Protein AF-A0AB34JLI1-F1 (afdb_monomer)

Nearest PDB structures (foldseek):
  3hzj-assembly1_A  TM=7.401E-01  e=2.810E-04  Homo sapiens
  4aly-assembly1_A  TM=1.718E-01  e=4.096E+00  Borreliella burgdorferi B31

InterPro domains:
  IPR000195 Rab-GAP-TBC domain [PF00566] (27-187)
  IPR035969 Rab-GAP-TBC domain superfamily [SSF47923] (30-112)

Solvent-accessible surface area (backbone atoms only — not comparable to full-atom values): 25436 Å² total; per-residue (Å²): 134,79,78,82,80,81,78,72,73,72,69,80,52,77,79,57,57,70,67,41,49,72,73,53,81,43,94,52,47,69,62,49,62,70,42,62,80,71,50,64,48,65,85,62,70,51,50,81,92,47,45,66,64,50,51,54,39,38,49,50,37,55,43,27,44,32,71,77,52,99,54,80,56,86,41,52,54,41,41,43,43,56,35,45,69,67,36,98,43,57,62,53,17,33,42,36,43,53,51,52,61,63,53,43,60,95,46,31,89,79,55,43,41,57,25,52,32,41,16,40,49,47,54,45,29,75,74,37,51,92,63,49,41,80,82,43,48,64,41,47,44,59,56,41,40,57,39,58,58,18,63,30,40,92,55,40,60,66,62,36,36,45,43,52,51,36,47,43,65,68,47,90,49,85,70,46,60,52,67,50,33,42,53,51,50,31,44,65,76,22,48,68,54,30,38,54,22,48,53,49,53,51,53,51,54,69,72,48,86,61,91,70,69,97,84,65,88,74,70,49,66,49,34,42,52,28,54,58,52,25,47,62,71,84,70,59,40,64,58,52,51,49,50,28,66,70,53,84,71,58,69,66,59,54,50,51,28,36,53,53,24,45,54,52,52,54,51,50,50,56,49,51,52,52,52,51,52,50,50,52,54,50,51,52,52,51,53,53,49,50,54,51,49,55,60,72,68,47,79,77,58,78,70,58,76,69,55,78,82,65,78,81,78,92,70,76,90,72,100,78,80,88,82,82,84,86,88,80,89,85,89,67,82,82,78,72,79,76,78,89,70,90,69,85,81,78,78,80,86,79,90,75,94,76,87,88,84,82,92,79,88,87,85,78,84,86,71,98,63,84,78,74,78,63,59,67,38,52,47,51,35,37,47,60,40,51,70,44,58,52,74,88,73,81,74,85,85,78,83,81,83,80,78,91,82,86,81,86,83,81,89,84,136

Sequence (413 aa):
MLPHDSDWPLPASVPSLAHLLARGAPRDAEDIEKDLHRVGRKQLGVEDADAEAYQDSLRQVLHAWCWCSRGYAQSMSHVAASLVAAAPNVDGAFCSFAWLMLSLPSNFFDDGHRVEVRALRILAAQRWPDVMEPAVYETFELVTTQWLLSLWAGILPQPCCLAIWALMTTDEHFPSDISLRVGLVLLANALMDIHDAVLSDTLEQEGACIAYSEDEPSVCCAAYSALQQAAQWHGDSDSLVAASRALHLPSHSVHEARTTASIQLDAETGARERATAEARARAKRHEEQQKAQARAFGPLPAWAEGAALTTWPSTTADPVLEGRLQLEEFDRPPQQAIPFGARPYQRSGHSNEIAPHSSSPKLFHETDVPPEPNTLALQRLGAVGTALSNPALDLQYAPSSCSHAAGACDVEL

Secondary structure (DSSP, 8-state):
----TT-----SSPPPHHHHHTT---TTHHHHHHHHTTS-TTTTT--GGGHHHHHHHHHHHHHHHHHHSS---TTHHHHHHHHHHHSSSHHHHHHHHHHHHHTS-TTIIIIIHHHHHHHHHHHHHHH-TTTS-HHHHHHHHHHHHHHHHTTTBTTB-HHHHHHHHHHHHH-SSSS--HHHHHHHHHHHHHHHHHHHHHHHHHHHHHH--S---TTS----HHHHHHHHHHT---S-HHHHHHHHHHS---HHHHHHHHHHHHHHHHHHHHHHHHHHHHHHHHHHHHHHHHHHHHHHT-SPPTTSTTTTTS--------TT--SS-------S-------------------------------------PPPP-HHHHHHHHHHHHHHS-GGG--------------------

pLDDT: mean 74.71, std 25.15, range [27.73, 98.12]

Mean predicted aligned error: 14.1 Å

Radius of gyration: 29.3 Å; Cα contacts (8 Å, |Δi|>4): 305; chains: 1; bounding box: 57×102×88 Å

Foldseek 3Di:
DDPPPVPPDPPLADDFLVVLCVVPAAPCLVVQVVQLVVADCVLLVNDPVCSVVLSVLLSSLQRSVCSVAVHDDNLLSLQLSLLSSQDPDSRLSNLLSSLLVSLAPNCCRVCLVLLLQQLLLVVLCVVCVLLSDPLCSVLSSVLVSSCSNNCNRVLARSQLSLLLSLCCSPDPDRNDCLSSLLLVLLCVVLSVQSNVLVVVLVVVVVVCPDDDDPPDSDNSPSNNVSSSVSSYDPDGNVVSVVSSVVDDDDPVSSVVSSVVSVVVVVVVVVVVVVVVVVVVVVVVVVVVVVVVVVVVVPDDPPVVVVPVPPDPPPDDDDPDPPPPPDPDDDPDDPPPPPRPDDDPDPDDDDDDDDDDDDDDDDDDDDDPDDDDRPVVSSCSSSVVNVVSNPCVPVDDDDDDDDDDDDDDDDDDD

Organism: Prymnesium parvum (NCBI:txid97485)

Structure (mmCIF, N/CA/C/O backbone):
data_AF-A0AB34JLI1-F1
#
_entry.id   AF-A0AB34JLI1-F1
#
loop_
_atom_site.group_PDB
_atom_site.id
_atom_site.type_symbol
_atom_site.label_atom_id
_atom_site.label_alt_id
_atom_site.label_comp_id
_atom_site.label_asym_id
_atom_site.label_entity_id
_atom_site.label_seq_id
_atom_site.pdbx_PDB_ins_code
_atom_site.Cartn_x
_atom_site.Cartn_y
_atom_site.Cartn_z
_atom_site.occupancy
_atom_site.B_iso_or_equiv
_atom_site.auth_seq_id
_atom_site.auth_comp_id
_atom_site.auth_asym_id
_atom_site.auth_atom_id
_atom_site.pdbx_PDB_model_num
ATOM 1 N N . MET A 1 1 ? -7.455 21.937 11.359 1.00 28.97 1 MET A N 1
ATOM 2 C CA . MET A 1 1 ? -7.545 22.600 10.041 1.00 28.97 1 MET A CA 1
ATOM 3 C C . MET A 1 1 ? -6.459 21.984 9.190 1.00 28.97 1 MET A C 1
ATOM 5 O O . MET A 1 1 ? -5.310 22.381 9.324 1.00 28.97 1 MET A O 1
ATOM 9 N N . LEU A 1 2 ? -6.794 20.943 8.432 1.00 27.73 2 LEU A N 1
ATOM 10 C CA . LEU A 1 2 ? -5.880 20.424 7.421 1.00 27.73 2 LEU A CA 1
ATOM 11 C C . LEU A 1 2 ? -5.831 21.463 6.292 1.00 27.73 2 LEU A C 1
ATOM 13 O O . LEU A 1 2 ? -6.890 22.010 5.958 1.00 27.73 2 LEU A O 1
ATOM 17 N N . PRO A 1 3 ? -4.652 21.808 5.753 1.00 34.78 3 PRO A N 1
ATOM 18 C CA . PRO A 1 3 ? -4.609 22.545 4.501 1.00 34.78 3 PRO A CA 1
ATOM 19 C C . PRO A 1 3 ? -5.424 21.750 3.476 1.00 34.78 3 PRO A C 1
ATOM 21 O O . PRO A 1 3 ? -5.364 20.522 3.441 1.00 34.78 3 PRO A O 1
ATOM 24 N N . HIS A 1 4 ? -6.250 22.441 2.696 1.00 36.41 4 HIS A N 1
ATOM 25 C CA . HIS A 1 4 ? -6.858 21.846 1.516 1.00 36.41 4 HIS A CA 1
ATOM 26 C C . HIS A 1 4 ? -5.709 21.402 0.594 1.00 36.41 4 HIS A C 1
ATOM 28 O O . HIS A 1 4 ? -5.164 22.215 -0.144 1.00 36.41 4 HIS A O 1
ATOM 34 N N . ASP A 1 5 ? -5.331 20.123 0.651 1.00 43.84 5 ASP A N 1
ATOM 35 C CA . ASP A 1 5 ? -4.385 19.446 -0.254 1.00 43.84 5 ASP A CA 1
ATOM 36 C C . ASP A 1 5 ? -4.983 19.275 -1.673 1.00 43.84 5 ASP A C 1
ATOM 38 O O . ASP A 1 5 ? -4.721 18.301 -2.373 1.00 43.84 5 ASP A O 1
ATOM 42 N N . SER A 1 6 ? -5.843 20.203 -2.109 1.00 40.28 6 SER A N 1
ATOM 43 C CA . SER A 1 6 ? -6.544 20.135 -3.397 1.00 40.28 6 SER A CA 1
ATOM 44 C C . SER A 1 6 ? -5.717 20.645 -4.577 1.00 40.28 6 SER A C 1
ATOM 46 O O . SER A 1 6 ? -6.123 20.438 -5.715 1.00 40.28 6 SER A O 1
ATOM 48 N N . ASP A 1 7 ? -4.556 21.253 -4.325 1.00 41.19 7 ASP A N 1
ATOM 49 C CA . ASP A 1 7 ? -3.689 21.827 -5.359 1.00 41.19 7 ASP A CA 1
ATOM 50 C C . ASP A 1 7 ? -2.335 21.106 -5.409 1.00 41.19 7 ASP A C 1
ATOM 52 O O . ASP A 1 7 ? -1.280 21.740 -5.397 1.00 41.19 7 ASP A O 1
ATOM 56 N N . TRP A 1 8 ? -2.336 19.770 -5.451 1.00 43.50 8 TRP A N 1
ATOM 57 C CA . TRP A 1 8 ? -1.147 19.033 -5.882 1.00 43.50 8 TRP A CA 1
ATOM 58 C C . TRP A 1 8 ? -1.270 18.713 -7.375 1.00 43.50 8 TRP A C 1
ATOM 60 O O . TRP A 1 8 ? -1.778 17.646 -7.729 1.00 43.50 8 TRP A O 1
ATOM 70 N N . PRO A 1 9 ? -0.861 19.619 -8.288 1.00 50.19 9 PRO A N 1
ATOM 71 C CA . PRO A 1 9 ? -0.751 19.240 -9.682 1.00 50.19 9 PRO A CA 1
ATOM 72 C C . PRO A 1 9 ? 0.277 18.113 -9.757 1.00 50.19 9 PRO A C 1
ATOM 74 O O . PRO A 1 9 ? 1.410 18.266 -9.290 1.00 50.19 9 PRO A O 1
ATOM 77 N N . LEU A 1 10 ? -0.115 16.978 -10.344 1.00 52.72 10 LEU A N 1
ATOM 78 C CA . LEU A 1 10 ? 0.856 15.994 -10.813 1.00 52.72 10 LEU A CA 1
ATOM 79 C C . LEU A 1 10 ? 1.947 16.769 -11.572 1.00 52.72 10 LEU A C 1
ATOM 81 O O . LEU A 1 10 ? 1.605 17.625 -12.399 1.00 52.72 10 LEU A O 1
ATOM 85 N N . PRO A 1 11 ? 3.238 16.565 -11.260 1.00 54.81 11 PRO A N 1
ATOM 86 C CA . PRO A 1 11 ? 4.292 17.332 -11.898 1.00 54.81 11 PRO A CA 1
ATOM 87 C C . PRO A 1 11 ? 4.174 17.176 -13.414 1.00 54.81 11 PRO A C 1
ATOM 89 O O . PRO A 1 11 ? 3.992 16.069 -13.919 1.00 54.81 11 PRO A O 1
ATOM 92 N N . ALA A 1 12 ? 4.276 18.298 -14.133 1.00 62.12 12 ALA A N 1
ATOM 93 C CA . ALA A 1 12 ? 4.145 18.333 -15.590 1.00 62.12 12 ALA A CA 1
ATOM 94 C C . ALA A 1 12 ? 5.130 17.378 -16.292 1.00 62.12 12 ALA A C 1
ATOM 96 O O . ALA A 1 12 ? 4.868 16.933 -17.406 1.00 62.12 12 ALA A O 1
ATOM 97 N N . SER A 1 13 ? 6.240 17.044 -15.626 1.00 75.12 13 SER A N 1
ATOM 98 C CA . SER A 1 13 ? 7.174 16.004 -16.036 1.00 75.12 13 SER A CA 1
ATOM 99 C C . SER A 1 13 ? 7.917 15.406 -14.835 1.00 75.12 13 SER A C 1
ATOM 101 O O . SER A 1 13 ? 8.194 16.079 -13.839 1.00 75.12 13 SER A O 1
ATOM 103 N N . VAL A 1 14 ? 8.261 14.121 -14.936 1.00 80.75 14 VAL A N 1
ATOM 104 C CA . VAL A 1 14 ? 9.200 13.457 -14.022 1.00 80.75 14 VAL A CA 1
ATOM 105 C C . VAL A 1 14 ? 10.627 13.749 -14.523 1.00 80.75 14 VAL A C 1
ATOM 107 O O . VAL A 1 14 ? 10.885 13.532 -15.712 1.00 80.75 14 VAL A O 1
ATOM 110 N N . PRO A 1 15 ? 11.560 14.248 -13.681 1.00 85.94 15 PRO A N 1
ATOM 111 C CA . PRO A 1 15 ? 12.949 14.471 -14.089 1.00 85.94 15 PRO A CA 1
ATOM 112 C C . PRO A 1 15 ? 13.601 13.189 -14.614 1.00 85.94 15 PRO A C 1
ATOM 114 O O . PRO A 1 15 ? 13.246 12.094 -14.189 1.00 85.94 15 PRO A O 1
ATOM 117 N N . SER A 1 16 ? 14.589 13.303 -15.505 1.00 89.69 16 SER A N 1
ATOM 118 C CA . SER A 1 16 ? 15.250 12.107 -16.038 1.00 89.69 16 SER A CA 1
ATOM 119 C C . SER A 1 16 ? 16.024 11.349 -14.954 1.00 89.69 16 SER A C 1
ATOM 121 O O . SER A 1 16 ? 16.674 11.948 -14.090 1.00 89.69 16 SER A O 1
ATOM 123 N N . LEU A 1 17 ? 16.006 10.016 -15.040 1.00 90.94 17 LEU A N 1
ATOM 124 C CA . LEU A 1 17 ? 16.704 9.133 -14.107 1.00 90.94 17 LEU A CA 1
ATOM 125 C C . LEU A 1 17 ? 18.198 9.479 -14.018 1.00 90.94 17 LEU A C 1
ATOM 127 O O . LEU A 1 17 ? 18.737 9.668 -12.929 1.00 90.94 17 LEU A O 1
ATOM 131 N N . ALA A 1 18 ? 18.855 9.649 -15.169 1.00 92.44 18 ALA A N 1
ATOM 132 C CA . ALA A 1 18 ? 20.272 9.997 -15.242 1.00 92.44 18 ALA A CA 1
ATOM 133 C C . ALA A 1 18 ? 20.606 11.315 -14.517 1.00 92.44 18 ALA A C 1
ATOM 135 O O . ALA A 1 18 ? 21.630 11.406 -13.840 1.00 92.44 18 ALA A O 1
ATOM 136 N N . HIS A 1 19 ? 19.737 12.328 -14.622 1.00 92.56 19 HIS A N 1
ATOM 137 C CA . HIS A 1 19 ? 19.930 13.600 -13.927 1.00 92.56 19 HIS A CA 1
ATOM 138 C C . HIS A 1 19 ? 19.858 13.431 -12.405 1.00 92.56 19 HIS A C 1
ATOM 140 O O . HIS A 1 19 ? 20.667 14.006 -11.678 1.00 92.56 19 HIS A O 1
ATOM 146 N N . LEU A 1 20 ? 18.917 12.620 -11.920 1.00 92.94 20 LEU A N 1
ATOM 147 C CA . LEU A 1 20 ? 18.740 12.367 -10.491 1.00 92.94 20 LEU A CA 1
ATOM 148 C C . LEU A 1 20 ? 19.903 11.560 -9.915 1.00 92.94 20 LEU A C 1
ATOM 150 O O . LEU A 1 20 ? 20.430 11.914 -8.865 1.00 92.94 20 LEU A O 1
ATOM 154 N N . LEU A 1 21 ? 20.357 10.527 -10.627 1.00 93.06 21 LEU A N 1
ATOM 155 C CA . LEU A 1 21 ? 21.485 9.697 -10.199 1.00 93.06 21 LEU A CA 1
ATOM 156 C C . LEU A 1 21 ? 22.814 10.465 -10.174 1.00 93.06 21 LEU A C 1
ATOM 158 O O . LEU A 1 21 ? 23.661 10.192 -9.324 1.00 93.06 21 LEU A O 1
ATOM 162 N N . ALA A 1 22 ? 22.986 11.476 -11.033 1.00 94.50 22 ALA A N 1
ATOM 163 C CA . ALA A 1 22 ? 24.168 12.343 -11.020 1.00 94.50 22 ALA A CA 1
ATOM 164 C C . ALA A 1 22 ? 24.336 13.137 -9.707 1.00 94.50 22 ALA A C 1
ATOM 166 O O . ALA A 1 22 ? 25.416 13.663 -9.440 1.00 94.50 22 ALA A O 1
ATOM 167 N N . ARG A 1 23 ? 23.294 13.207 -8.867 1.00 92.50 23 ARG A N 1
ATOM 168 C CA . ARG A 1 23 ? 23.333 13.841 -7.538 1.00 92.50 23 ARG A CA 1
ATOM 169 C C . ARG A 1 23 ? 23.988 12.958 -6.468 1.00 92.50 23 ARG A C 1
ATOM 171 O O . ARG A 1 23 ? 24.226 13.435 -5.362 1.00 92.50 23 ARG A O 1
ATOM 178 N N . GLY A 1 24 ? 24.312 11.705 -6.795 1.00 91.31 24 GLY A N 1
ATOM 179 C CA . GLY A 1 24 ? 24.921 10.741 -5.882 1.00 91.31 24 GLY A CA 1
ATOM 180 C C . GLY A 1 24 ? 23.896 9.955 -5.061 1.00 91.31 24 GLY A C 1
ATOM 181 O O . GLY A 1 24 ? 22.706 9.924 -5.377 1.00 91.31 24 GLY A O 1
ATOM 182 N N . ALA A 1 25 ? 24.368 9.280 -4.012 1.00 91.00 25 ALA A N 1
ATOM 183 C CA . ALA A 1 25 ? 23.510 8.490 -3.132 1.00 91.00 25 ALA A CA 1
ATOM 184 C C . ALA A 1 25 ? 22.624 9.401 -2.256 1.00 91.00 25 ALA A C 1
ATOM 186 O O . ALA A 1 25 ? 23.132 10.386 -1.708 1.00 91.00 25 ALA A O 1
ATOM 187 N N . PRO A 1 26 ? 21.319 9.102 -2.108 1.00 93.50 26 PRO A N 1
ATOM 188 C CA . PRO A 1 26 ? 20.450 9.843 -1.203 1.00 93.50 26 PRO A CA 1
ATOM 189 C C . PRO A 1 26 ? 20.763 9.510 0.262 1.00 93.50 26 PRO A C 1
ATOM 191 O O . PRO A 1 26 ? 21.460 8.542 0.567 1.00 93.50 26 PRO A O 1
ATOM 194 N N . ARG A 1 27 ? 20.185 10.287 1.184 1.00 93.44 27 ARG A N 1
ATOM 195 C CA . ARG A 1 27 ? 20.291 10.045 2.634 1.00 93.44 27 ARG A CA 1
ATOM 196 C C . ARG A 1 27 ? 19.820 8.642 3.035 1.00 93.44 27 ARG A C 1
ATOM 198 O O . ARG A 1 27 ? 20.390 8.060 3.949 1.00 93.44 27 ARG A O 1
ATOM 205 N N . ASP A 1 28 ? 18.822 8.115 2.333 1.00 95.06 28 ASP A N 1
ATOM 206 C CA . ASP A 1 28 ? 18.165 6.848 2.664 1.00 95.06 28 ASP A CA 1
ATOM 207 C C . ASP A 1 28 ? 18.843 5.619 2.028 1.00 95.06 28 ASP A C 1
ATOM 209 O O . ASP A 1 28 ? 18.311 4.513 2.089 1.00 95.06 28 ASP A O 1
ATOM 213 N N . ALA A 1 29 ? 20.021 5.785 1.410 1.00 94.50 29 ALA A N 1
ATOM 214 C CA . ALA A 1 29 ? 20.710 4.710 0.692 1.00 94.50 29 ALA A CA 1
ATOM 215 C C . ALA A 1 29 ? 20.960 3.465 1.564 1.00 94.50 29 ALA A C 1
ATOM 217 O O . ALA A 1 29 ? 20.792 2.344 1.096 1.00 94.50 29 ALA A O 1
ATOM 218 N N . GLU A 1 30 ? 21.309 3.640 2.842 1.00 94.94 30 GLU A N 1
ATOM 219 C CA . GLU A 1 30 ? 21.531 2.508 3.751 1.00 94.94 30 GLU A CA 1
ATOM 220 C C . GLU A 1 30 ? 20.262 1.688 4.005 1.00 94.94 30 GLU A C 1
ATOM 222 O O . GLU A 1 30 ? 20.331 0.463 4.106 1.00 94.94 30 GLU A O 1
ATOM 227 N N . ASP A 1 31 ? 19.108 2.344 4.121 1.00 95.38 31 ASP A N 1
ATOM 228 C CA . ASP A 1 31 ? 17.837 1.657 4.345 1.00 95.38 31 ASP A CA 1
ATOM 229 C C . ASP A 1 31 ? 17.353 0.973 3.065 1.00 95.38 31 ASP A C 1
ATOM 231 O O . ASP A 1 31 ? 16.857 -0.152 3.122 1.00 95.38 31 ASP A O 1
ATOM 235 N N . ILE A 1 32 ? 17.621 1.577 1.904 1.00 96.50 32 ILE A N 1
ATOM 236 C CA . ILE A 1 32 ? 17.393 0.948 0.601 1.00 96.50 32 ILE A CA 1
ATOM 237 C C . ILE A 1 32 ? 18.199 -0.353 0.486 1.00 96.50 32 ILE A C 1
ATOM 239 O O . ILE A 1 32 ? 17.610 -1.399 0.216 1.00 96.50 32 ILE A O 1
ATOM 243 N N . GLU A 1 33 ? 19.511 -0.350 0.759 1.00 95.50 33 GLU A N 1
ATOM 244 C CA . GLU A 1 33 ? 20.339 -1.571 0.678 1.00 95.50 33 GLU A CA 1
ATOM 245 C C . GLU A 1 33 ? 19.849 -2.691 1.616 1.00 95.50 33 GLU A C 1
ATOM 247 O O . GLU A 1 33 ? 19.893 -3.880 1.269 1.00 95.50 33 GLU A O 1
ATOM 252 N N . LYS A 1 34 ? 19.339 -2.331 2.803 1.00 94.06 34 LYS A N 1
ATOM 253 C CA . LYS A 1 34 ? 18.747 -3.296 3.745 1.00 94.06 34 LYS A CA 1
ATOM 254 C C . LYS A 1 34 ? 17.473 -3.943 3.213 1.00 94.06 34 LYS A C 1
ATOM 256 O O . LYS A 1 34 ? 17.123 -5.020 3.684 1.00 94.06 34 LYS A O 1
ATOM 261 N N . ASP A 1 35 ? 16.784 -3.337 2.259 1.00 94.56 35 ASP A N 1
ATOM 262 C CA . ASP A 1 35 ? 15.555 -3.900 1.713 1.00 94.56 35 ASP A CA 1
ATOM 263 C C . ASP A 1 35 ? 15.746 -4.545 0.340 1.00 94.56 35 ASP A C 1
ATOM 265 O O . ASP A 1 35 ? 15.023 -5.490 0.029 1.00 94.56 35 ASP A O 1
ATOM 269 N N . LEU A 1 36 ? 16.760 -4.152 -0.446 1.00 92.25 36 LEU A N 1
ATOM 270 C CA . LEU A 1 36 ? 17.033 -4.746 -1.768 1.00 92.25 36 LEU A CA 1
ATOM 271 C C . LEU A 1 36 ? 17.107 -6.281 -1.734 1.00 92.25 36 LEU A C 1
ATOM 273 O O . LEU A 1 36 ? 16.619 -6.952 -2.642 1.00 92.25 36 LEU A O 1
ATOM 277 N N . HIS A 1 37 ? 17.690 -6.852 -0.676 1.00 85.56 37 HIS A N 1
ATOM 278 C CA . HIS A 1 37 ? 17.828 -8.303 -0.527 1.00 85.56 37 HIS A CA 1
ATOM 279 C C . HIS A 1 37 ? 16.554 -9.007 -0.035 1.00 85.56 37 HIS A C 1
ATOM 281 O O . HIS A 1 37 ? 16.461 -10.232 -0.121 1.00 85.56 37 HIS A O 1
ATOM 287 N N . ARG A 1 38 ? 15.583 -8.258 0.498 1.00 86.50 38 ARG A N 1
ATOM 288 C CA . ARG A 1 38 ? 14.316 -8.788 1.023 1.00 86.50 38 ARG A CA 1
ATOM 289 C C . ARG A 1 38 ? 13.259 -8.926 -0.060 1.00 86.50 38 ARG A C 1
ATOM 291 O O . ARG A 1 38 ? 12.302 -9.679 0.117 1.00 86.50 38 ARG A O 1
ATOM 298 N N . VAL A 1 39 ? 13.427 -8.232 -1.185 1.00 85.56 39 VAL A N 1
ATOM 299 C CA . VAL A 1 39 ? 12.457 -8.306 -2.270 1.00 85.56 39 VAL A CA 1
ATOM 300 C C . VAL A 1 39 ? 12.673 -9.571 -3.098 1.00 85.56 39 VAL A C 1
ATOM 302 O O . VAL A 1 39 ? 13.728 -9.797 -3.693 1.00 85.56 39 VAL A O 1
ATOM 305 N N . GLY A 1 40 ? 11.653 -10.427 -3.116 1.00 80.50 40 GLY A N 1
ATOM 306 C CA . GLY A 1 40 ? 11.702 -11.754 -3.721 1.00 80.50 40 GLY A CA 1
ATOM 307 C C . GLY A 1 40 ? 11.802 -11.738 -5.248 1.00 80.50 40 GLY A C 1
ATOM 308 O O . GLY A 1 40 ? 10.792 -11.832 -5.938 1.00 80.50 40 GLY A O 1
ATOM 309 N N . ARG A 1 41 ? 13.024 -11.681 -5.792 1.00 89.00 41 ARG A N 1
ATOM 310 C CA . ARG A 1 41 ? 13.262 -11.690 -7.250 1.00 89.00 41 ARG A CA 1
ATOM 311 C C . ARG A 1 41 ? 12.723 -12.946 -7.952 1.00 89.00 41 ARG A C 1
ATOM 313 O O . ARG A 1 41 ? 12.234 -12.866 -9.072 1.00 89.00 41 ARG A O 1
ATOM 320 N N . LYS A 1 42 ? 12.768 -14.107 -7.283 1.00 88.00 42 LYS A N 1
ATOM 321 C CA . LYS A 1 42 ? 12.324 -15.390 -7.861 1.00 88.00 42 LYS A CA 1
ATOM 322 C C . LYS A 1 42 ? 10.811 -15.429 -8.051 1.00 88.00 42 LYS A C 1
ATOM 324 O O . LYS A 1 42 ? 10.331 -15.945 -9.050 1.00 88.00 42 LYS A O 1
ATOM 329 N N . GLN A 1 43 ? 10.068 -14.840 -7.118 1.00 88.88 43 GLN A N 1
ATOM 330 C CA . GLN A 1 43 ? 8.615 -14.697 -7.193 1.00 88.88 43 GLN A CA 1
ATOM 331 C C . GLN A 1 43 ? 8.188 -13.768 -8.339 1.00 88.88 43 GLN A C 1
ATOM 333 O O . GLN A 1 43 ? 7.067 -13.873 -8.821 1.00 88.88 43 GLN A O 1
ATOM 338 N N . LEU A 1 44 ? 9.090 -12.888 -8.783 1.00 91.25 44 LEU A N 1
ATOM 339 C CA . LEU A 1 44 ? 8.904 -11.995 -9.926 1.00 91.25 44 LEU A CA 1
ATOM 340 C C . LEU A 1 44 ? 9.430 -12.588 -11.246 1.00 91.25 44 LEU A C 1
ATOM 342 O O . LEU A 1 44 ? 9.484 -11.879 -12.244 1.00 91.25 44 LEU A O 1
ATOM 346 N N . GLY A 1 45 ? 9.849 -13.860 -11.261 1.00 91.81 45 GLY A N 1
ATOM 347 C CA . GLY A 1 45 ? 10.366 -14.518 -12.465 1.00 91.81 45 GLY A CA 1
ATOM 348 C C . GLY A 1 45 ? 11.749 -14.034 -12.914 1.00 91.81 45 GLY A C 1
ATOM 349 O O . GLY A 1 45 ? 12.117 -14.243 -14.063 1.00 91.81 45 GLY A O 1
ATOM 350 N N . VAL A 1 46 ? 12.518 -13.380 -12.035 1.00 92.12 46 VAL A N 1
ATOM 351 C CA . VAL A 1 46 ? 13.875 -12.914 -12.357 1.00 92.12 46 VAL A CA 1
ATOM 352 C C . VAL A 1 46 ? 14.873 -14.059 -12.200 1.00 92.12 46 VAL A C 1
ATOM 354 O O . VAL A 1 46 ? 15.135 -14.535 -11.084 1.00 92.12 46 VAL A O 1
ATOM 357 N N . GLU A 1 47 ? 15.461 -14.454 -13.325 1.00 92.56 47 GLU A N 1
ATOM 358 C CA . GLU A 1 47 ? 16.460 -15.514 -13.420 1.00 92.56 47 GLU A CA 1
ATOM 359 C C . GLU A 1 47 ? 17.749 -15.183 -12.653 1.00 92.56 47 GLU A C 1
ATOM 361 O O . GLU A 1 47 ? 18.105 -14.025 -12.426 1.00 92.56 47 GLU A O 1
ATOM 366 N N . ASP A 1 48 ? 18.483 -16.220 -12.238 1.00 92.25 48 ASP A N 1
ATOM 367 C CA . ASP A 1 48 ? 19.731 -16.054 -11.478 1.00 92.25 48 ASP A CA 1
ATOM 368 C C . ASP A 1 48 ? 20.804 -15.284 -12.273 1.00 92.25 48 ASP A C 1
ATOM 370 O O . ASP A 1 48 ? 21.589 -14.550 -11.675 1.00 92.25 48 ASP A O 1
ATOM 374 N N . ALA A 1 49 ? 20.809 -15.412 -13.604 1.00 93.62 49 ALA A N 1
ATOM 375 C CA . ALA A 1 49 ? 21.741 -14.714 -14.490 1.00 93.62 49 ALA A CA 1
ATOM 376 C C . ALA A 1 49 ? 21.519 -13.190 -14.528 1.00 93.62 49 ALA A C 1
ATOM 378 O O . ALA A 1 49 ? 22.473 -12.445 -14.733 1.00 93.62 49 ALA A O 1
ATOM 379 N N . ASP A 1 50 ? 20.288 -12.737 -14.278 1.00 93.38 50 ASP A N 1
ATOM 380 C CA . ASP A 1 50 ? 19.896 -11.324 -14.350 1.00 93.38 50 ASP A CA 1
ATOM 381 C C . ASP A 1 50 ? 19.819 -10.662 -12.964 1.00 93.38 50 ASP A C 1
ATOM 383 O O . ASP A 1 50 ? 19.495 -9.480 -12.842 1.00 93.38 50 ASP A O 1
ATOM 387 N N . ALA A 1 51 ? 20.120 -11.409 -11.897 1.00 93.00 51 ALA A N 1
ATOM 388 C CA . ALA A 1 51 ? 19.912 -10.970 -10.520 1.00 93.00 51 ALA A CA 1
ATOM 389 C C . ALA A 1 51 ? 20.688 -9.690 -10.156 1.00 93.00 51 ALA A C 1
ATOM 391 O O . ALA A 1 51 ? 20.138 -8.826 -9.472 1.00 93.00 51 ALA A O 1
ATOM 392 N N . GLU A 1 52 ? 21.938 -9.558 -10.610 1.00 94.50 52 GLU A N 1
ATOM 393 C CA . GLU A 1 52 ? 22.778 -8.377 -10.352 1.00 94.50 52 GLU A CA 1
ATOM 394 C C . GLU A 1 52 ? 22.232 -7.143 -11.084 1.00 94.50 52 GLU A C 1
ATOM 396 O O . GLU A 1 52 ? 21.958 -6.121 -10.457 1.00 94.50 52 GLU A O 1
ATOM 401 N N . ALA A 1 53 ? 21.944 -7.272 -12.384 1.00 95.31 53 ALA A N 1
ATOM 402 C CA . ALA A 1 53 ? 21.368 -6.196 -13.190 1.00 95.31 53 ALA A CA 1
ATOM 403 C C . ALA A 1 53 ? 19.996 -5.736 -12.661 1.00 95.31 53 ALA A C 1
ATOM 405 O O . ALA A 1 53 ? 19.686 -4.540 -12.653 1.00 95.31 53 ALA A O 1
ATOM 406 N N . TYR A 1 54 ? 19.181 -6.677 -12.180 1.00 96.06 54 TYR A N 1
ATOM 407 C CA . TYR A 1 54 ? 17.908 -6.395 -11.528 1.00 96.06 54 TYR A CA 1
ATOM 408 C C . TYR A 1 54 ? 18.090 -5.602 -10.224 1.00 96.06 54 TYR A C 1
ATOM 410 O O . TYR A 1 54 ? 17.425 -4.582 -10.034 1.00 96.06 54 TYR A O 1
ATOM 418 N N . GLN A 1 55 ? 18.998 -6.029 -9.338 1.00 95.62 55 GLN A N 1
ATOM 419 C CA . GLN A 1 55 ? 19.267 -5.311 -8.086 1.00 95.62 55 GLN A CA 1
ATOM 420 C C . GLN A 1 55 ? 19.816 -3.906 -8.343 1.00 95.62 55 GLN A C 1
ATOM 422 O O . GLN A 1 55 ? 19.386 -2.954 -7.690 1.00 95.62 55 GLN A O 1
ATOM 427 N N . ASP A 1 56 ? 20.699 -3.756 -9.328 1.00 96.75 56 ASP A N 1
ATOM 428 C CA . ASP A 1 56 ? 21.230 -2.458 -9.736 1.00 96.75 56 ASP A CA 1
ATOM 429 C C . ASP A 1 56 ? 20.143 -1.538 -10.292 1.00 96.75 56 ASP A C 1
ATOM 431 O O . ASP A 1 56 ? 20.130 -0.342 -9.993 1.00 96.75 56 ASP A O 1
ATOM 435 N N . SER A 1 57 ? 19.205 -2.080 -11.067 1.00 97.50 57 SER A N 1
ATOM 436 C CA . SER A 1 57 ? 18.062 -1.324 -11.588 1.00 97.50 57 SER A CA 1
ATOM 437 C C . SER A 1 57 ? 17.116 -0.893 -10.463 1.00 97.50 57 SER A C 1
ATOM 439 O O . SER A 1 57 ? 16.697 0.264 -10.416 1.00 97.50 57 SER A O 1
ATOM 441 N N . LEU A 1 58 ? 16.832 -1.785 -9.510 1.00 97.62 58 LEU A N 1
ATOM 442 C CA . LEU A 1 58 ? 16.011 -1.479 -8.337 1.00 97.62 58 LEU A CA 1
ATOM 443 C C . LEU A 1 58 ? 16.640 -0.385 -7.467 1.00 97.62 58 LEU A C 1
ATOM 445 O O . LEU A 1 58 ? 15.957 0.570 -7.089 1.00 97.62 58 LEU A O 1
ATOM 449 N N . ARG A 1 59 ? 17.950 -0.476 -7.215 1.00 97.75 59 ARG A N 1
ATOM 450 C CA . ARG A 1 59 ? 18.712 0.557 -6.505 1.00 97.75 59 ARG A CA 1
ATOM 451 C C . ARG A 1 59 ? 18.604 1.906 -7.204 1.00 97.75 59 ARG A C 1
ATOM 453 O O . ARG A 1 59 ? 18.316 2.905 -6.553 1.00 97.75 59 ARG A O 1
ATOM 460 N N . GLN A 1 60 ? 18.801 1.939 -8.523 1.00 97.62 60 GLN A N 1
ATOM 461 C CA . GLN A 1 60 ? 18.715 3.169 -9.313 1.00 97.62 60 GLN A CA 1
ATOM 462 C C . GLN A 1 60 ? 17.334 3.826 -9.213 1.00 97.62 60 GLN A C 1
ATOM 464 O O . GLN A 1 60 ? 17.255 5.025 -8.945 1.00 97.62 60 GLN A O 1
ATOM 469 N N . VAL A 1 61 ? 16.255 3.051 -9.362 1.00 97.62 61 VAL A N 1
ATOM 470 C CA . VAL A 1 61 ? 14.874 3.552 -9.250 1.00 97.62 61 VAL A CA 1
ATOM 471 C C . VAL A 1 61 ? 14.615 4.162 -7.870 1.00 97.62 61 VAL A C 1
ATOM 473 O O . VAL A 1 61 ? 14.140 5.295 -7.778 1.00 97.62 61 VAL A O 1
ATOM 476 N N . LEU A 1 62 ? 14.959 3.445 -6.796 1.00 97.56 62 LEU A N 1
ATOM 477 C CA . LEU A 1 62 ? 14.720 3.906 -5.425 1.00 97.56 62 LEU A CA 1
ATOM 478 C C . LEU A 1 62 ? 15.595 5.113 -5.062 1.00 97.56 62 LEU A C 1
ATOM 480 O O . LEU A 1 62 ? 15.107 6.068 -4.456 1.00 97.56 62 LEU A O 1
ATOM 484 N N . HIS A 1 63 ? 16.864 5.125 -5.485 1.00 96.94 63 HIS A N 1
ATOM 485 C CA . HIS A 1 63 ? 17.756 6.266 -5.275 1.00 96.94 63 HIS A CA 1
ATOM 486 C C . HIS A 1 63 ? 17.230 7.527 -5.958 1.00 96.94 63 HIS A C 1
ATOM 488 O O . HIS A 1 63 ? 17.184 8.598 -5.351 1.00 96.94 63 HIS A O 1
ATOM 494 N N . ALA A 1 64 ? 16.818 7.403 -7.218 1.00 96.00 64 ALA A N 1
ATOM 495 C CA . ALA A 1 64 ? 16.280 8.517 -7.979 1.00 96.00 64 ALA A CA 1
ATOM 496 C C . ALA A 1 64 ? 14.974 9.047 -7.378 1.00 96.00 64 ALA A C 1
ATOM 498 O O . ALA A 1 64 ? 14.796 10.261 -7.275 1.00 96.00 64 ALA A O 1
ATOM 499 N N . TRP A 1 65 ? 14.098 8.161 -6.897 1.00 95.56 65 TRP A N 1
ATOM 500 C CA . TRP A 1 65 ? 12.873 8.561 -6.207 1.00 95.56 65 TRP A CA 1
ATOM 501 C C . TRP A 1 65 ? 13.137 9.409 -4.961 1.00 95.56 65 TRP A C 1
ATOM 503 O O . TRP A 1 65 ? 12.468 10.424 -4.757 1.00 95.56 65 TRP A O 1
ATOM 513 N N . CYS A 1 66 ? 14.134 9.046 -4.153 1.00 95.06 66 CYS A N 1
ATOM 514 C CA . CYS A 1 66 ? 14.487 9.810 -2.955 1.00 95.06 66 CYS A CA 1
ATOM 515 C C . CYS A 1 66 ? 14.968 11.230 -3.285 1.00 95.06 66 CYS A C 1
ATOM 517 O O . CYS A 1 66 ? 14.817 12.138 -2.475 1.00 95.06 66 CYS A O 1
ATOM 519 N N . TRP A 1 67 ? 15.513 11.451 -4.485 1.00 92.25 67 TRP A N 1
ATOM 520 C CA . TRP A 1 67 ? 15.867 12.790 -4.961 1.00 92.25 67 TRP A CA 1
ATOM 521 C C . TRP A 1 67 ? 14.682 13.597 -5.497 1.00 92.25 67 TRP A C 1
ATOM 523 O O . TRP A 1 67 ? 14.757 14.830 -5.518 1.00 92.25 67 TRP A O 1
ATOM 533 N N . CYS A 1 68 ? 13.625 12.920 -5.947 1.00 85.56 68 CYS A N 1
ATOM 534 C CA . CYS A 1 68 ? 12.387 13.526 -6.440 1.00 85.56 68 CYS A CA 1
ATOM 535 C C . CYS A 1 68 ? 11.362 13.822 -5.343 1.00 85.56 68 CYS A C 1
ATOM 537 O O . CYS A 1 68 ? 10.466 14.633 -5.563 1.00 85.56 68 CYS A O 1
ATOM 539 N N . SER A 1 69 ? 11.453 13.150 -4.200 1.00 85.06 69 SER A N 1
ATOM 540 C CA . SER A 1 69 ? 10.396 13.122 -3.190 1.00 85.06 69 SER A CA 1
ATOM 541 C C . SER A 1 69 ? 10.935 13.377 -1.777 1.00 85.06 69 SER A C 1
ATOM 543 O O . SER A 1 69 ? 12.042 13.882 -1.597 1.00 85.06 69 SER A O 1
ATOM 545 N N . ARG A 1 70 ? 10.117 13.074 -0.761 1.00 75.75 70 ARG A N 1
ATOM 546 C CA . ARG A 1 70 ? 10.441 13.279 0.658 1.00 75.75 70 ARG A CA 1
ATOM 547 C C . ARG A 1 70 ? 11.247 12.140 1.292 1.00 75.75 70 ARG A C 1
ATOM 549 O O . ARG A 1 70 ? 11.612 12.277 2.455 1.00 75.75 70 ARG A O 1
ATOM 556 N N . GLY A 1 71 ? 11.545 11.071 0.551 1.00 88.81 71 GLY A N 1
ATOM 557 C CA . GLY A 1 71 ? 12.426 9.996 1.007 1.00 88.81 71 GLY A CA 1
ATOM 558 C C . GLY A 1 71 ? 11.915 8.598 0.679 1.00 88.81 71 GLY A C 1
ATOM 559 O O . GLY A 1 71 ? 11.035 8.406 -0.166 1.00 88.81 71 GLY A O 1
ATOM 560 N N . TYR A 1 72 ? 12.506 7.624 1.359 1.00 95.12 72 TYR A N 1
ATOM 561 C CA . TYR A 1 72 ? 12.221 6.201 1.217 1.00 95.12 72 TYR A CA 1
ATOM 562 C C . TYR A 1 72 ? 11.328 5.672 2.348 1.00 95.12 72 TYR A C 1
ATOM 564 O O . TYR A 1 72 ? 11.505 6.026 3.511 1.00 95.12 72 TYR A O 1
ATOM 572 N N . ALA A 1 73 ? 10.415 4.757 2.014 1.00 94.25 73 ALA A N 1
ATOM 573 C CA . ALA A 1 73 ? 9.676 3.949 2.981 1.00 94.25 73 ALA A CA 1
ATOM 574 C C . ALA A 1 73 ? 9.821 2.460 2.637 1.00 94.25 73 ALA A C 1
ATOM 576 O O . ALA A 1 73 ? 9.770 2.091 1.466 1.00 94.25 73 ALA A O 1
ATOM 577 N N . GLN A 1 74 ? 9.938 1.598 3.654 1.00 88.75 74 GLN A N 1
ATOM 578 C CA . GLN A 1 74 ? 10.295 0.175 3.518 1.00 88.75 74 GLN A CA 1
ATOM 579 C C . GLN A 1 74 ? 9.482 -0.581 2.443 1.00 88.75 74 GLN A C 1
ATOM 581 O O . GLN A 1 74 ? 10.024 -1.371 1.670 1.00 88.75 74 GLN A O 1
ATOM 586 N N . SER A 1 75 ? 8.177 -0.307 2.339 1.00 92.81 75 SER A N 1
ATOM 587 C CA . SER A 1 75 ? 7.285 -0.998 1.392 1.00 92.81 75 SER A CA 1
ATOM 588 C C . SER A 1 75 ? 7.413 -0.526 -0.062 1.00 92.81 75 SER A C 1
ATOM 590 O O . SER A 1 75 ? 6.988 -1.236 -0.974 1.00 92.81 75 SER A O 1
ATOM 592 N N . MET A 1 76 ? 8.041 0.629 -0.310 1.00 96.19 76 MET A N 1
ATOM 593 C CA . MET A 1 76 ? 8.285 1.132 -1.666 1.00 96.19 76 MET A CA 1
ATOM 594 C C . MET A 1 76 ? 9.169 0.183 -2.479 1.00 96.19 76 MET A C 1
ATOM 596 O O . MET A 1 76 ? 8.990 0.073 -3.692 1.00 96.19 76 MET A O 1
ATOM 600 N N . SER A 1 77 ? 10.089 -0.532 -1.823 1.00 96.31 77 SER A N 1
ATOM 601 C CA . SER A 1 77 ? 10.970 -1.501 -2.482 1.00 96.31 77 SER A CA 1
ATOM 602 C C . SER A 1 77 ? 10.201 -2.618 -3.186 1.00 96.31 77 SER A C 1
ATOM 604 O O . SER A 1 77 ? 10.565 -2.984 -4.300 1.00 96.31 77 SER A O 1
ATOM 606 N N . HIS A 1 78 ? 9.101 -3.109 -2.605 1.00 95.81 78 HIS A N 1
ATOM 607 C CA . HIS A 1 78 ? 8.259 -4.147 -3.211 1.00 95.81 78 HIS A CA 1
ATOM 608 C C . HIS A 1 78 ? 7.543 -3.656 -4.477 1.00 95.81 78 HIS A C 1
ATOM 610 O O . HIS A 1 78 ? 7.451 -4.384 -5.473 1.00 95.81 78 HIS A O 1
ATOM 616 N N . VAL A 1 79 ? 7.073 -2.407 -4.463 1.00 97.00 79 VAL A N 1
ATOM 617 C CA . VAL A 1 79 ? 6.424 -1.774 -5.617 1.00 97.00 79 VAL A CA 1
ATOM 618 C C . VAL A 1 79 ? 7.444 -1.527 -6.730 1.00 97.00 79 VAL A C 1
ATOM 620 O O . VAL A 1 79 ? 7.236 -1.954 -7.866 1.00 97.00 79 VAL A O 1
ATOM 623 N N . ALA A 1 80 ? 8.581 -0.906 -6.401 1.00 97.50 80 ALA A N 1
ATOM 624 C CA . ALA A 1 80 ? 9.650 -0.624 -7.356 1.00 97.50 80 ALA A CA 1
ATOM 625 C C . ALA A 1 80 ? 10.204 -1.909 -7.986 1.00 97.50 80 ALA A C 1
ATOM 627 O O . ALA A 1 80 ? 10.364 -1.978 -9.200 1.00 97.50 80 ALA A O 1
ATOM 628 N N . ALA A 1 81 ? 10.418 -2.954 -7.190 1.00 97.31 81 ALA A N 1
ATOM 629 C CA . ALA A 1 81 ? 10.842 -4.272 -7.652 1.00 97.31 81 ALA A CA 1
ATOM 630 C C . ALA A 1 81 ? 9.899 -4.872 -8.693 1.00 97.31 81 ALA A C 1
ATOM 632 O O . ALA A 1 81 ? 10.332 -5.321 -9.754 1.00 97.31 81 ALA A O 1
ATOM 633 N N . SER A 1 82 ? 8.598 -4.833 -8.403 1.00 96.62 82 SER A N 1
ATOM 634 C CA . SER A 1 82 ? 7.571 -5.334 -9.312 1.00 96.62 82 SER A CA 1
ATOM 635 C C . SER A 1 82 ? 7.566 -4.557 -10.631 1.00 96.62 82 SER A C 1
ATOM 637 O O . SER A 1 82 ? 7.359 -5.153 -11.682 1.00 96.62 82 SER A O 1
ATOM 639 N N . LEU A 1 83 ? 7.817 -3.247 -10.604 1.00 97.38 83 LEU A N 1
ATOM 640 C CA . LEU A 1 83 ? 7.905 -2.432 -11.818 1.00 97.38 83 LEU A CA 1
ATOM 641 C C . LEU A 1 83 ? 9.210 -2.662 -12.584 1.00 97.38 83 LEU A C 1
ATOM 643 O O . LEU A 1 83 ? 9.173 -2.744 -13.805 1.00 97.38 83 LEU A O 1
ATOM 647 N N . VAL A 1 84 ? 10.343 -2.820 -11.897 1.00 97.25 84 VAL A N 1
ATOM 648 C CA . VAL A 1 84 ? 11.644 -3.119 -12.521 1.00 97.25 84 VAL A CA 1
ATOM 649 C C . VAL A 1 84 ? 11.625 -4.469 -13.225 1.00 97.25 84 VAL A C 1
ATOM 651 O O . VAL A 1 84 ? 12.090 -4.561 -14.354 1.00 97.25 84 VAL A O 1
ATOM 654 N N . ALA A 1 85 ? 11.053 -5.499 -12.599 1.00 95.88 85 ALA A N 1
ATOM 655 C CA . ALA A 1 85 ? 10.936 -6.822 -13.212 1.00 95.88 85 ALA A CA 1
ATOM 656 C C . ALA A 1 85 ? 10.008 -6.834 -14.440 1.00 95.88 85 ALA A C 1
ATOM 658 O O . ALA A 1 85 ? 10.122 -7.706 -15.293 1.00 95.88 85 ALA A O 1
ATOM 659 N N . ALA A 1 86 ? 9.076 -5.885 -14.522 1.00 94.69 86 ALA A N 1
ATOM 660 C CA . ALA A 1 86 ? 8.075 -5.835 -15.576 1.00 94.69 86 ALA A CA 1
ATOM 661 C C . ALA A 1 86 ? 8.465 -4.886 -16.727 1.00 94.69 86 ALA A C 1
ATOM 663 O O . ALA A 1 86 ? 8.134 -5.134 -17.884 1.00 94.69 86 ALA A O 1
ATOM 664 N N . ALA A 1 87 ? 9.149 -3.781 -16.430 1.00 93.00 87 ALA A N 1
ATOM 665 C CA . ALA A 1 87 ? 9.466 -2.748 -17.404 1.00 93.00 87 ALA A CA 1
ATOM 666 C C . ALA A 1 87 ? 10.548 -3.191 -18.409 1.00 93.00 87 ALA A C 1
ATOM 668 O O . ALA A 1 87 ? 11.481 -3.905 -18.052 1.00 93.00 87 ALA A O 1
ATOM 669 N N . PRO A 1 88 ? 10.501 -2.693 -19.660 1.00 89.75 88 PRO A N 1
ATOM 670 C CA . PRO A 1 88 ? 11.508 -3.020 -20.672 1.00 89.75 88 PRO A CA 1
ATOM 671 C C . PRO A 1 88 ? 12.884 -2.392 -20.394 1.00 89.75 88 PRO A C 1
ATOM 673 O O . PRO A 1 88 ? 13.873 -2.784 -21.008 1.00 89.75 88 PRO A O 1
ATOM 676 N N . ASN A 1 89 ? 12.948 -1.367 -19.540 1.00 93.62 89 ASN A N 1
ATOM 677 C CA . ASN A 1 89 ? 14.175 -0.694 -19.123 1.00 93.62 89 ASN A CA 1
ATOM 678 C C . ASN A 1 89 ? 13.963 0.065 -17.801 1.00 93.62 89 ASN A C 1
ATOM 680 O O . ASN A 1 89 ? 12.830 0.310 -17.376 1.00 93.62 89 ASN A O 1
ATOM 684 N N . VAL A 1 90 ? 15.074 0.452 -17.171 1.00 95.94 90 VAL A N 1
ATOM 685 C CA . VAL A 1 90 ? 15.094 1.113 -15.857 1.00 95.94 90 VAL A CA 1
ATOM 686 C C . VAL A 1 90 ? 14.443 2.503 -15.866 1.00 95.94 90 VAL A C 1
ATOM 688 O O . VAL A 1 90 ? 13.762 2.850 -14.904 1.00 95.94 90 VAL A O 1
ATOM 691 N N . ASP A 1 91 ? 14.561 3.273 -16.953 1.00 93.69 91 ASP A N 1
ATOM 692 C CA . ASP A 1 91 ? 13.893 4.576 -17.086 1.00 93.69 91 ASP A CA 1
ATOM 693 C C . ASP A 1 91 ? 12.366 4.427 -17.079 1.00 93.69 91 ASP A C 1
ATOM 695 O O . ASP A 1 91 ? 11.665 5.138 -16.362 1.00 93.69 91 ASP A O 1
ATOM 699 N N . GLY A 1 92 ? 11.837 3.454 -17.826 1.00 91.69 92 GLY A N 1
ATOM 700 C CA . GLY A 1 92 ? 10.412 3.135 -17.848 1.00 91.69 92 GLY A CA 1
ATOM 701 C C . GLY A 1 92 ? 9.900 2.649 -16.491 1.00 91.69 92 GLY A C 1
ATOM 702 O O . GLY A 1 92 ? 8.804 3.040 -16.075 1.00 91.69 92 GLY A O 1
ATOM 703 N N . ALA A 1 93 ? 10.703 1.853 -15.775 1.00 96.12 93 ALA A N 1
ATOM 704 C CA . ALA A 1 93 ? 10.401 1.443 -14.404 1.00 96.12 93 ALA A CA 1
ATOM 705 C C . ALA A 1 93 ? 10.328 2.655 -13.468 1.00 96.12 93 ALA A C 1
ATOM 707 O O . ALA A 1 93 ? 9.356 2.799 -12.728 1.00 96.12 93 ALA A O 1
ATOM 708 N N . PHE A 1 94 ? 11.319 3.551 -13.540 1.00 96.00 94 PHE A N 1
ATOM 709 C CA . PHE A 1 94 ? 11.368 4.762 -12.729 1.00 96.00 94 PHE A CA 1
ATOM 710 C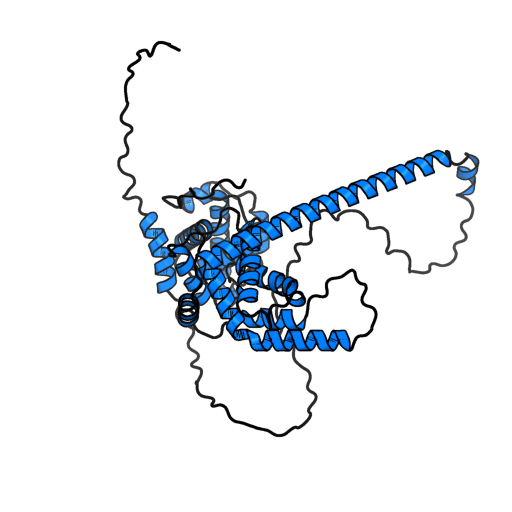 C . PHE A 1 94 ? 10.180 5.686 -13.004 1.00 96.00 94 PHE A C 1
ATOM 712 O O . PHE A 1 94 ? 9.507 6.095 -12.061 1.00 96.00 94 PHE A O 1
ATOM 719 N N . CYS A 1 95 ? 9.869 5.970 -14.271 1.00 92.50 95 CYS A N 1
ATOM 720 C CA . CYS A 1 95 ? 8.727 6.811 -14.627 1.00 92.50 95 CYS A CA 1
ATOM 721 C C . CYS A 1 95 ? 7.406 6.212 -14.130 1.00 92.50 95 CYS A C 1
ATOM 723 O O . CYS A 1 95 ? 6.597 6.929 -13.547 1.00 92.50 95 CYS A O 1
ATOM 725 N N . SER A 1 96 ? 7.206 4.901 -14.304 1.00 93.81 96 SER A N 1
ATOM 726 C CA . SER A 1 96 ? 6.000 4.214 -13.820 1.00 93.81 96 SER A CA 1
ATOM 727 C C . SER A 1 96 ? 5.901 4.260 -12.294 1.00 93.81 96 SER A C 1
ATOM 729 O O . SER A 1 96 ? 4.826 4.501 -11.749 1.00 93.81 96 SER A O 1
ATOM 731 N N . PHE A 1 97 ? 7.028 4.069 -11.601 1.00 96.25 97 PHE A N 1
ATOM 732 C CA . PHE A 1 97 ? 7.096 4.124 -10.145 1.00 96.25 97 PHE A CA 1
ATOM 733 C C . PHE A 1 97 ? 6.792 5.530 -9.631 1.00 96.25 97 PHE A C 1
ATOM 735 O O . PHE A 1 97 ? 5.903 5.695 -8.801 1.00 96.25 97 PHE A O 1
ATOM 742 N N . ALA A 1 98 ? 7.463 6.549 -10.170 1.00 93.62 98 ALA A N 1
ATOM 743 C CA . ALA A 1 98 ? 7.236 7.939 -9.801 1.00 93.62 98 ALA A CA 1
ATOM 744 C C . ALA A 1 98 ? 5.779 8.348 -10.045 1.00 93.62 98 ALA A C 1
ATOM 746 O O . ALA A 1 98 ? 5.157 8.927 -9.160 1.00 93.62 98 ALA A O 1
ATOM 747 N N . TRP A 1 99 ? 5.216 7.996 -11.204 1.00 90.81 99 TRP A N 1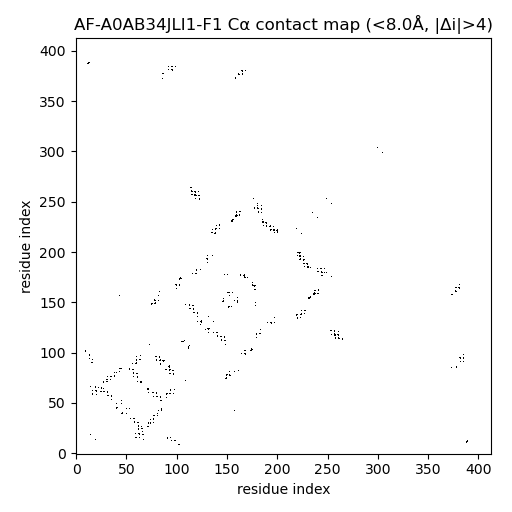
ATOM 748 C CA . TRP A 1 99 ? 3.826 8.297 -11.538 1.00 90.81 99 TRP A CA 1
ATOM 749 C C . TRP A 1 99 ? 2.842 7.656 -10.556 1.00 90.81 99 TRP A C 1
ATOM 751 O O . TRP A 1 99 ? 1.944 8.326 -10.047 1.00 90.81 99 TRP A O 1
ATOM 761 N N . LEU A 1 100 ? 3.042 6.375 -10.233 1.00 94.31 100 LEU A N 1
ATOM 762 C CA . LEU A 1 100 ? 2.226 5.679 -9.245 1.00 94.31 100 LEU A CA 1
ATOM 763 C C . LEU A 1 100 ? 2.337 6.337 -7.866 1.00 94.31 100 LEU A C 1
ATOM 765 O O . LEU A 1 100 ? 1.313 6.639 -7.263 1.00 94.31 100 LEU A O 1
ATOM 769 N N . MET A 1 101 ? 3.549 6.608 -7.377 1.00 94.12 101 MET A N 1
ATOM 770 C CA . MET A 1 101 ? 3.742 7.237 -6.066 1.00 94.12 101 MET A CA 1
ATOM 771 C C . MET A 1 101 ? 3.132 8.644 -5.998 1.00 94.12 101 MET A C 1
ATOM 773 O O . MET A 1 101 ? 2.560 9.014 -4.978 1.00 94.12 101 MET A O 1
ATOM 777 N N . LEU A 1 102 ? 3.213 9.419 -7.084 1.00 90.31 102 LEU A N 1
ATOM 778 C CA . LEU A 1 102 ? 2.623 10.758 -7.184 1.00 90.31 102 LEU A CA 1
ATOM 779 C C . LEU A 1 102 ? 1.090 10.742 -7.283 1.00 90.31 102 LEU A C 1
ATOM 781 O O . LEU A 1 102 ? 0.461 11.755 -6.994 1.00 90.31 102 LEU A O 1
ATOM 785 N N . SER A 1 103 ? 0.489 9.612 -7.670 1.00 90.06 103 SER A N 1
ATOM 786 C CA . SER A 1 103 ? -0.970 9.424 -7.678 1.00 90.06 103 SER A CA 1
ATOM 787 C C . SER A 1 103 ? -1.562 9.118 -6.295 1.00 90.06 103 SER A C 1
ATOM 789 O O . SER A 1 103 ? -2.782 9.042 -6.144 1.00 90.06 103 SER A O 1
ATOM 791 N N . LEU A 1 104 ? -0.717 8.940 -5.277 1.00 92.12 104 LEU A N 1
ATOM 792 C CA . LEU A 1 104 ? -1.136 8.711 -3.898 1.00 92.12 104 LEU A CA 1
ATOM 793 C C . LEU A 1 104 ? -1.241 10.040 -3.133 1.00 92.12 104 LEU A C 1
ATOM 795 O O . LEU A 1 104 ? -0.587 11.019 -3.499 1.00 92.12 104 LEU A O 1
ATOM 799 N N . PRO A 1 105 ? -2.007 10.083 -2.027 1.00 90.62 105 PRO A N 1
ATOM 800 C CA . PRO A 1 105 ? -1.930 11.187 -1.078 1.00 90.62 105 PRO A CA 1
ATOM 801 C C . PRO A 1 105 ? -0.484 11.462 -0.645 1.00 90.62 105 PRO A C 1
ATOM 803 O O . PRO A 1 105 ? 0.290 10.536 -0.400 1.00 90.62 105 PRO A O 1
ATOM 806 N N . SER A 1 106 ? -0.123 12.737 -0.493 1.00 89.25 106 SER A N 1
ATOM 807 C CA . SER A 1 106 ? 1.251 13.156 -0.166 1.00 89.25 106 SER A CA 1
ATOM 808 C C . SER A 1 106 ? 1.769 12.581 1.160 1.00 89.25 106 SER A C 1
ATOM 810 O O . SER A 1 106 ? 2.972 12.391 1.323 1.00 89.25 106 SER A O 1
ATOM 812 N N . ASN A 1 107 ? 0.859 12.278 2.087 1.00 90.69 107 ASN A N 1
ATOM 813 C CA . ASN A 1 107 ? 1.127 11.693 3.396 1.00 90.69 107 ASN A CA 1
ATOM 814 C C . ASN A 1 107 ? 0.917 10.168 3.439 1.00 90.69 107 ASN A C 1
ATOM 816 O O . ASN A 1 107 ? 0.902 9.604 4.532 1.00 90.69 107 ASN A O 1
ATOM 820 N N . PHE A 1 108 ? 0.718 9.489 2.300 1.00 94.25 108 PHE A N 1
ATOM 821 C CA . PHE A 1 108 ? 0.347 8.067 2.260 1.00 94.25 108 PHE A CA 1
ATOM 822 C C . PHE A 1 108 ? 1.310 7.178 3.061 1.00 94.25 108 PHE A C 1
ATOM 824 O O . PHE A 1 108 ? 0.870 6.395 3.902 1.00 94.25 108 PHE A O 1
ATOM 831 N N . PHE A 1 109 ? 2.619 7.339 2.864 1.00 92.25 109 PHE A N 1
ATOM 832 C CA . PHE A 1 109 ? 3.635 6.530 3.550 1.00 92.25 109 PHE A CA 1
ATOM 833 C C . PHE A 1 109 ? 3.970 6.995 4.972 1.00 92.25 109 PHE A C 1
ATOM 835 O O . PHE A 1 109 ? 4.603 6.234 5.698 1.00 92.25 109 PHE A O 1
ATOM 842 N N . ASP A 1 110 ? 3.518 8.183 5.380 1.00 90.12 110 ASP A N 1
ATOM 843 C CA . ASP A 1 110 ? 3.659 8.654 6.761 1.00 90.12 110 ASP A CA 1
ATOM 844 C C . ASP A 1 110 ? 2.553 8.025 7.626 1.00 90.12 110 ASP A C 1
ATOM 846 O O . ASP A 1 110 ? 2.817 7.175 8.470 1.00 90.12 110 ASP A O 1
ATOM 850 N N . ASP A 1 111 ? 1.294 8.364 7.336 1.00 89.12 111 ASP A N 1
ATOM 851 C CA . ASP A 1 111 ? 0.112 7.852 8.052 1.00 89.12 111 ASP A CA 1
ATOM 852 C C . ASP A 1 111 ? -1.129 7.700 7.150 1.00 89.12 111 ASP A C 1
ATOM 854 O O . ASP A 1 111 ? -2.115 7.074 7.540 1.00 89.12 111 ASP A O 1
ATOM 858 N N . GLY A 1 112 ? -1.112 8.231 5.923 1.00 93.44 112 GLY A N 1
ATOM 859 C CA . GLY A 1 112 ? -2.271 8.226 5.026 1.00 93.44 112 GLY A CA 1
ATOM 860 C C . GLY A 1 112 ? -2.734 6.820 4.629 1.00 93.44 112 GLY A C 1
ATOM 861 O O . GLY A 1 112 ? -3.930 6.587 4.482 1.00 93.44 112 GLY A O 1
ATOM 862 N N . HIS A 1 113 ? -1.830 5.840 4.551 1.00 95.44 113 HIS A N 1
ATOM 863 C CA . HIS A 1 113 ? -2.198 4.438 4.340 1.00 95.44 113 HIS A CA 1
ATOM 864 C C . HIS A 1 113 ? -3.090 3.896 5.467 1.00 95.44 113 HIS A C 1
ATOM 866 O O . HIS A 1 113 ? -3.984 3.096 5.198 1.00 95.44 113 HIS A O 1
ATOM 872 N N . ARG A 1 114 ? -2.914 4.358 6.715 1.00 96.50 114 ARG A N 1
ATOM 873 C CA . ARG A 1 114 ? -3.765 3.959 7.850 1.00 96.50 114 ARG A CA 1
ATOM 874 C C . ARG A 1 114 ? -5.186 4.477 7.675 1.00 96.50 114 ARG A C 1
ATOM 876 O O . ARG A 1 114 ? -6.133 3.782 8.037 1.00 96.50 114 ARG A O 1
ATOM 883 N N . VAL A 1 115 ? -5.346 5.661 7.076 1.00 97.50 115 VAL A N 1
ATOM 884 C CA . VAL A 1 115 ? -6.666 6.195 6.710 1.00 97.50 115 VAL A CA 1
ATOM 885 C C . VAL A 1 115 ? -7.343 5.272 5.700 1.00 97.50 115 VAL A C 1
ATOM 887 O O . VAL A 1 115 ? -8.503 4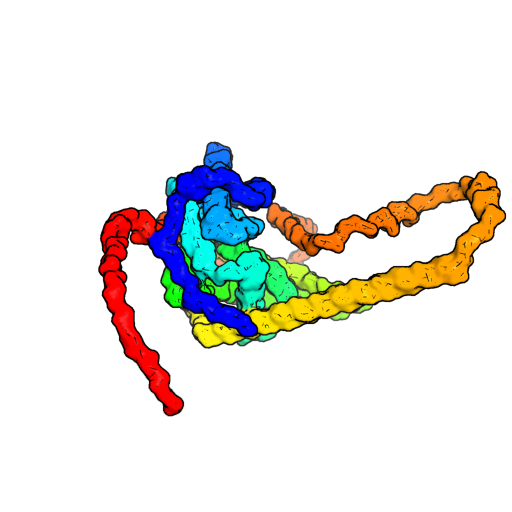.925 5.896 1.00 97.50 115 VAL A O 1
ATOM 890 N N . GLU A 1 116 ? -6.629 4.813 4.668 1.00 97.69 116 GLU A N 1
ATOM 891 C CA . GLU A 1 116 ? -7.183 3.882 3.673 1.00 97.69 116 GLU A CA 1
ATOM 892 C C . GLU A 1 116 ? -7.514 2.506 4.278 1.00 97.69 116 GLU A C 1
ATOM 894 O O . GLU A 1 116 ? -8.578 1.958 3.999 1.00 97.69 116 GLU A O 1
ATOM 899 N N . VAL A 1 117 ? -6.667 1.973 5.166 1.00 97.62 117 VAL A N 1
ATOM 900 C CA . VAL A 1 117 ? -6.925 0.731 5.926 1.00 97.62 117 VAL A CA 1
ATOM 901 C C . VAL A 1 117 ? -8.213 0.841 6.743 1.00 97.62 117 VAL A C 1
ATOM 903 O O . VAL A 1 117 ? -9.107 -0.005 6.658 1.00 97.62 117 VAL A O 1
ATOM 906 N N . ARG A 1 118 ? -8.344 1.923 7.511 1.00 97.75 118 ARG A N 1
ATOM 907 C CA . ARG A 1 118 ? -9.503 2.178 8.367 1.00 97.75 118 ARG A CA 1
ATOM 908 C C . ARG A 1 118 ? -10.758 2.469 7.538 1.00 97.75 118 ARG A C 1
ATOM 910 O O . ARG A 1 118 ? -11.844 2.028 7.908 1.00 97.75 118 ARG A O 1
ATOM 917 N N . ALA A 1 119 ? -10.623 3.152 6.401 1.00 98.12 119 ALA A N 1
ATOM 918 C CA . ALA A 1 119 ? -11.714 3.371 5.455 1.00 98.12 119 ALA A CA 1
ATOM 919 C C . ALA A 1 119 ? -12.193 2.046 4.846 1.00 98.12 119 ALA A C 1
ATOM 921 O O . ALA A 1 119 ? -13.398 1.804 4.798 1.00 98.12 119 ALA A O 1
ATOM 922 N N . LEU A 1 120 ? -11.273 1.156 4.460 1.00 98.00 120 LEU A N 1
ATOM 923 C CA . LEU A 1 120 ? -11.600 -0.188 3.987 1.00 98.00 120 LEU A CA 1
ATOM 924 C C . LEU A 1 120 ? -12.366 -0.978 5.057 1.00 98.00 120 LEU A C 1
ATOM 926 O O . LEU A 1 120 ? -13.388 -1.585 4.741 1.00 98.00 120 LEU A O 1
ATOM 930 N N . ARG A 1 121 ? -11.934 -0.912 6.325 1.00 97.31 121 ARG A N 1
ATOM 931 C CA . ARG A 1 121 ? -12.644 -1.535 7.453 1.00 97.31 121 ARG A CA 1
ATOM 932 C C . ARG A 1 121 ? -14.065 -0.994 7.605 1.00 97.31 121 ARG A C 1
ATOM 934 O O . ARG A 1 121 ? -14.995 -1.779 7.756 1.00 97.31 121 ARG A O 1
ATOM 941 N N . ILE A 1 122 ? -14.244 0.328 7.557 1.00 97.88 122 ILE A N 1
ATOM 942 C CA . ILE A 1 122 ? -15.562 0.975 7.669 1.00 97.88 122 ILE A CA 1
ATOM 943 C C . ILE A 1 122 ? -16.480 0.526 6.526 1.00 97.88 122 ILE A C 1
ATOM 945 O O . ILE A 1 122 ? -17.617 0.133 6.777 1.00 97.88 122 ILE A O 1
ATOM 949 N N . LEU A 1 123 ? -15.985 0.529 5.287 1.00 97.94 123 LEU A N 1
ATOM 950 C CA . LEU A 1 123 ? -16.750 0.087 4.119 1.00 97.94 123 LEU A CA 1
ATOM 951 C C . LEU A 1 123 ? -17.103 -1.405 4.198 1.00 97.94 123 LEU A C 1
ATOM 953 O O . LEU A 1 123 ? -18.226 -1.790 3.872 1.00 97.94 123 LEU A O 1
ATOM 957 N N . ALA A 1 124 ? -16.174 -2.243 4.661 1.00 96.56 124 ALA A N 1
ATOM 958 C CA . ALA A 1 124 ? -16.423 -3.662 4.882 1.00 96.56 124 ALA A CA 1
ATOM 959 C C . ALA A 1 124 ? -17.487 -3.876 5.971 1.00 96.56 124 ALA A C 1
ATOM 961 O O . ALA A 1 124 ? -18.417 -4.645 5.756 1.00 96.56 124 ALA A O 1
ATOM 962 N N . ALA A 1 125 ? -17.415 -3.150 7.091 1.00 95.94 125 ALA A N 1
ATOM 963 C CA . ALA A 1 125 ? -18.388 -3.241 8.181 1.00 95.94 125 ALA A CA 1
ATOM 964 C C . ALA A 1 125 ? -19.789 -2.755 7.788 1.00 95.94 125 ALA A C 1
ATOM 966 O O . ALA A 1 125 ? -20.787 -3.330 8.211 1.00 95.94 125 ALA A O 1
ATOM 967 N N . GLN A 1 126 ? -19.881 -1.741 6.927 1.00 95.56 126 GLN A N 1
ATOM 968 C CA . GLN A 1 126 ? -21.156 -1.311 6.349 1.00 95.56 126 GLN A CA 1
ATOM 969 C C . GLN A 1 126 ? -21.769 -2.379 5.435 1.00 95.56 126 GLN A C 1
ATOM 971 O O . GLN A 1 126 ? -22.991 -2.476 5.332 1.00 95.56 126 GLN A O 1
ATOM 976 N N . ARG A 1 127 ? -20.930 -3.161 4.746 1.00 95.44 127 ARG A N 1
ATOM 977 C CA . ARG A 1 127 ? -21.368 -4.149 3.756 1.00 95.44 127 ARG A CA 1
ATOM 978 C C . ARG A 1 127 ? -21.646 -5.528 4.358 1.00 95.44 127 ARG A C 1
ATOM 980 O O . ARG A 1 127 ? -22.560 -6.202 3.891 1.00 95.44 127 ARG A O 1
ATOM 987 N N . TRP A 1 128 ? -20.878 -5.924 5.370 1.00 94.50 128 TRP A N 1
ATOM 988 C CA . TRP A 1 128 ? -20.927 -7.236 6.024 1.00 94.50 128 TRP A CA 1
ATOM 989 C C . TRP A 1 128 ? -20.822 -7.096 7.550 1.00 94.50 128 TRP A C 1
ATOM 991 O O . TRP A 1 128 ? -19.826 -7.526 8.138 1.00 94.50 128 TRP A O 1
ATOM 1001 N N . PRO A 1 129 ? -21.825 -6.487 8.207 1.00 92.62 129 PRO A N 1
ATOM 1002 C CA . PRO A 1 129 ? -21.776 -6.213 9.644 1.00 92.62 129 PRO A CA 1
ATOM 1003 C C . PRO A 1 129 ? -21.628 -7.482 10.493 1.00 92.62 129 PRO A C 1
ATOM 1005 O O . PRO A 1 129 ? -20.935 -7.441 11.501 1.00 92.62 129 PRO A O 1
ATOM 1008 N N . ASP A 1 130 ? -22.203 -8.604 10.050 1.00 87.56 130 ASP A N 1
ATOM 1009 C CA . ASP A 1 130 ? -22.158 -9.886 10.771 1.00 87.56 130 ASP A CA 1
ATOM 1010 C C . ASP A 1 130 ? -20.773 -10.563 10.721 1.00 87.56 130 ASP A C 1
ATOM 1012 O O . ASP A 1 130 ? -20.480 -11.452 11.509 1.00 87.56 130 ASP A O 1
ATOM 1016 N N . VAL A 1 131 ? -19.915 -10.171 9.772 1.00 86.81 131 VAL A N 1
ATOM 1017 C CA . VAL A 1 131 ? -18.543 -10.702 9.630 1.00 86.81 131 VAL A CA 1
ATOM 1018 C C . VAL A 1 131 ? -17.530 -9.742 10.251 1.00 86.81 131 VAL A C 1
ATOM 1020 O O . VAL A 1 131 ? -16.528 -10.146 10.835 1.00 86.81 131 VAL A O 1
ATOM 1023 N N . MET A 1 132 ? -17.789 -8.444 10.113 1.00 89.88 132 MET A N 1
ATOM 1024 C CA . MET A 1 132 ? -16.910 -7.365 10.546 1.00 89.88 132 MET A CA 1
ATOM 1025 C C . MET A 1 132 ? -17.293 -6.877 11.944 1.00 89.88 132 MET A C 1
ATOM 1027 O O . MET A 1 132 ? -17.672 -5.721 12.137 1.00 89.88 132 MET A O 1
ATOM 1031 N N . GLU A 1 133 ? -17.173 -7.761 12.927 1.00 86.62 133 GLU A N 1
ATOM 1032 C CA . GLU A 1 133 ? -17.398 -7.427 14.332 1.00 86.62 133 GLU A CA 1
ATOM 1033 C C . GLU A 1 133 ? -16.172 -6.747 14.975 1.00 86.62 133 GLU A C 1
ATOM 1035 O O . GLU A 1 133 ? -15.045 -6.896 14.486 1.00 86.62 133 GLU A O 1
ATOM 1040 N N . PRO A 1 134 ? -16.338 -6.022 16.103 1.00 85.75 134 PRO A N 1
ATOM 1041 C CA . PRO A 1 134 ? -15.237 -5.326 16.769 1.00 85.75 134 PRO A CA 1
ATOM 1042 C C . PRO A 1 134 ? -14.012 -6.183 17.096 1.00 85.75 134 PRO A C 1
ATOM 1044 O O . PRO A 1 134 ? -12.893 -5.684 17.001 1.00 85.75 134 PRO A O 1
ATOM 1047 N N . ALA A 1 135 ? -14.208 -7.464 17.419 1.00 80.75 135 ALA A N 1
ATOM 1048 C CA . ALA A 1 135 ? -13.122 -8.401 17.706 1.00 80.75 135 ALA A CA 1
ATOM 1049 C C . ALA A 1 135 ? -12.188 -8.637 16.500 1.00 80.75 135 ALA A C 1
ATOM 1051 O O . ALA A 1 135 ? -11.010 -8.943 16.666 1.00 80.75 135 ALA A O 1
ATOM 1052 N N . VAL A 1 136 ? -12.685 -8.444 15.274 1.00 86.00 136 VAL A N 1
ATOM 1053 C CA . VAL A 1 136 ? -11.927 -8.678 14.034 1.00 86.00 136 VAL A CA 1
ATOM 1054 C C . VAL A 1 136 ? -11.150 -7.437 13.603 1.00 86.00 136 VAL A C 1
ATOM 1056 O O . VAL A 1 136 ? -10.200 -7.542 12.832 1.00 86.00 136 VAL A O 1
ATOM 1059 N N . TYR A 1 137 ? -11.517 -6.251 14.096 1.00 90.44 137 TYR A N 1
ATOM 1060 C CA . TYR A 1 137 ? -11.000 -4.977 13.593 1.00 90.44 137 TYR A CA 1
ATOM 1061 C C . TYR A 1 137 ? -9.483 -4.849 13.679 1.00 90.44 137 TYR A C 1
ATOM 1063 O O . TYR A 1 137 ? -8.864 -4.433 12.705 1.00 90.44 137 TYR A O 1
ATOM 1071 N N . GLU A 1 138 ? -8.876 -5.232 14.798 1.00 88.94 138 GLU A N 1
ATOM 1072 C CA . GLU A 1 138 ? -7.423 -5.143 14.959 1.00 88.94 138 GLU A CA 1
ATOM 1073 C C . GLU A 1 138 ? -6.689 -6.093 14.005 1.00 88.94 138 GLU A C 1
ATOM 1075 O O . GLU A 1 138 ? -5.780 -5.687 13.280 1.00 88.94 138 GLU A O 1
ATOM 1080 N N . THR A 1 139 ? -7.150 -7.343 13.929 1.00 89.50 139 THR A N 1
ATOM 1081 C CA . THR A 1 139 ? -6.602 -8.359 13.021 1.00 89.50 139 THR A CA 1
ATOM 1082 C C . THR A 1 139 ? -6.742 -7.932 11.557 1.00 89.50 139 THR A C 1
ATOM 1084 O O . THR A 1 139 ? -5.811 -8.068 10.760 1.00 89.50 139 THR A O 1
ATOM 1087 N N . PHE A 1 140 ? -7.895 -7.365 11.206 1.00 93.00 140 PHE A N 1
ATOM 1088 C CA . PHE A 1 140 ? -8.174 -6.822 9.886 1.00 93.00 140 PHE A CA 1
ATOM 1089 C C . PHE A 1 140 ? -7.209 -5.700 9.519 1.00 93.00 140 PHE A C 1
ATOM 1091 O O . PHE A 1 140 ? -6.613 -5.723 8.442 1.00 93.00 140 PHE A O 1
ATOM 1098 N N . GLU A 1 141 ? -7.038 -4.717 10.402 1.00 94.38 141 GLU A N 1
ATOM 1099 C CA . GLU A 1 141 ? -6.160 -3.576 10.151 1.00 94.38 141 GLU A CA 1
ATOM 1100 C C . GLU A 1 141 ? -4.700 -4.005 10.051 1.00 94.38 141 GLU A C 1
ATOM 1102 O O . GLU A 1 141 ? -3.985 -3.509 9.182 1.00 94.38 141 GLU A O 1
ATOM 1107 N N . LEU A 1 142 ? -4.271 -4.986 10.848 1.00 92.75 142 LEU A N 1
ATOM 1108 C CA . LEU A 1 142 ? -2.932 -5.560 10.757 1.00 92.75 142 LEU A CA 1
ATOM 1109 C C . LEU A 1 142 ? -2.661 -6.168 9.370 1.00 92.75 142 LEU A C 1
ATOM 1111 O O . LEU A 1 142 ? -1.655 -5.842 8.738 1.00 92.75 142 LEU A O 1
ATOM 1115 N N . VAL A 1 143 ? -3.563 -7.021 8.871 1.00 93.31 143 VAL A N 1
ATOM 1116 C CA . VAL A 1 143 ? -3.401 -7.682 7.562 1.00 93.31 143 VAL A CA 1
ATOM 1117 C C . VAL A 1 143 ? -3.509 -6.674 6.415 1.00 93.31 143 VAL A C 1
ATOM 1119 O O . VAL A 1 143 ? -2.657 -6.630 5.526 1.00 93.31 143 VAL A O 1
ATOM 1122 N N . THR A 1 144 ? -4.531 -5.821 6.440 1.00 95.56 144 THR A N 1
ATOM 1123 C CA . THR A 1 144 ? -4.792 -4.870 5.350 1.00 95.56 144 THR A CA 1
ATOM 1124 C C . THR A 1 144 ? -3.795 -3.713 5.310 1.00 95.56 144 THR A C 1
ATOM 1126 O O . THR A 1 144 ? -3.576 -3.146 4.239 1.00 95.56 144 THR A O 1
ATOM 1129 N N . THR A 1 145 ? -3.107 -3.410 6.418 1.00 96.00 145 THR A N 1
ATOM 1130 C CA . THR A 1 145 ? -1.951 -2.498 6.410 1.00 96.00 145 THR A CA 1
ATOM 1131 C C . THR A 1 145 ? -0.884 -2.996 5.452 1.00 96.00 145 THR A C 1
ATOM 1133 O O . THR A 1 145 ? -0.419 -2.229 4.612 1.00 96.00 145 THR A O 1
ATOM 1136 N N . GLN A 1 146 ? -0.539 -4.284 5.503 1.00 93.50 146 GLN A N 1
ATOM 1137 C CA . GLN A 1 146 ? 0.436 -4.858 4.581 1.00 93.50 146 GLN A CA 1
ATOM 1138 C C . GLN A 1 146 ? -0.044 -4.760 3.128 1.00 93.50 146 GLN A C 1
ATOM 1140 O O . GLN A 1 146 ? 0.743 -4.424 2.243 1.00 93.50 146 GLN A O 1
ATOM 1145 N N . TRP A 1 147 ? -1.330 -5.012 2.881 1.00 95.56 147 TRP A N 1
ATOM 1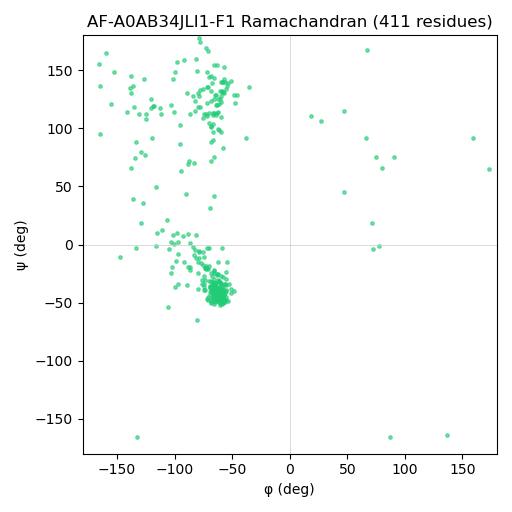146 C CA . TRP A 1 147 ? -1.919 -4.937 1.544 1.00 95.56 147 TRP A CA 1
ATOM 1147 C C . TRP A 1 147 ? -1.808 -3.542 0.944 1.00 95.56 147 TRP A C 1
ATOM 1149 O O . TRP A 1 147 ? -1.310 -3.383 -0.167 1.00 95.56 147 TRP A O 1
ATOM 1159 N N . LEU A 1 148 ? -2.249 -2.526 1.682 1.00 96.19 148 LEU A N 1
ATOM 1160 C CA . LEU A 1 148 ? -2.331 -1.169 1.161 1.00 96.19 148 LEU A CA 1
ATOM 1161 C C . LEU A 1 148 ? -0.971 -0.472 1.170 1.00 96.19 148 LEU A C 1
ATOM 1163 O O . LEU A 1 148 ? -0.638 0.193 0.195 1.00 96.19 148 LEU A O 1
ATOM 1167 N N . LEU A 1 149 ? -0.141 -0.676 2.195 1.00 95.06 149 LEU A N 1
ATOM 1168 C CA . LEU A 1 149 ? 1.181 -0.048 2.277 1.00 95.06 149 LEU A CA 1
ATOM 1169 C C . LEU A 1 149 ? 2.136 -0.543 1.175 1.00 95.06 149 LEU A C 1
ATOM 1171 O O . LEU A 1 149 ? 2.941 0.232 0.663 1.00 95.06 149 LEU A O 1
ATOM 1175 N N . SER A 1 150 ? 2.028 -1.817 0.783 1.00 94.81 150 SER A N 1
ATOM 1176 C CA . SER A 1 150 ? 2.776 -2.392 -0.347 1.00 94.81 150 SER A CA 1
ATOM 1177 C C . SER A 1 150 ? 2.084 -2.203 -1.700 1.00 94.81 150 SER A C 1
ATOM 1179 O O . SER A 1 150 ? 2.589 -2.686 -2.712 1.00 94.81 150 SER A O 1
ATOM 1181 N N . LEU A 1 151 ? 0.924 -1.534 -1.738 1.00 96.25 151 LEU A N 1
ATOM 1182 C CA . LEU A 1 151 ? 0.064 -1.431 -2.920 1.00 96.25 151 LEU A CA 1
ATOM 1183 C C . LEU A 1 151 ? -0.143 -2.794 -3.596 1.00 96.25 151 LEU A C 1
ATOM 1185 O O . LEU A 1 151 ? -0.039 -2.908 -4.817 1.00 96.25 151 LEU A O 1
ATOM 1189 N N . TRP A 1 152 ? -0.415 -3.824 -2.795 1.00 95.94 152 TRP A N 1
ATOM 1190 C CA . TRP A 1 152 ? -0.627 -5.218 -3.197 1.00 95.94 152 TRP A CA 1
ATOM 1191 C C . TRP A 1 152 ? 0.628 -5.986 -3.638 1.00 95.94 152 TRP A C 1
ATOM 1193 O O . TRP A 1 152 ? 0.544 -7.190 -3.896 1.00 95.94 152 TRP A O 1
ATOM 1203 N N . ALA A 1 153 ? 1.799 -5.346 -3.705 1.00 94.88 153 ALA A N 1
ATOM 1204 C CA . ALA A 1 153 ? 3.037 -6.014 -4.089 1.00 94.88 153 ALA A CA 1
ATOM 1205 C C . ALA A 1 153 ? 3.439 -7.085 -3.061 1.00 94.88 153 ALA A C 1
ATOM 1207 O O . ALA A 1 153 ? 3.519 -6.833 -1.862 1.00 94.88 153 ALA A O 1
ATOM 1208 N N . GLY A 1 154 ? 3.708 -8.303 -3.539 1.00 90.31 154 GLY A N 1
ATOM 1209 C CA . GLY A 1 154 ? 3.990 -9.457 -2.676 1.00 90.31 154 GLY A CA 1
ATOM 1210 C C . GLY A 1 154 ? 2.748 -10.086 -2.035 1.00 90.31 154 GLY A C 1
ATOM 1211 O O . GLY A 1 154 ? 2.883 -11.084 -1.331 1.00 90.31 154 GLY A O 1
ATOM 1212 N N . ILE A 1 155 ? 1.562 -9.529 -2.298 1.00 91.94 155 ILE A N 1
ATOM 1213 C CA . ILE A 1 155 ? 0.264 -10.060 -1.874 1.00 91.94 155 ILE A CA 1
ATOM 1214 C C . ILE A 1 155 ? -0.454 -10.681 -3.072 1.00 91.94 155 ILE A C 1
ATOM 1216 O O . ILE A 1 155 ? -0.818 -11.852 -3.036 1.00 91.94 155 ILE A O 1
ATOM 1220 N N . LEU A 1 156 ? -0.601 -9.913 -4.154 1.00 94.12 156 LEU A N 1
ATOM 1221 C CA . LEU A 1 156 ? -1.203 -10.372 -5.402 1.00 94.12 156 LEU A CA 1
ATOM 1222 C C . LEU A 1 156 ? -0.132 -10.788 -6.424 1.00 94.12 156 LEU A C 1
ATOM 1224 O O . LEU A 1 156 ? 1.003 -10.298 -6.373 1.00 94.12 156 LEU A O 1
ATOM 1228 N N . PRO A 1 157 ? -0.485 -11.644 -7.403 1.00 92.94 157 PRO A N 1
ATOM 1229 C CA . PRO A 1 157 ? 0.365 -11.889 -8.561 1.00 92.94 157 PRO A CA 1
ATOM 1230 C C . PRO A 1 157 ? 0.735 -10.577 -9.265 1.00 92.94 157 PRO A C 1
ATOM 1232 O O . PRO A 1 157 ? -0.118 -9.711 -9.465 1.00 92.94 157 PRO A O 1
ATOM 1235 N N . GLN A 1 158 ? 1.989 -10.445 -9.707 1.00 94.19 158 GLN A N 1
ATOM 1236 C CA . GLN A 1 158 ? 2.502 -9.215 -10.327 1.00 94.19 158 GLN A CA 1
ATOM 1237 C C . GLN A 1 158 ? 1.614 -8.670 -11.469 1.00 94.19 158 GLN A C 1
ATOM 1239 O O . GLN A 1 158 ? 1.366 -7.462 -11.475 1.00 94.19 158 GLN A O 1
ATOM 1244 N N . PRO A 1 159 ? 1.052 -9.489 -12.388 1.00 95.00 159 PRO A N 1
ATOM 1245 C CA . PRO A 1 159 ? 0.141 -8.978 -13.416 1.00 95.00 159 PRO A CA 1
ATOM 1246 C C . PRO A 1 159 ? -1.109 -8.290 -12.849 1.00 95.00 159 PRO A C 1
ATOM 1248 O O . PRO A 1 159 ? -1.579 -7.307 -13.421 1.00 95.00 159 PRO A O 1
ATOM 1251 N N . CYS A 1 160 ? -1.629 -8.765 -11.712 1.00 96.25 160 CYS A N 1
ATOM 1252 C CA . CYS A 1 160 ? -2.755 -8.141 -11.020 1.00 96.25 160 CYS A CA 1
ATOM 1253 C C . CYS A 1 160 ? -2.353 -6.780 -10.446 1.00 96.25 160 CYS A C 1
ATOM 1255 O O . CYS A 1 160 ? -3.062 -5.801 -10.667 1.00 96.25 160 CYS A O 1
ATOM 1257 N N . CYS A 1 161 ? -1.193 -6.695 -9.783 1.00 96.44 161 CYS A N 1
ATOM 1258 C CA . CYS A 1 161 ? -0.664 -5.434 -9.259 1.00 96.44 161 CYS A CA 1
ATOM 1259 C C . CYS A 1 161 ? -0.519 -4.383 -10.366 1.00 96.44 161 CYS A C 1
ATOM 1261 O O . CYS A 1 161 ? -1.042 -3.281 -10.240 1.00 96.44 161 CYS A O 1
ATOM 1263 N N . LEU A 1 162 ? 0.110 -4.744 -11.491 1.00 95.88 162 LEU A N 1
ATOM 1264 C CA . LEU A 1 162 ? 0.293 -3.842 -12.634 1.00 95.88 162 LEU A CA 1
ATOM 1265 C C . LEU A 1 162 ? -1.042 -3.346 -13.201 1.00 95.88 162 LEU A C 1
ATOM 1267 O O . LEU A 1 162 ? -1.176 -2.168 -13.530 1.00 95.88 162 LEU A O 1
ATOM 1271 N N . ALA A 1 163 ? -2.038 -4.229 -13.301 1.00 95.75 163 ALA A N 1
ATOM 1272 C CA . ALA A 1 163 ? -3.363 -3.865 -13.785 1.00 95.75 163 ALA A CA 1
ATOM 1273 C C . ALA A 1 163 ? -4.084 -2.910 -12.818 1.00 95.75 163 ALA A C 1
ATOM 1275 O O . ALA A 1 163 ? -4.658 -1.915 -13.258 1.00 95.75 163 ALA A O 1
ATOM 1276 N N . ILE A 1 164 ? -4.002 -3.163 -11.508 1.00 95.69 164 ILE A N 1
ATOM 1277 C CA . ILE A 1 164 ? -4.553 -2.289 -10.463 1.00 95.69 164 ILE A CA 1
ATOM 1278 C C . ILE A 1 164 ? -3.877 -0.917 -10.497 1.00 95.69 164 ILE A C 1
ATOM 1280 O O . ILE A 1 164 ? -4.563 0.100 -10.512 1.00 95.69 164 ILE A O 1
ATOM 1284 N N . TRP A 1 165 ? -2.548 -0.868 -10.570 1.00 96.69 165 TRP A N 1
ATOM 1285 C CA . TRP A 1 165 ? -1.804 0.390 -10.619 1.00 96.69 165 TRP A CA 1
ATOM 1286 C C . TRP A 1 165 ? -2.130 1.190 -11.877 1.00 96.69 165 TRP A C 1
ATOM 1288 O O . TRP A 1 165 ? -2.349 2.396 -11.792 1.00 96.69 165 TRP A O 1
ATOM 1298 N N . ALA A 1 166 ? -2.267 0.528 -13.030 1.00 93.75 166 ALA A N 1
ATOM 1299 C CA . ALA A 1 166 ? -2.716 1.189 -14.250 1.00 93.75 166 ALA A CA 1
ATOM 1300 C C . ALA A 1 166 ? -4.089 1.855 -14.055 1.00 93.75 166 ALA A C 1
ATOM 1302 O O . ALA A 1 166 ? -4.278 3.000 -14.464 1.00 93.75 166 ALA A O 1
ATOM 1303 N N . LEU A 1 167 ? -5.028 1.186 -13.378 1.00 92.00 167 LEU A N 1
ATOM 1304 C CA . LEU A 1 167 ? -6.323 1.782 -13.040 1.00 92.00 167 LEU A CA 1
ATOM 1305 C C . LEU A 1 167 ? -6.191 2.963 -12.084 1.00 92.00 167 LEU A C 1
ATOM 1307 O O . LEU A 1 167 ? -6.738 4.015 -12.378 1.00 92.00 167 LEU A O 1
ATOM 1311 N N . MET A 1 168 ? -5.449 2.812 -10.986 1.00 93.06 168 MET A N 1
ATOM 1312 C CA . MET A 1 168 ? -5.265 3.877 -9.993 1.00 93.06 168 MET A CA 1
ATOM 1313 C C . MET A 1 168 ? -4.724 5.161 -10.627 1.00 93.06 168 MET A C 1
ATOM 1315 O O . MET A 1 168 ? -5.168 6.253 -10.303 1.00 93.06 168 MET A O 1
ATOM 1319 N N . THR A 1 169 ? -3.788 5.019 -11.565 1.00 89.94 169 THR A N 1
ATOM 1320 C CA . THR A 1 169 ? -3.131 6.151 -12.237 1.00 89.94 169 THR A CA 1
ATOM 1321 C C . THR A 1 169 ? -3.954 6.804 -13.348 1.00 89.94 169 THR A C 1
ATOM 1323 O O . THR A 1 169 ? -3.566 7.861 -13.840 1.00 89.94 169 THR A O 1
ATOM 1326 N N . THR A 1 170 ? -5.049 6.169 -13.773 1.00 86.75 170 THR A N 1
ATOM 1327 C CA . THR A 1 170 ? -5.941 6.656 -14.842 1.00 86.75 170 THR A CA 1
ATOM 1328 C C . THR A 1 170 ? -7.350 6.968 -14.344 1.00 86.75 170 THR A C 1
ATOM 1330 O O . THR A 1 170 ? -8.195 7.389 -15.132 1.00 86.75 170 THR A O 1
ATOM 1333 N N . ASP A 1 171 ? -7.609 6.750 -13.057 1.00 82.06 171 ASP A N 1
ATOM 1334 C CA . ASP A 1 171 ? -8.872 7.075 -12.412 1.00 82.06 171 ASP A CA 1
ATOM 1335 C C . ASP A 1 171 ? -9.063 8.595 -12.364 1.00 82.06 171 ASP A C 1
ATOM 1337 O O . ASP A 1 171 ? -8.135 9.358 -12.095 1.00 82.06 171 ASP A O 1
ATOM 1341 N N . GLU A 1 172 ? -10.287 9.035 -12.634 1.00 79.81 172 GLU A N 1
ATOM 1342 C CA . GLU A 1 172 ? -10.658 10.452 -12.605 1.00 79.81 172 GLU A CA 1
ATOM 1343 C C . GLU A 1 172 ? -10.796 10.969 -11.163 1.00 79.81 172 GLU A C 1
ATOM 1345 O O . GLU A 1 172 ? -10.779 12.177 -10.925 1.00 79.81 172 GLU A O 1
ATOM 1350 N N . HIS A 1 173 ? -10.928 10.062 -10.188 1.00 79.19 173 HIS A N 1
ATOM 1351 C CA . HIS A 1 173 ? -11.042 10.403 -8.776 1.00 79.19 173 HIS A CA 1
ATOM 1352 C C . HIS A 1 173 ? -9.669 10.479 -8.112 1.00 79.19 173 HIS A C 1
ATOM 1354 O O . HIS A 1 173 ? -8.885 9.533 -8.161 1.00 79.19 173 HIS A O 1
ATOM 1360 N N . PHE A 1 174 ? -9.422 11.576 -7.396 1.00 80.00 174 PHE A N 1
ATOM 1361 C CA . PHE A 1 174 ? -8.250 11.726 -6.541 1.00 80.00 174 PHE A CA 1
ATOM 1362 C C . PHE A 1 174 ? -8.669 11.983 -5.080 1.00 80.00 174 PHE A C 1
ATOM 1364 O O . PHE A 1 174 ? -9.417 12.931 -4.827 1.00 80.00 174 PHE A O 1
ATOM 1371 N N . PRO A 1 175 ? -8.196 11.182 -4.106 1.00 83.94 175 PRO A N 1
ATOM 1372 C CA . PRO A 1 175 ? -7.440 9.942 -4.293 1.00 83.94 175 PRO A CA 1
ATOM 1373 C C . PRO A 1 175 ? -8.318 8.815 -4.860 1.00 83.94 175 PRO A C 1
ATOM 1375 O O . PRO A 1 175 ? -9.490 8.685 -4.484 1.00 83.94 175 PRO A O 1
ATOM 1378 N N . SER A 1 176 ? -7.734 7.981 -5.727 1.00 90.12 176 SER A N 1
ATOM 1379 C CA . SER A 1 176 ? -8.429 6.845 -6.350 1.00 90.12 176 SER A CA 1
ATOM 1380 C C . SER A 1 176 ? -9.001 5.899 -5.291 1.00 90.12 176 SER A C 1
ATOM 1382 O O . SER A 1 176 ? -8.393 5.669 -4.243 1.00 90.12 176 SER A O 1
ATOM 1384 N N . ASP A 1 177 ? -10.188 5.347 -5.538 1.00 94.69 177 ASP A N 1
ATOM 1385 C CA . ASP A 1 177 ? -10.835 4.371 -4.653 1.00 94.69 177 ASP A CA 1
ATOM 1386 C C . ASP A 1 177 ? -10.594 2.915 -5.091 1.00 94.69 177 ASP A C 1
ATOM 1388 O O . ASP A 1 177 ? -11.067 1.980 -4.441 1.00 94.69 177 ASP A O 1
ATOM 1392 N N . ILE A 1 178 ? -9.822 2.705 -6.165 1.00 95.69 178 ILE A N 1
ATOM 1393 C CA . ILE A 1 178 ? -9.574 1.388 -6.760 1.00 95.69 178 ILE A CA 1
ATOM 1394 C C . ILE A 1 178 ? -8.977 0.412 -5.744 1.00 95.69 178 ILE A C 1
ATOM 1396 O O . ILE A 1 178 ? -9.444 -0.722 -5.661 1.00 95.69 178 ILE A O 1
ATOM 1400 N N . SER A 1 179 ? -8.011 0.835 -4.923 1.00 95.44 179 SER A N 1
ATOM 1401 C CA . SER A 1 179 ? -7.449 -0.031 -3.877 1.00 95.44 179 SER A CA 1
ATOM 1402 C C . SER A 1 179 ? -8.509 -0.476 -2.863 1.00 95.44 179 SER A C 1
ATOM 1404 O O . SER A 1 179 ? -8.537 -1.641 -2.477 1.00 95.44 179 SER A O 1
ATOM 1406 N N . LEU A 1 180 ? -9.440 0.402 -2.478 1.00 97.31 180 LEU A N 1
ATOM 1407 C CA . LEU A 1 180 ? -10.532 0.025 -1.576 1.00 97.31 180 LEU A CA 1
ATOM 1408 C C . LEU A 1 180 ? -11.464 -0.995 -2.241 1.00 97.31 180 LEU A C 1
ATOM 1410 O O . LEU A 1 180 ? -11.857 -1.976 -1.613 1.00 97.31 180 LEU A O 1
ATOM 1414 N N . ARG A 1 181 ? -11.773 -0.814 -3.532 1.00 97.12 181 ARG A N 1
ATOM 1415 C CA . ARG A 1 181 ? -12.594 -1.767 -4.295 1.00 97.12 181 ARG A CA 1
ATOM 1416 C C . ARG A 1 181 ? -11.930 -3.133 -4.415 1.00 97.12 181 ARG A C 1
ATOM 1418 O O . ARG A 1 181 ? -12.600 -4.135 -4.188 1.00 97.12 181 ARG A O 1
ATOM 1425 N N . VAL A 1 182 ? -10.633 -3.173 -4.721 1.00 97.00 182 VAL A N 1
ATOM 1426 C CA . VAL A 1 182 ? -9.848 -4.416 -4.766 1.00 97.00 182 VAL A CA 1
ATOM 1427 C C . VAL A 1 182 ? -9.900 -5.115 -3.411 1.00 97.00 182 VAL A C 1
ATOM 1429 O O . VAL A 1 182 ? -10.253 -6.289 -3.354 1.00 97.00 182 VAL A O 1
ATOM 1432 N N . GLY A 1 183 ? -9.642 -4.391 -2.317 1.00 96.81 183 GLY A N 1
ATOM 1433 C CA . GLY A 1 183 ? -9.723 -4.947 -0.966 1.00 96.81 183 GLY A CA 1
ATOM 1434 C C . GLY A 1 183 ? -11.087 -5.566 -0.668 1.00 96.81 183 GLY A C 1
ATOM 1435 O O . GLY A 1 183 ? -11.158 -6.694 -0.193 1.00 96.81 183 GLY A O 1
ATOM 1436 N N . LEU A 1 184 ? -12.179 -4.883 -1.019 1.00 96.94 184 LEU A N 1
ATOM 1437 C CA . LEU A 1 184 ? -13.531 -5.419 -0.847 1.00 96.94 184 LEU A CA 1
ATOM 1438 C C . LEU A 1 184 ? -13.810 -6.640 -1.733 1.00 96.94 184 LEU A C 1
ATOM 1440 O O . LEU A 1 184 ? -14.491 -7.555 -1.283 1.00 96.94 184 LEU A O 1
ATOM 1444 N N . VAL A 1 185 ? -13.302 -6.690 -2.967 1.00 96.31 185 VAL A N 1
ATOM 1445 C CA . VAL A 1 185 ? -13.438 -7.877 -3.833 1.00 96.31 185 VAL A CA 1
ATOM 1446 C C . VAL A 1 185 ? -12.717 -9.083 -3.230 1.00 96.31 185 VAL A C 1
ATOM 1448 O O . VAL A 1 185 ? -13.285 -10.171 -3.190 1.00 96.31 185 VAL A O 1
ATOM 1451 N N . LEU A 1 186 ? -11.497 -8.891 -2.725 1.00 94.94 186 LEU A N 1
ATOM 1452 C CA . LEU A 1 186 ? -10.729 -9.956 -2.076 1.00 94.94 186 LEU A CA 1
ATOM 1453 C C . LEU A 1 186 ? -11.429 -10.455 -0.808 1.00 94.94 186 LEU A C 1
ATOM 1455 O O . LEU A 1 186 ? -11.580 -11.658 -0.617 1.00 94.94 186 LEU A O 1
ATOM 1459 N N . LEU A 1 187 ? -11.941 -9.535 0.013 1.00 94.06 187 LEU A N 1
ATOM 1460 C CA . LEU A 1 187 ? -12.718 -9.884 1.202 1.00 94.06 187 LEU A CA 1
ATOM 1461 C C . LEU A 1 187 ? -13.988 -10.651 0.846 1.00 94.06 187 LEU A C 1
ATOM 1463 O O . LEU A 1 187 ? -14.269 -11.661 1.480 1.00 94.06 187 LEU A O 1
ATOM 1467 N N . ALA A 1 188 ? -14.717 -10.219 -0.190 1.00 93.06 188 ALA A N 1
ATOM 1468 C CA . ALA A 1 188 ? -15.941 -10.876 -0.645 1.00 93.06 188 ALA A CA 1
ATOM 1469 C C . ALA A 1 188 ? -15.728 -12.364 -0.969 1.00 93.06 188 ALA A C 1
ATOM 1471 O O . ALA A 1 188 ? -16.608 -13.180 -0.702 1.00 93.06 188 ALA A O 1
ATOM 1472 N N . ASN A 1 189 ? -14.554 -12.716 -1.499 1.00 87.25 189 ASN A N 1
ATOM 1473 C CA . ASN A 1 189 ? -14.207 -14.095 -1.833 1.00 87.25 189 ASN A CA 1
ATOM 1474 C C . ASN A 1 189 ? -13.906 -14.978 -0.617 1.00 87.25 189 ASN A C 1
ATOM 1476 O O . ASN A 1 189 ? -13.986 -16.195 -0.742 1.00 87.25 189 ASN A O 1
ATOM 1480 N N . ALA A 1 190 ? -13.582 -14.387 0.533 1.00 87.94 190 ALA A N 1
ATOM 1481 C CA . ALA A 1 190 ? -13.197 -15.104 1.748 1.00 87.94 190 ALA A CA 1
ATOM 1482 C C . ALA A 1 190 ? -14.185 -14.911 2.907 1.00 87.94 190 ALA A C 1
ATOM 1484 O O . ALA A 1 190 ? -13.892 -15.297 4.034 1.00 87.94 190 ALA A O 1
ATOM 1485 N N . LEU A 1 191 ? -15.358 -14.310 2.666 1.00 88.19 191 LEU A N 1
ATOM 1486 C CA . LEU A 1 191 ? -16.310 -13.981 3.736 1.00 88.19 191 LEU A CA 1
ATOM 1487 C C . LEU A 1 191 ? -16.724 -15.194 4.561 1.00 88.19 191 LEU A C 1
ATOM 1489 O O . LEU A 1 191 ? -16.827 -15.077 5.776 1.00 88.19 191 LEU A O 1
ATOM 1493 N N . MET A 1 192 ? -16.970 -16.333 3.907 1.00 86.69 192 MET A N 1
ATOM 1494 C CA . MET A 1 192 ? -17.356 -17.558 4.610 1.00 86.69 192 MET A CA 1
ATOM 1495 C C . MET A 1 192 ? -16.219 -18.063 5.497 1.00 86.69 192 MET A C 1
ATOM 1497 O O . MET A 1 192 ? -16.454 -18.346 6.665 1.00 86.69 192 MET A O 1
ATOM 1501 N N . ASP A 1 193 ? -14.988 -18.078 4.985 1.00 89.12 193 ASP A N 1
ATOM 1502 C CA . ASP A 1 193 ? -13.822 -18.527 5.749 1.00 89.12 193 ASP A CA 1
ATOM 1503 C C . ASP A 1 193 ? -13.529 -17.596 6.934 1.00 89.12 193 ASP A C 1
ATOM 1505 O O . ASP A 1 193 ? -13.198 -18.060 8.023 1.00 89.12 193 ASP A O 1
ATOM 1509 N N . ILE A 1 194 ? -13.688 -16.279 6.748 1.00 86.75 194 ILE A N 1
ATOM 1510 C CA . ILE A 1 194 ? -13.536 -15.289 7.824 1.00 86.75 194 ILE A CA 1
ATOM 1511 C C . ILE A 1 194 ? -14.628 -15.490 8.875 1.00 86.75 194 ILE A C 1
ATOM 1513 O O . ILE A 1 194 ? -14.327 -15.545 10.061 1.00 86.75 194 ILE A O 1
ATOM 1517 N N . HIS A 1 195 ? -15.885 -15.625 8.456 1.00 87.19 195 HIS A N 1
ATOM 1518 C CA . HIS A 1 195 ? -17.006 -15.837 9.366 1.00 87.19 195 HIS A CA 1
ATOM 1519 C C . HIS A 1 195 ? -16.839 -17.128 10.184 1.00 87.19 195 HIS A C 1
ATOM 1521 O O . HIS A 1 195 ? -16.970 -17.109 11.407 1.00 87.19 195 HIS A O 1
ATOM 1527 N N . ASP A 1 196 ? -16.479 -18.235 9.536 1.00 87.44 196 ASP A N 1
ATOM 1528 C CA . ASP A 1 196 ? -16.266 -19.520 10.203 1.00 87.44 196 ASP A CA 1
ATOM 1529 C C . ASP A 1 196 ? -15.070 -19.472 11.166 1.00 87.44 196 ASP A C 1
ATOM 1531 O O . ASP A 1 196 ? -15.114 -20.065 12.249 1.00 87.44 196 ASP A O 1
ATOM 1535 N N . ALA A 1 197 ? -14.021 -18.724 10.816 1.00 86.06 197 ALA A N 1
ATOM 1536 C CA . ALA A 1 197 ? -12.886 -18.479 11.696 1.00 86.06 197 ALA A CA 1
ATOM 1537 C C . ALA A 1 197 ? -13.280 -17.672 12.943 1.00 86.06 197 ALA A C 1
ATOM 1539 O O . ALA A 1 197 ? -12.906 -18.046 14.052 1.00 86.06 197 ALA A O 1
ATOM 1540 N N . VAL A 1 198 ? -14.081 -16.615 12.781 1.00 82.75 198 VAL A N 1
ATOM 1541 C CA . VAL A 1 198 ? -14.580 -15.787 13.892 1.00 82.75 198 VAL A CA 1
ATOM 1542 C C . VAL A 1 198 ? -15.469 -16.599 14.832 1.00 82.75 198 VAL A C 1
ATOM 1544 O O . VAL A 1 198 ? -15.307 -16.532 16.052 1.00 82.75 198 VAL A O 1
ATOM 1547 N N . LEU A 1 199 ? -16.367 -17.422 14.285 1.00 83.94 199 LEU A N 1
ATOM 1548 C CA . LEU A 1 199 ? -17.183 -18.331 15.090 1.00 83.94 199 LEU A CA 1
ATOM 1549 C C . LEU A 1 199 ? -16.325 -19.347 15.852 1.00 83.94 199 LEU A C 1
ATOM 1551 O O . LEU A 1 199 ? -16.585 -19.608 17.026 1.00 83.94 199 LEU A O 1
ATOM 1555 N N . SER A 1 200 ? -15.297 -19.902 15.206 1.00 82.56 200 SER A N 1
ATOM 1556 C CA . SER A 1 200 ? -14.395 -20.873 15.835 1.00 82.56 200 SER A CA 1
ATOM 1557 C C . SER A 1 200 ? -13.614 -20.249 16.995 1.00 82.56 200 SER A C 1
ATOM 1559 O O . SER A 1 200 ? -13.617 -20.807 18.091 1.00 82.56 200 SER A O 1
ATOM 1561 N N . ASP A 1 201 ? -13.030 -19.064 16.790 1.00 76.75 201 ASP A N 1
ATOM 1562 C CA . ASP A 1 201 ? -12.282 -18.337 17.824 1.00 76.75 201 ASP A CA 1
ATOM 1563 C C . ASP A 1 201 ? -13.190 -17.965 19.017 1.00 76.75 201 ASP A C 1
ATOM 1565 O O . ASP A 1 201 ? -12.781 -18.075 20.174 1.00 76.75 201 ASP A O 1
ATOM 1569 N N . THR A 1 202 ? -14.452 -17.599 18.757 1.00 75.31 202 THR A N 1
ATOM 1570 C CA . THR A 1 202 ? -15.434 -17.283 19.812 1.00 75.31 202 THR A CA 1
ATOM 1571 C C . THR A 1 202 ? -15.757 -18.510 20.671 1.00 75.31 202 THR A C 1
ATOM 1573 O O . THR A 1 202 ? -15.755 -18.433 21.901 1.00 75.31 202 THR A O 1
ATOM 1576 N N . LEU A 1 203 ? -15.981 -19.670 20.043 1.00 73.19 203 LEU A N 1
ATOM 1577 C CA . LEU A 1 203 ? -16.263 -20.923 20.752 1.00 73.19 203 LEU A CA 1
ATOM 1578 C C . LEU A 1 203 ? -15.058 -21.410 21.571 1.00 73.19 203 LEU A C 1
ATOM 1580 O O . LEU A 1 203 ? -15.232 -21.946 22.670 1.00 73.19 203 LEU A O 1
ATOM 1584 N N . GLU A 1 204 ? -13.837 -21.224 21.062 1.00 70.19 204 GLU A N 1
ATOM 1585 C CA . GLU A 1 204 ? -12.612 -21.565 21.791 1.00 70.19 204 GLU A CA 1
ATOM 1586 C C . GLU A 1 204 ? -12.414 -20.674 23.023 1.00 70.19 204 GLU A C 1
ATOM 1588 O O . GLU A 1 204 ? -12.051 -21.183 24.086 1.00 70.19 204 GLU A O 1
ATOM 1593 N N . GLN A 1 205 ? -12.723 -19.377 22.928 1.00 65.50 205 GLN A N 1
ATOM 1594 C CA . GLN A 1 205 ? -12.671 -18.455 24.067 1.00 65.50 205 GLN A CA 1
ATOM 1595 C C . GLN A 1 205 ? -13.721 -18.779 25.140 1.00 65.50 205 GLN A C 1
ATOM 1597 O O . GLN A 1 205 ? -13.401 -18.760 26.328 1.00 65.50 205 GLN A O 1
ATOM 1602 N N . GLU A 1 206 ? -14.949 -19.137 24.755 1.00 64.38 206 GLU A N 1
ATOM 1603 C CA . GLU A 1 206 ? -15.986 -19.551 25.713 1.00 64.38 206 GLU A CA 1
ATOM 1604 C C . GLU A 1 206 ? -15.640 -20.880 26.412 1.00 64.38 206 GLU A C 1
ATOM 1606 O O . GLU A 1 206 ? -15.906 -21.058 27.606 1.00 64.38 206 GLU A O 1
ATOM 1611 N N . GLY A 1 207 ? -15.007 -21.815 25.692 1.00 59.66 207 GLY A N 1
ATOM 1612 C CA . GLY A 1 207 ? -14.526 -23.084 26.244 1.00 59.66 207 GLY A CA 1
ATOM 1613 C C . GLY A 1 207 ? -13.284 -22.940 27.131 1.00 59.66 207 GLY A C 1
ATOM 1614 O O . GLY A 1 207 ? -13.115 -23.691 28.098 1.00 59.66 207 GLY A O 1
ATOM 1615 N N . ALA A 1 208 ? -12.432 -21.955 26.848 1.00 58.28 208 ALA A N 1
ATOM 1616 C CA . ALA A 1 208 ? -11.242 -21.627 27.620 1.00 58.28 208 ALA A CA 1
ATOM 1617 C C . ALA A 1 208 ? -11.568 -20.626 28.741 1.00 58.28 208 ALA A C 1
ATOM 1619 O O . ALA A 1 208 ? -11.083 -19.500 28.764 1.00 58.28 208 ALA A O 1
ATOM 1620 N N . CYS A 1 209 ? -12.322 -21.071 29.751 1.00 46.12 209 CYS A N 1
ATOM 1621 C CA . CYS A 1 209 ? -12.465 -20.391 31.051 1.00 46.12 209 CYS A CA 1
ATOM 1622 C C . CYS A 1 209 ? -11.141 -20.373 31.865 1.00 46.12 209 CYS A C 1
ATOM 1624 O O . CYS A 1 209 ? -11.128 -20.632 33.071 1.00 46.12 209 CYS A O 1
ATOM 1626 N N . ILE A 1 210 ? -10.001 -20.125 31.218 1.00 47.50 210 ILE A N 1
ATOM 1627 C CA . ILE A 1 210 ? -8.673 -20.059 31.825 1.00 47.50 210 ILE A CA 1
ATOM 1628 C C . ILE A 1 210 ? -8.213 -18.610 31.721 1.00 47.50 210 ILE A C 1
ATOM 1630 O O . ILE A 1 210 ? -8.088 -18.074 30.631 1.00 47.50 210 ILE A O 1
ATOM 1634 N N . ALA A 1 211 ? -8.009 -18.000 32.888 1.00 47.62 211 ALA A N 1
ATOM 1635 C CA . ALA A 1 211 ? -7.604 -16.620 33.124 1.00 47.62 211 ALA A CA 1
ATOM 1636 C C . ALA A 1 211 ? -6.577 -16.074 32.111 1.00 47.62 211 ALA A C 1
ATOM 1638 O O . ALA A 1 211 ? -5.369 -16.165 32.332 1.00 47.62 211 ALA A O 1
ATOM 1639 N N . TYR A 1 212 ? -7.058 -15.458 31.034 1.00 50.16 212 TYR A N 1
ATOM 1640 C CA . TYR A 1 212 ? -6.266 -14.511 30.263 1.00 50.16 212 TYR A CA 1
ATOM 1641 C C . TYR A 1 212 ? -6.287 -13.180 31.016 1.00 50.16 212 TYR A C 1
ATOM 1643 O O . TYR A 1 212 ? -7.337 -12.728 31.473 1.00 50.16 212 TYR A O 1
ATOM 1651 N N . SER A 1 213 ? -5.110 -12.592 31.228 1.00 51.62 213 SER A N 1
ATOM 1652 C CA . SER A 1 213 ? -4.994 -11.251 31.797 1.00 51.62 213 SER A CA 1
ATOM 1653 C C . SER A 1 213 ? -5.696 -10.256 30.878 1.00 51.62 213 SER A C 1
ATOM 1655 O O . SER A 1 213 ? -5.429 -10.262 29.680 1.00 51.62 213 SER A O 1
ATOM 1657 N N . GLU A 1 214 ? -6.537 -9.389 31.442 1.00 56.03 214 GLU A N 1
ATOM 1658 C CA . GLU A 1 214 ? -7.375 -8.401 30.737 1.00 56.03 214 GLU A CA 1
ATOM 1659 C C . GLU A 1 214 ? -6.597 -7.383 29.868 1.00 56.03 214 GLU A C 1
ATOM 1661 O O . GLU A 1 214 ? -7.212 -6.564 29.191 1.00 56.03 214 GLU A O 1
ATOM 1666 N N . ASP A 1 215 ? -5.262 -7.430 29.864 1.00 54.19 215 ASP A N 1
ATOM 1667 C CA . ASP A 1 215 ? -4.399 -6.369 29.341 1.00 54.19 215 ASP A CA 1
ATOM 1668 C C . ASP A 1 215 ? -3.744 -6.653 27.973 1.00 54.19 215 ASP A C 1
ATOM 1670 O O . ASP A 1 215 ? -3.083 -5.757 27.448 1.00 54.19 215 ASP A O 1
ATOM 1674 N N . GLU A 1 216 ? -3.914 -7.834 27.359 1.00 52.88 216 GLU A N 1
ATOM 1675 C CA . GLU A 1 216 ? -3.370 -8.089 26.010 1.00 52.88 216 GLU A CA 1
ATOM 1676 C C . GLU A 1 216 ? -4.470 -8.378 24.976 1.00 52.88 216 GLU A C 1
ATOM 1678 O O . GLU A 1 216 ? -5.198 -9.365 25.116 1.00 52.88 216 GLU A O 1
ATOM 1683 N N . PRO A 1 217 ? -4.600 -7.552 23.916 1.00 54.53 217 PRO A N 1
ATOM 1684 C CA . PRO A 1 217 ? -5.479 -7.871 22.805 1.00 54.53 217 PRO A CA 1
ATOM 1685 C C . PRO A 1 217 ? -4.994 -9.154 22.122 1.00 54.53 217 PRO A C 1
ATOM 1687 O O . PRO A 1 217 ? -3.904 -9.230 21.554 1.00 54.53 217 PRO A O 1
ATOM 1690 N N . SER A 1 218 ? -5.816 -10.193 22.214 1.00 61.47 218 SER A N 1
ATOM 1691 C CA . SER A 1 218 ? -5.590 -11.470 21.550 1.00 61.47 218 SER A CA 1
ATOM 1692 C C . SER A 1 218 ? -5.895 -11.320 20.059 1.00 61.47 218 SER A C 1
ATOM 1694 O O . SER A 1 218 ? -7.055 -11.178 19.665 1.00 61.47 218 SER A O 1
ATOM 1696 N N . VAL A 1 219 ? -4.860 -11.341 19.215 1.00 64.44 219 VAL A N 1
ATOM 1697 C CA . VAL A 1 219 ? -5.039 -11.451 17.761 1.00 64.44 219 VAL A CA 1
ATOM 1698 C C . VAL A 1 219 ? -5.729 -12.784 17.470 1.00 64.44 219 VAL A C 1
ATOM 1700 O O . VAL A 1 219 ? -5.210 -13.848 17.802 1.00 64.44 219 VAL A O 1
ATOM 1703 N N . CYS A 1 220 ? -6.895 -12.723 16.830 1.00 72.00 220 CYS A N 1
ATOM 1704 C CA . CYS A 1 220 ? -7.677 -13.891 16.433 1.00 72.00 220 CYS A CA 1
ATOM 1705 C C . CYS A 1 220 ? -6.909 -14.683 15.360 1.00 72.00 220 CYS A C 1
ATOM 1707 O O . CYS A 1 220 ? -6.908 -14.318 14.182 1.00 72.00 220 CYS A O 1
ATOM 1709 N N . CYS A 1 221 ? -6.184 -15.730 15.767 1.00 78.94 221 CYS A N 1
ATOM 1710 C CA . CYS A 1 221 ? -5.285 -16.494 14.896 1.00 78.94 221 CYS A CA 1
ATOM 1711 C C . CYS A 1 221 ? -6.003 -17.098 13.676 1.00 78.94 221 CYS A C 1
ATOM 1713 O O . CYS A 1 221 ? -5.426 -17.129 12.578 1.00 78.94 221 CYS A O 1
ATOM 1715 N N . ALA A 1 222 ? -7.246 -17.566 13.840 1.00 83.81 222 ALA A N 1
ATOM 1716 C CA . ALA A 1 222 ? -8.019 -18.112 12.732 1.00 83.81 222 ALA A CA 1
ATOM 1717 C C . ALA A 1 222 ? -8.462 -16.993 11.782 1.00 83.81 222 ALA A C 1
ATOM 1719 O O . ALA A 1 222 ? -8.240 -17.101 10.574 1.00 83.81 222 ALA A O 1
ATOM 1720 N N . ALA A 1 223 ? -8.995 -15.885 12.315 1.00 84.31 223 ALA A N 1
ATOM 1721 C CA . ALA A 1 223 ? -9.395 -14.733 11.504 1.00 84.31 223 ALA A CA 1
ATOM 1722 C C . ALA A 1 223 ? -8.206 -14.137 10.730 1.00 84.31 223 ALA A C 1
ATOM 1724 O O . ALA A 1 223 ? -8.332 -13.808 9.552 1.00 84.31 223 ALA A O 1
ATOM 1725 N N . TYR A 1 224 ? -7.026 -14.066 11.353 1.00 88.38 224 TYR A N 1
ATOM 1726 C CA . TYR A 1 224 ? -5.786 -13.631 10.708 1.00 88.38 224 TYR A CA 1
ATOM 1727 C C . TYR A 1 224 ? -5.443 -14.514 9.506 1.00 88.38 224 TYR A C 1
ATOM 1729 O O . TYR A 1 224 ? -5.158 -14.012 8.420 1.00 88.38 224 TYR A O 1
ATOM 1737 N N . SER A 1 225 ? -5.519 -15.834 9.684 1.00 89.25 225 SER A N 1
ATOM 1738 C CA . SER A 1 225 ? -5.231 -16.806 8.627 1.00 89.25 225 SER A CA 1
ATOM 1739 C C . SER A 1 225 ? -6.241 -16.718 7.479 1.00 89.25 225 SER A C 1
ATOM 1741 O O . SER A 1 225 ? -5.839 -16.731 6.315 1.00 89.25 225 SER A O 1
ATOM 1743 N N . ALA A 1 226 ? -7.534 -16.582 7.789 1.00 88.94 226 ALA A N 1
ATOM 1744 C CA . ALA A 1 226 ? -8.591 -16.416 6.792 1.00 88.94 226 ALA A CA 1
ATOM 1745 C C . ALA A 1 226 ? -8.416 -15.112 5.996 1.00 88.94 226 ALA A C 1
ATOM 1747 O O . ALA A 1 226 ? -8.472 -15.110 4.767 1.00 88.94 226 ALA A O 1
ATOM 1748 N N . LEU A 1 227 ? -8.098 -14.011 6.682 1.00 90.06 227 LEU A N 1
ATOM 1749 C CA . LEU A 1 227 ? -7.791 -12.734 6.042 1.00 90.06 227 LEU A CA 1
ATOM 1750 C C . LEU A 1 227 ? -6.549 -12.832 5.151 1.00 90.06 227 LEU A C 1
ATOM 1752 O O . LEU A 1 227 ? -6.577 -12.341 4.031 1.00 90.06 227 LEU A O 1
ATOM 1756 N N . GLN A 1 228 ? -5.476 -13.504 5.575 1.00 90.50 228 GLN A N 1
ATOM 1757 C CA . GLN A 1 228 ? -4.311 -13.724 4.709 1.00 90.50 228 GLN A CA 1
ATOM 1758 C C . GLN A 1 228 ? -4.646 -14.547 3.458 1.00 90.50 228 GLN A C 1
ATOM 1760 O O . GLN A 1 228 ? -4.116 -14.270 2.381 1.00 90.50 228 GLN A O 1
ATOM 1765 N N . GLN A 1 229 ? -5.525 -15.543 3.581 1.00 87.94 229 GLN A N 1
ATOM 1766 C CA . GLN A 1 229 ? -5.977 -16.355 2.449 1.00 87.94 229 GLN A CA 1
ATOM 1767 C C . GLN A 1 229 ? -6.870 -15.568 1.488 1.00 87.94 229 GLN A C 1
ATOM 1769 O O . GLN A 1 229 ? -6.771 -15.776 0.283 1.00 87.94 229 GLN A O 1
ATOM 1774 N N . ALA A 1 230 ? -7.646 -14.597 1.979 1.00 85.31 230 ALA A N 1
ATOM 1775 C CA . ALA A 1 230 ? -8.443 -13.702 1.136 1.00 85.31 230 ALA A CA 1
ATOM 1776 C C . ALA A 1 230 ? -7.604 -12.966 0.078 1.00 85.31 230 ALA A C 1
ATOM 1778 O O . ALA A 1 230 ? -8.077 -12.662 -1.016 1.00 85.31 230 ALA A O 1
ATOM 1779 N N . ALA A 1 231 ? -6.332 -12.713 0.387 1.00 82.50 231 ALA A N 1
ATOM 1780 C CA . ALA A 1 231 ? -5.384 -12.089 -0.524 1.00 82.50 231 ALA A CA 1
ATOM 1781 C C . ALA A 1 231 ? -4.876 -13.017 -1.648 1.00 82.50 231 ALA A C 1
ATOM 1783 O O . ALA A 1 231 ? -4.239 -12.539 -2.585 1.00 82.50 231 ALA A O 1
ATOM 1784 N N . GLN A 1 232 ? -5.145 -14.326 -1.590 1.00 86.75 232 GLN A N 1
ATOM 1785 C CA . GLN A 1 232 ? -4.685 -15.311 -2.574 1.00 86.75 232 GLN A CA 1
ATOM 1786 C C . GLN A 1 232 ? -5.621 -15.356 -3.788 1.00 86.75 232 GLN A C 1
ATOM 1788 O O . GLN A 1 232 ? -6.360 -16.311 -4.011 1.00 86.75 232 GLN A O 1
ATOM 1793 N N . TRP A 1 233 ? -5.602 -14.298 -4.599 1.00 89.19 233 TRP A N 1
ATOM 1794 C CA . TRP A 1 233 ? -6.393 -14.252 -5.827 1.00 89.19 233 TRP A CA 1
ATOM 1795 C C . TRP A 1 233 ? -5.943 -15.328 -6.829 1.00 89.19 233 TRP A C 1
ATOM 1797 O O . TRP A 1 233 ? -4.801 -15.325 -7.289 1.00 89.19 233 TRP A O 1
ATOM 1807 N N . HIS A 1 234 ? -6.864 -16.224 -7.193 1.00 87.38 234 HIS A N 1
ATOM 1808 C CA . HIS A 1 234 ? -6.621 -17.316 -8.145 1.00 87.38 234 HIS A CA 1
ATOM 1809 C C . HIS A 1 234 ? -7.079 -17.014 -9.580 1.00 87.38 234 HIS A C 1
ATOM 1811 O O . HIS A 1 234 ? -6.826 -17.810 -10.482 1.00 87.38 234 HIS A O 1
ATOM 1817 N N . GLY A 1 235 ? -7.781 -15.899 -9.799 1.00 89.19 235 GLY A N 1
ATOM 1818 C CA . GLY A 1 235 ? -8.165 -15.461 -11.138 1.00 89.19 235 GLY A CA 1
ATOM 1819 C C . GLY A 1 235 ? -7.014 -14.778 -11.881 1.00 89.19 235 GLY A C 1
ATOM 1820 O O . GLY A 1 235 ? -5.934 -14.539 -11.339 1.00 89.19 235 GLY A O 1
ATOM 1821 N N . ASP A 1 236 ? -7.267 -14.396 -13.127 1.00 94.06 236 ASP A N 1
ATOM 1822 C CA . ASP A 1 236 ? -6.365 -13.525 -13.881 1.00 94.06 236 ASP A CA 1
ATOM 1823 C C . ASP A 1 236 ? -6.510 -12.044 -13.464 1.00 94.06 236 ASP A C 1
ATOM 1825 O O . ASP A 1 236 ? -7.372 -11.666 -12.663 1.00 94.06 236 ASP A O 1
ATOM 1829 N N . SER A 1 237 ? -5.648 -11.180 -14.008 1.00 94.38 237 SER A N 1
ATOM 1830 C CA . SER A 1 237 ? -5.703 -9.739 -13.736 1.00 94.38 237 SER A CA 1
ATOM 1831 C C . SER A 1 237 ? -6.985 -9.085 -14.253 1.00 94.38 237 SER A C 1
ATOM 1833 O O . SER A 1 237 ? -7.485 -8.140 -13.644 1.00 94.38 237 SER A O 1
ATOM 1835 N N . ASP A 1 238 ? -7.525 -9.575 -15.368 1.00 93.88 238 ASP A N 1
ATOM 1836 C CA . ASP A 1 238 ? -8.659 -8.957 -16.052 1.00 93.88 238 ASP A CA 1
ATOM 1837 C C . ASP A 1 238 ? -9.964 -9.190 -15.291 1.00 93.88 238 ASP A C 1
ATOM 1839 O O . ASP A 1 238 ? -10.771 -8.272 -15.144 1.00 93.88 238 ASP A O 1
ATOM 1843 N N . SER A 1 239 ? -10.145 -10.387 -14.737 1.00 95.62 239 SER A N 1
ATOM 1844 C CA . SER A 1 239 ? -11.260 -10.737 -13.861 1.00 95.62 239 SER A CA 1
ATOM 1845 C C . SER A 1 239 ? -11.223 -9.948 -12.553 1.00 95.62 239 SER A C 1
ATOM 1847 O O . SER A 1 239 ? -12.269 -9.451 -12.131 1.00 95.62 239 SER A O 1
ATOM 1849 N N . LEU A 1 240 ? -10.043 -9.733 -11.955 1.00 95.44 240 LEU A N 1
ATOM 1850 C CA . LEU A 1 240 ? -9.916 -8.887 -10.764 1.00 95.44 240 LEU A CA 1
ATOM 1851 C C . LEU A 1 240 ? -10.279 -7.431 -11.066 1.00 95.44 240 LEU A C 1
ATOM 1853 O O . LEU A 1 240 ? -11.035 -6.801 -10.322 1.00 95.44 240 LEU A O 1
ATOM 1857 N N . VAL A 1 241 ? -9.775 -6.896 -12.181 1.00 94.75 241 VAL A N 1
ATOM 1858 C CA . VAL A 1 241 ? -10.100 -5.543 -12.653 1.00 94.75 241 VAL A CA 1
ATOM 1859 C C . VAL A 1 241 ? -11.592 -5.406 -12.947 1.00 94.75 241 VAL A C 1
ATOM 1861 O O . VAL A 1 241 ? -12.210 -4.419 -12.544 1.00 94.75 241 VAL A O 1
ATOM 1864 N N . ALA A 1 242 ? -12.187 -6.383 -13.629 1.00 95.69 242 ALA A N 1
ATOM 1865 C CA . ALA A 1 242 ? -13.608 -6.387 -13.946 1.00 95.69 242 ALA A CA 1
ATOM 1866 C C . ALA A 1 242 ? -14.459 -6.422 -12.672 1.00 95.69 242 ALA A C 1
ATOM 1868 O O . ALA A 1 242 ? -15.369 -5.604 -12.535 1.00 95.69 242 ALA A O 1
ATOM 1869 N N . ALA A 1 243 ? -14.127 -7.293 -11.714 1.00 95.44 243 ALA A N 1
ATOM 1870 C CA . ALA A 1 243 ? -14.803 -7.371 -10.422 1.00 95.44 243 ALA A CA 1
ATOM 1871 C C . ALA A 1 243 ? -14.683 -6.055 -9.635 1.00 95.44 243 ALA A C 1
ATOM 1873 O O . ALA A 1 243 ? -15.683 -5.531 -9.146 1.00 95.44 243 ALA A O 1
ATOM 1874 N N . SER A 1 244 ? -13.484 -5.468 -9.590 1.00 94.50 244 SER A N 1
ATOM 1875 C CA . SER A 1 244 ? -13.228 -4.198 -8.895 1.00 94.50 244 SER A CA 1
ATOM 1876 C C . SER A 1 244 ? -13.992 -3.031 -9.524 1.00 94.50 244 SER A C 1
ATOM 1878 O O . SER A 1 244 ? -14.490 -2.161 -8.817 1.00 94.50 244 SER A O 1
ATOM 1880 N N . ARG A 1 245 ? -14.144 -3.014 -10.854 1.00 93.12 245 ARG A N 1
ATOM 1881 C CA . ARG A 1 245 ? -14.951 -2.009 -11.564 1.00 93.12 245 ARG A CA 1
ATOM 1882 C C . ARG A 1 245 ? -16.453 -2.226 -11.402 1.00 93.12 245 ARG A C 1
ATOM 1884 O O . ARG A 1 245 ? -17.193 -1.249 -11.320 1.00 93.12 245 ARG A O 1
ATOM 1891 N N . ALA A 1 246 ? -16.899 -3.480 -11.368 1.00 94.75 246 ALA A N 1
ATOM 1892 C CA . ALA A 1 246 ? -18.300 -3.836 -11.156 1.00 94.75 246 ALA A CA 1
ATOM 1893 C C . ALA A 1 246 ? -18.769 -3.509 -9.730 1.00 94.75 246 ALA A C 1
ATOM 1895 O O . ALA A 1 246 ? -19.960 -3.283 -9.503 1.00 94.75 246 ALA A O 1
ATOM 1896 N N . LEU A 1 247 ? -17.841 -3.453 -8.772 1.00 94.19 247 LEU A N 1
ATOM 1897 C CA . LEU A 1 247 ? -18.125 -3.019 -7.417 1.00 94.19 247 LEU A CA 1
ATOM 1898 C C . LEU A 1 247 ? -18.452 -1.520 -7.389 1.00 94.19 247 LEU A C 1
ATOM 1900 O O . LEU A 1 247 ? -17.570 -0.661 -7.411 1.00 94.19 247 LEU A O 1
ATOM 1904 N N . HIS A 1 248 ? -19.743 -1.200 -7.311 1.00 90.62 248 HIS A N 1
ATOM 1905 C CA . HIS A 1 248 ? -20.187 0.176 -7.139 1.00 90.62 248 HIS A CA 1
ATOM 1906 C C . HIS A 1 248 ? -19.943 0.641 -5.697 1.00 90.62 248 HIS A C 1
ATOM 1908 O O . HIS A 1 248 ? -20.591 0.158 -4.766 1.00 90.62 248 HIS A O 1
ATOM 1914 N N . LEU A 1 249 ? -19.021 1.589 -5.533 1.00 91.38 249 LEU A N 1
ATOM 1915 C CA . LEU A 1 249 ? -18.854 2.381 -4.319 1.00 91.38 249 LEU A CA 1
ATOM 1916 C C . LEU A 1 249 ? -19.257 3.826 -4.630 1.00 91.38 249 LEU A C 1
ATOM 1918 O O . LEU A 1 249 ? -18.573 4.484 -5.416 1.00 91.38 249 LEU A O 1
ATOM 1922 N N . PRO A 1 250 ? -20.361 4.339 -4.062 1.00 92.38 250 PRO A N 1
ATOM 1923 C CA . PRO A 1 250 ? -20.718 5.741 -4.225 1.00 92.38 250 PRO A CA 1
ATOM 1924 C C . PRO A 1 250 ? -19.595 6.642 -3.697 1.00 92.38 250 PRO A C 1
ATOM 1926 O O . PRO A 1 250 ? -19.142 6.456 -2.567 1.00 92.38 250 PRO A O 1
ATOM 1929 N N . SER A 1 251 ? -19.182 7.654 -4.468 1.00 90.81 251 SER A N 1
ATOM 1930 C CA . SER A 1 251 ? -18.062 8.537 -4.096 1.00 90.81 251 SER A CA 1
ATOM 1931 C C . SER A 1 251 ? -18.270 9.212 -2.732 1.00 90.81 251 SER A C 1
ATOM 1933 O O . SER A 1 251 ? -17.320 9.379 -1.972 1.00 90.81 251 SER A O 1
ATOM 1935 N N . HIS A 1 252 ? -19.524 9.531 -2.380 1.00 93.62 252 HIS A N 1
ATOM 1936 C CA . HIS A 1 252 ? -19.891 10.032 -1.051 1.00 93.62 252 HIS A CA 1
ATOM 1937 C C . HIS A 1 252 ? -19.529 9.043 0.067 1.00 93.62 252 HIS A C 1
ATOM 1939 O O . HIS A 1 252 ? -18.949 9.449 1.066 1.00 93.62 252 HIS A O 1
ATOM 1945 N N . SER A 1 253 ? -19.837 7.753 -0.097 1.00 95.69 253 SER A N 1
ATOM 1946 C CA . SER A 1 253 ? -19.554 6.725 0.913 1.00 95.69 253 SER A CA 1
ATOM 1947 C C . SER A 1 253 ? -18.054 6.536 1.124 1.00 95.69 253 SER A C 1
ATOM 1949 O O . SER A 1 253 ? -17.606 6.392 2.257 1.00 95.69 253 SER A O 1
ATOM 1951 N N . VAL A 1 254 ? -17.263 6.587 0.047 1.00 96.12 254 VAL A N 1
ATOM 1952 C CA . VAL A 1 254 ? -15.795 6.527 0.138 1.00 96.12 254 VAL A CA 1
ATOM 1953 C C . VAL A 1 254 ? -15.245 7.752 0.868 1.00 96.12 254 VAL A C 1
ATOM 1955 O O . VAL A 1 254 ? -14.401 7.618 1.753 1.00 96.12 254 VAL A O 1
ATOM 1958 N N . HIS A 1 255 ? -15.740 8.944 0.526 1.00 95.75 255 HIS A N 1
ATOM 1959 C CA . HIS A 1 255 ? -15.347 10.180 1.196 1.00 95.75 255 HIS A CA 1
ATOM 1960 C C . HIS A 1 255 ? -15.684 10.142 2.693 1.00 95.75 255 HIS A C 1
ATOM 1962 O O . HIS A 1 255 ? -14.808 10.371 3.522 1.00 95.75 255 HIS A O 1
ATOM 1968 N N . GLU A 1 256 ? -16.914 9.767 3.046 1.00 97.25 256 GLU A N 1
ATOM 1969 C CA . GLU A 1 256 ? -17.369 9.638 4.432 1.00 97.25 256 GLU A CA 1
ATOM 1970 C C . GLU A 1 256 ? -16.539 8.618 5.225 1.00 97.25 256 GLU A C 1
ATOM 1972 O O . GLU A 1 256 ? -16.144 8.893 6.363 1.00 97.25 256 GLU A O 1
ATOM 1977 N N . ALA A 1 257 ? -16.212 7.469 4.625 1.00 97.81 257 ALA A N 1
ATOM 1978 C CA . ALA A 1 257 ? -15.361 6.460 5.247 1.00 97.81 257 ALA A CA 1
ATOM 1979 C C . ALA A 1 257 ? -13.947 6.996 5.522 1.00 97.81 257 ALA A C 1
ATOM 1981 O O . ALA A 1 257 ? -13.444 6.832 6.633 1.00 97.81 257 ALA A O 1
ATOM 1982 N N . ARG A 1 258 ? -13.330 7.696 4.558 1.00 97.38 258 ARG A N 1
ATOM 1983 C CA . ARG A 1 258 ? -12.007 8.330 4.719 1.00 97.38 258 ARG A CA 1
ATOM 1984 C C . ARG A 1 258 ? -12.018 9.426 5.785 1.00 97.38 258 ARG A C 1
ATOM 1986 O O . ARG A 1 258 ? -11.133 9.461 6.637 1.00 97.38 258 ARG A O 1
ATOM 1993 N N . THR A 1 259 ? -13.031 10.291 5.793 1.00 97.38 259 THR A N 1
ATOM 1994 C CA . THR A 1 259 ? -13.178 11.340 6.813 1.00 97.38 259 THR A CA 1
ATOM 1995 C C . THR A 1 259 ? -13.347 10.736 8.204 1.00 97.38 259 THR A C 1
ATOM 1997 O O . THR A 1 259 ? -12.668 11.146 9.144 1.00 97.38 259 THR A O 1
ATOM 2000 N N . THR A 1 260 ? -14.205 9.725 8.336 1.00 98.00 260 THR A N 1
ATOM 2001 C CA . THR A 1 260 ? -14.435 9.030 9.609 1.00 98.00 260 THR A CA 1
ATOM 2002 C C . THR A 1 260 ? -13.167 8.330 10.094 1.00 98.00 260 THR A C 1
ATOM 2004 O O . THR A 1 260 ? -12.815 8.437 11.268 1.00 98.00 260 THR A O 1
ATOM 2007 N N . ALA A 1 261 ? -12.450 7.661 9.190 1.00 97.50 261 ALA A N 1
ATOM 2008 C CA . ALA A 1 261 ? -11.165 7.033 9.463 1.00 97.50 261 ALA A CA 1
ATOM 2009 C C . ALA A 1 261 ? -10.127 8.035 9.984 1.00 97.50 261 ALA A C 1
ATOM 2011 O O . ALA A 1 261 ? -9.520 7.793 11.025 1.00 97.50 261 ALA A O 1
ATOM 2012 N N . SER A 1 262 ? -9.973 9.178 9.308 1.00 96.75 262 SER A N 1
ATOM 2013 C CA . SER A 1 262 ? -9.057 10.244 9.729 1.00 96.75 262 SER A CA 1
ATOM 2014 C C . SER A 1 262 ? -9.385 10.744 11.137 1.00 96.75 262 SER A C 1
ATOM 2016 O O . SER A 1 262 ? -8.501 10.807 11.983 1.00 96.75 262 SER A O 1
ATOM 2018 N N . ILE A 1 263 ? -10.661 11.027 11.424 1.00 97.25 263 ILE A N 1
ATOM 2019 C CA . ILE A 1 263 ? -11.095 11.509 12.746 1.00 97.25 263 ILE A CA 1
ATOM 2020 C C . ILE A 1 263 ? -10.787 10.481 13.843 1.00 97.25 263 ILE A C 1
ATOM 2022 O O . ILE A 1 263 ? -10.348 10.849 14.933 1.00 97.25 263 ILE A O 1
ATOM 2026 N N . GLN A 1 264 ? -11.021 9.193 13.574 1.00 96.12 264 GLN A N 1
ATOM 2027 C CA . GLN A 1 264 ? -10.732 8.124 14.532 1.00 96.12 264 GLN A CA 1
ATOM 2028 C C . GLN A 1 264 ? -9.230 8.018 14.822 1.00 96.12 264 GLN A C 1
ATOM 2030 O O . GLN A 1 264 ? -8.845 7.934 15.987 1.00 96.12 264 GLN A O 1
ATOM 2035 N N . LEU A 1 265 ? -8.388 8.081 13.789 1.00 95.25 265 LEU A N 1
ATOM 2036 C CA . LEU A 1 265 ? -6.931 8.012 13.931 1.00 95.25 265 LEU A CA 1
ATOM 2037 C C . LEU A 1 265 ? -6.357 9.235 14.660 1.00 95.25 265 LEU A C 1
ATOM 2039 O O . LEU A 1 265 ? -5.474 9.086 15.509 1.00 95.25 265 LEU A O 1
ATOM 2043 N N . ASP A 1 266 ? -6.888 10.430 14.394 1.00 94.62 266 ASP A N 1
ATOM 2044 C CA . ASP A 1 266 ? -6.509 11.654 15.107 1.00 94.62 266 ASP A CA 1
ATOM 2045 C C . ASP A 1 266 ? -6.861 11.551 16.601 1.00 94.62 266 ASP A C 1
ATOM 2047 O O . ASP A 1 266 ? -6.064 11.909 17.475 1.00 94.62 266 ASP A O 1
ATOM 2051 N N . ALA A 1 267 ? -8.045 11.013 16.915 1.00 95.00 267 ALA A N 1
ATOM 2052 C CA . ALA A 1 267 ? -8.486 10.803 18.290 1.00 95.00 267 ALA A CA 1
ATOM 2053 C C . ALA A 1 267 ? -7.612 9.776 19.035 1.00 95.00 267 ALA A C 1
ATOM 2055 O O . ALA A 1 267 ? -7.239 10.01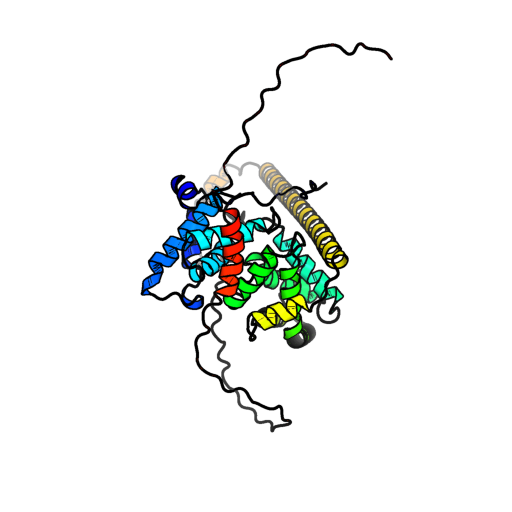4 20.188 1.00 95.00 267 ALA A O 1
ATOM 2056 N N . GLU A 1 268 ? -7.257 8.665 18.383 1.00 92.81 268 GLU A N 1
ATOM 2057 C CA . GLU A 1 268 ? -6.360 7.634 18.923 1.00 92.81 268 GLU A CA 1
ATOM 2058 C C . GLU A 1 268 ? -4.949 8.176 19.165 1.00 92.81 268 GLU A C 1
ATOM 2060 O O . GLU A 1 268 ? -4.377 7.970 20.238 1.00 92.81 268 GLU A O 1
ATOM 2065 N N . THR A 1 269 ? -4.407 8.929 18.207 1.00 91.38 269 THR A N 1
ATOM 2066 C CA . THR A 1 269 ? -3.085 9.556 18.325 1.00 91.38 269 THR A CA 1
ATOM 2067 C C . THR A 1 269 ? -3.057 10.524 19.506 1.00 91.38 269 THR A C 1
ATOM 2069 O O . THR A 1 269 ? -2.208 10.398 20.392 1.00 91.38 269 THR A O 1
ATOM 2072 N N . GLY A 1 270 ? -4.059 11.401 19.618 1.00 91.94 270 GLY A N 1
ATOM 2073 C CA . GLY A 1 270 ? -4.175 12.315 20.755 1.00 91.94 270 GLY A CA 1
ATOM 2074 C C . GLY A 1 270 ? -4.388 11.599 22.097 1.00 91.94 270 GLY A C 1
ATOM 2075 O O . GLY A 1 270 ? -3.914 12.058 23.139 1.00 91.94 270 GLY A O 1
ATOM 2076 N N . ALA A 1 271 ? -5.086 10.459 22.122 1.00 92.69 271 ALA A N 1
ATOM 2077 C CA . ALA A 1 271 ? -5.207 9.632 23.324 1.00 92.69 271 ALA A CA 1
ATOM 2078 C C . ALA A 1 271 ? -3.859 9.015 23.734 1.00 92.69 271 ALA A C 1
ATOM 2080 O O . ALA A 1 271 ? -3.478 9.107 24.904 1.00 92.69 271 ALA A O 1
ATOM 2081 N N . ARG A 1 272 ? -3.107 8.463 22.776 1.00 91.12 272 ARG A N 1
ATOM 2082 C CA . ARG A 1 272 ? -1.789 7.857 23.003 1.00 91.12 272 ARG A CA 1
ATOM 2083 C C . ARG A 1 272 ? -0.761 8.872 23.498 1.00 91.12 272 ARG A C 1
ATOM 2085 O O . ARG A 1 272 ? -0.010 8.581 24.432 1.00 91.12 272 ARG A O 1
ATOM 2092 N N . GLU A 1 273 ? -0.733 10.067 22.917 1.00 92.06 273 GLU A N 1
ATOM 2093 C CA . GLU A 1 273 ? 0.169 11.144 23.340 1.00 92.06 273 GLU A CA 1
ATOM 2094 C C . GLU A 1 273 ? -0.103 11.582 24.782 1.00 92.06 273 GLU A C 1
ATOM 2096 O O . GLU A 1 273 ? 0.830 11.699 25.581 1.00 92.06 273 GLU A O 1
ATOM 2101 N N . ARG A 1 274 ? -1.382 11.744 25.151 1.00 93.75 274 ARG A N 1
ATOM 2102 C CA . ARG A 1 274 ? -1.786 12.048 26.533 1.00 93.75 274 ARG A CA 1
ATOM 2103 C C . ARG A 1 274 ? -1.370 10.945 27.500 1.00 93.75 274 ARG A C 1
ATOM 2105 O O . ARG A 1 274 ? -0.744 11.246 28.513 1.00 93.75 274 ARG A O 1
ATOM 2112 N N . ALA A 1 275 ? -1.638 9.683 27.167 1.00 92.12 275 ALA A N 1
ATOM 2113 C CA . ALA A 1 275 ? -1.235 8.545 27.992 1.00 92.12 275 ALA A CA 1
ATOM 2114 C C . ALA A 1 275 ? 0.292 8.491 28.188 1.00 92.12 275 ALA A C 1
ATOM 2116 O O . ALA A 1 275 ? 0.777 8.306 29.305 1.00 92.12 275 ALA A O 1
ATOM 2117 N N . THR A 1 276 ? 1.062 8.740 27.124 1.00 91.69 276 THR A N 1
ATOM 2118 C CA . THR A 1 276 ? 2.533 8.780 27.174 1.00 91.69 276 THR A CA 1
ATOM 2119 C C . THR A 1 276 ? 3.039 9.937 28.040 1.00 91.69 276 THR A C 1
ATOM 2121 O O . THR A 1 276 ? 3.949 9.763 28.854 1.00 91.69 276 THR A O 1
ATOM 2124 N N . ALA A 1 277 ? 2.440 11.124 27.910 1.00 93.69 277 ALA A N 1
ATOM 2125 C CA . ALA A 1 277 ? 2.777 12.283 28.730 1.00 93.69 277 ALA A CA 1
ATOM 2126 C C . ALA A 1 277 ? 2.466 12.039 30.217 1.00 93.69 277 ALA A C 1
ATOM 2128 O O . ALA A 1 277 ? 3.285 12.352 31.085 1.00 93.69 277 ALA A O 1
ATOM 2129 N N . GLU A 1 278 ? 1.324 11.420 30.520 1.00 95.12 278 GLU A N 1
ATOM 2130 C CA . GLU A 1 278 ? 0.962 11.028 31.880 1.00 95.12 278 GLU A CA 1
ATOM 2131 C C . GLU A 1 278 ? 1.919 9.987 32.462 1.00 95.12 278 GLU A C 1
ATOM 2133 O O . GLU A 1 278 ? 2.353 10.140 33.606 1.00 95.12 278 GLU A O 1
ATOM 2138 N N . ALA A 1 279 ? 2.286 8.960 31.690 1.00 93.44 279 ALA A N 1
ATOM 2139 C CA . ALA A 1 279 ? 3.253 7.946 32.101 1.00 93.44 279 ALA A CA 1
ATOM 2140 C C . ALA A 1 279 ? 4.614 8.577 32.435 1.00 93.44 279 ALA A C 1
ATOM 2142 O O . ALA A 1 279 ? 5.155 8.338 33.517 1.00 93.44 279 ALA A O 1
ATOM 2143 N N . ARG A 1 280 ? 5.120 9.477 31.578 1.00 94.94 280 ARG A N 1
ATOM 2144 C CA . ARG A 1 280 ? 6.355 10.243 31.834 1.00 94.94 280 ARG A CA 1
ATOM 2145 C C . ARG A 1 280 ? 6.245 11.103 33.097 1.00 94.94 280 ARG A C 1
ATOM 2147 O O . ARG A 1 280 ? 7.165 11.130 33.914 1.00 94.94 280 ARG A O 1
ATOM 2154 N N . ALA A 1 281 ? 5.106 11.762 33.313 1.00 95.38 281 ALA A N 1
ATOM 2155 C CA . ALA A 1 281 ? 4.865 12.560 34.515 1.00 95.38 281 ALA A CA 1
ATOM 2156 C C . ALA A 1 281 ? 4.755 11.710 35.796 1.00 95.38 281 ALA A C 1
ATOM 2158 O O . ALA A 1 281 ? 5.119 12.173 36.880 1.00 95.38 281 ALA A O 1
ATOM 2159 N N . ARG A 1 282 ? 4.237 10.477 35.713 1.00 95.25 282 ARG A N 1
ATOM 2160 C CA . ARG A 1 282 ? 4.213 9.520 36.834 1.00 95.25 282 ARG A CA 1
ATOM 2161 C C . ARG A 1 282 ? 5.618 9.002 37.143 1.00 95.25 282 ARG A C 1
ATOM 2163 O O . ARG A 1 282 ? 6.012 9.035 38.306 1.00 95.25 282 ARG A O 1
ATOM 2170 N N . ALA A 1 283 ? 6.389 8.625 36.122 1.00 95.19 283 ALA A N 1
ATOM 2171 C CA . ALA A 1 283 ? 7.771 8.171 36.272 1.00 95.19 283 ALA A CA 1
ATOM 2172 C C . ALA A 1 283 ? 8.652 9.237 36.942 1.00 95.19 283 ALA A C 1
ATOM 2174 O O . ALA A 1 283 ? 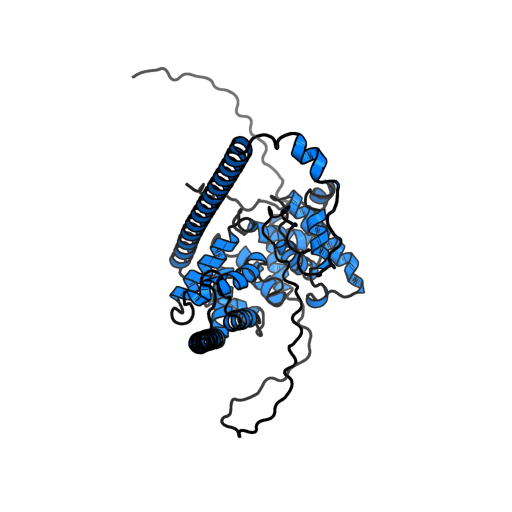9.320 8.951 37.934 1.00 95.19 283 ALA A O 1
ATOM 2175 N N . LYS A 1 284 ? 8.559 10.496 36.490 1.00 97.00 284 LYS A N 1
ATOM 2176 C CA . LYS A 1 284 ? 9.288 11.619 37.096 1.00 97.00 284 LYS A CA 1
ATOM 2177 C C . LYS A 1 284 ? 8.924 11.835 38.571 1.00 97.00 284 LYS A C 1
ATOM 2179 O O . LYS A 1 284 ? 9.807 12.030 39.400 1.00 97.00 284 LYS A O 1
ATOM 2184 N N . ARG A 1 285 ? 7.632 11.765 38.920 1.00 97.44 285 ARG A N 1
ATOM 2185 C CA . ARG A 1 285 ? 7.176 11.881 40.320 1.00 97.44 285 ARG A CA 1
ATOM 2186 C C . ARG A 1 285 ? 7.712 10.750 41.194 1.00 97.44 285 ARG A C 1
ATOM 2188 O O . ARG A 1 285 ? 8.106 10.999 42.329 1.00 97.44 285 ARG A O 1
ATOM 2195 N N . HIS A 1 286 ? 7.739 9.527 40.672 1.00 95.31 286 HIS A N 1
ATOM 2196 C CA . HIS A 1 286 ? 8.295 8.379 41.379 1.00 95.31 286 HIS A CA 1
ATOM 2197 C C . HIS A 1 286 ? 9.809 8.534 41.609 1.00 95.31 286 HIS A C 1
ATOM 2199 O O . HIS A 1 286 ? 10.286 8.319 42.720 1.00 95.31 286 HIS A O 1
ATOM 2205 N N . GLU A 1 287 ? 10.556 9.000 40.605 1.00 96.38 287 GLU A N 1
ATOM 2206 C CA . GLU A 1 287 ? 11.989 9.298 40.727 1.00 96.38 287 GLU A CA 1
ATOM 2207 C C . GLU A 1 287 ? 12.264 10.403 41.766 1.00 96.38 287 GLU A C 1
ATOM 2209 O O . GLU A 1 287 ? 13.157 10.277 42.606 1.00 96.38 287 GLU A O 1
ATOM 2214 N N . GLU A 1 288 ? 11.477 11.483 41.760 1.00 96.56 288 GLU A N 1
ATOM 2215 C CA . GLU A 1 288 ? 11.575 12.560 42.754 1.00 96.56 288 GLU A CA 1
ATOM 2216 C C . GLU A 1 288 ? 11.273 12.058 44.175 1.00 96.56 288 GLU A C 1
ATOM 2218 O O . GLU A 1 288 ? 11.982 12.422 45.116 1.00 96.56 288 GLU A O 1
ATOM 2223 N N . GLN A 1 289 ? 10.279 11.179 44.336 1.00 95.62 289 GLN A N 1
ATOM 2224 C CA . GLN A 1 289 ? 9.967 10.536 45.615 1.00 95.62 289 GLN A CA 1
ATOM 2225 C C . GLN A 1 289 ? 11.103 9.626 46.093 1.00 95.62 289 GLN A C 1
ATOM 2227 O O . GLN A 1 289 ? 11.484 9.705 47.260 1.00 95.62 289 GLN A O 1
ATOM 2232 N N . GLN A 1 290 ? 11.695 8.821 45.208 1.00 93.69 290 GLN A N 1
ATOM 2233 C CA . GLN A 1 290 ? 12.853 7.985 45.536 1.00 93.69 290 GLN A CA 1
ATOM 2234 C C . GLN A 1 290 ? 14.063 8.832 45.953 1.00 93.69 290 GLN A C 1
ATOM 2236 O O . GLN A 1 290 ? 14.698 8.548 46.969 1.00 93.69 290 GLN A O 1
ATOM 2241 N N . LYS A 1 291 ? 14.351 9.926 45.235 1.00 93.50 291 LYS A N 1
ATOM 2242 C CA . LYS A 1 291 ? 15.414 10.877 45.607 1.00 93.50 291 LYS A CA 1
ATOM 2243 C C . LYS A 1 291 ? 15.132 11.555 46.948 1.00 93.50 291 LYS A C 1
ATOM 2245 O O . LYS A 1 291 ? 16.056 11.748 47.739 1.00 93.50 291 LYS A O 1
ATOM 2250 N N . ALA A 1 292 ? 13.880 11.918 47.223 1.00 92.56 292 ALA A N 1
ATOM 2251 C CA . ALA A 1 292 ? 13.482 12.505 48.500 1.00 92.56 292 ALA A CA 1
ATOM 2252 C C . ALA A 1 292 ? 13.633 11.508 49.660 1.00 92.56 292 ALA A C 1
ATOM 2254 O O . ALA A 1 292 ? 14.173 11.873 50.703 1.00 92.56 292 ALA A O 1
ATOM 2255 N N . GLN A 1 293 ? 13.239 10.246 49.462 1.00 90.75 293 GLN A N 1
ATOM 2256 C CA . GLN A 1 293 ? 13.447 9.172 50.435 1.00 90.75 293 GLN A CA 1
ATOM 2257 C C . GLN A 1 293 ? 14.940 8.937 50.688 1.00 90.75 293 GLN A C 1
ATOM 2259 O O . GLN A 1 293 ? 15.362 8.954 51.840 1.00 90.75 293 GLN A O 1
ATOM 2264 N N . ALA A 1 294 ? 15.763 8.826 49.640 1.00 87.12 294 ALA A N 1
ATOM 2265 C CA . ALA A 1 294 ? 17.212 8.658 49.776 1.00 87.12 294 ALA A CA 1
ATOM 2266 C C . ALA A 1 294 ? 17.868 9.801 50.574 1.00 87.12 294 ALA A C 1
ATOM 2268 O O . ALA A 1 294 ? 18.734 9.558 51.410 1.00 87.12 294 ALA A O 1
ATOM 2269 N N . ARG A 1 295 ? 17.420 11.050 50.377 1.00 88.62 295 ARG A N 1
ATOM 2270 C CA . ARG A 1 295 ? 17.875 12.200 51.179 1.00 88.62 295 ARG A CA 1
ATOM 2271 C C . ARG A 1 295 ? 17.417 12.120 52.636 1.00 88.62 295 ARG A C 1
ATOM 2273 O O . ARG A 1 295 ? 18.170 12.522 53.518 1.00 88.62 295 ARG A O 1
ATOM 2280 N N . ALA A 1 296 ? 16.209 11.616 52.891 1.00 86.12 296 ALA A N 1
ATOM 2281 C CA . ALA A 1 296 ? 15.666 11.475 54.241 1.00 86.12 296 ALA A CA 1
ATOM 2282 C C . ALA A 1 296 ? 16.403 10.414 55.077 1.00 86.12 296 ALA A C 1
ATOM 2284 O O . ALA A 1 296 ? 16.528 10.584 56.287 1.00 86.12 296 ALA A O 1
ATOM 2285 N N . PHE A 1 297 ? 16.937 9.361 54.449 1.00 80.31 297 PHE A N 1
ATOM 2286 C CA . PHE A 1 297 ? 17.740 8.339 55.136 1.00 80.31 297 PHE A CA 1
ATOM 2287 C C . PHE A 1 297 ? 19.171 8.793 55.486 1.00 80.31 297 PHE A C 1
ATOM 2289 O O . PHE A 1 297 ? 19.857 8.092 56.228 1.00 80.31 297 PHE A O 1
ATOM 2296 N N . GLY A 1 298 ? 19.593 9.984 55.037 1.00 69.56 298 GLY A N 1
ATOM 2297 C CA . GLY A 1 298 ? 20.914 10.555 55.311 1.00 69.56 298 GLY A CA 1
ATOM 2298 C C . GLY A 1 298 ? 22.067 9.776 54.655 1.00 69.56 298 GLY A C 1
ATOM 2299 O O . GLY A 1 298 ? 21.873 8.669 54.153 1.00 69.56 298 GLY A O 1
ATOM 2300 N N . PRO A 1 299 ? 23.292 10.335 54.619 1.00 68.00 299 PRO A N 1
ATOM 2301 C CA . PRO A 1 299 ? 24.467 9.536 54.298 1.00 68.00 299 PRO A CA 1
ATOM 2302 C C . PRO A 1 299 ? 24.558 8.394 55.312 1.00 68.00 299 PRO A C 1
ATOM 2304 O O . PRO A 1 299 ? 24.440 8.630 56.519 1.00 68.00 299 PRO A O 1
ATOM 2307 N N . LEU A 1 300 ? 24.750 7.163 54.824 1.00 61.84 300 LEU A N 1
ATOM 2308 C CA . LEU A 1 300 ? 25.047 6.027 55.690 1.00 61.84 300 LEU A CA 1
ATOM 2309 C C . LEU A 1 300 ? 26.174 6.451 56.643 1.00 61.84 300 LEU A C 1
ATOM 2311 O O . LEU A 1 300 ? 27.177 7.013 56.195 1.00 61.84 300 LEU A O 1
ATOM 2315 N N . PRO A 1 301 ? 26.006 6.267 57.958 1.00 65.06 301 PRO A N 1
ATOM 2316 C CA . PRO A 1 301 ? 27.015 6.700 58.905 1.00 65.06 301 PRO A CA 1
ATOM 2317 C C . PRO A 1 301 ? 28.337 5.984 58.595 1.00 65.06 301 PRO A C 1
ATOM 2319 O O . PRO A 1 301 ? 28.333 4.796 58.290 1.00 65.06 301 PRO A O 1
ATOM 2322 N N . ALA A 1 302 ? 29.467 6.693 58.691 1.00 61.72 302 ALA A N 1
ATOM 2323 C CA . ALA A 1 302 ? 30.794 6.235 58.244 1.00 61.72 302 ALA A CA 1
ATOM 2324 C C . ALA A 1 302 ? 31.263 4.876 58.819 1.00 61.72 302 ALA A C 1
ATOM 2326 O O . ALA A 1 302 ? 32.189 4.263 58.298 1.00 61.72 302 ALA A O 1
ATOM 2327 N N . TRP A 1 303 ? 30.622 4.361 59.875 1.00 63.06 303 TRP A N 1
ATOM 2328 C CA . TRP A 1 303 ? 30.881 3.012 60.389 1.00 63.06 303 TRP A CA 1
ATOM 2329 C C . TRP A 1 303 ? 30.304 1.891 59.503 1.00 63.06 303 TRP A C 1
ATOM 2331 O O . TRP A 1 303 ? 30.778 0.760 59.576 1.00 63.06 303 TRP A O 1
ATOM 2341 N N . ALA A 1 304 ? 29.329 2.186 58.637 1.00 58.47 304 ALA A N 1
ATOM 2342 C CA . ALA A 1 304 ? 28.775 1.243 57.666 1.00 58.47 304 ALA A CA 1
ATOM 2343 C C . ALA A 1 304 ? 29.728 0.990 56.478 1.00 58.47 304 ALA A C 1
ATOM 2345 O O . ALA A 1 304 ? 29.729 -0.108 55.925 1.00 58.47 304 ALA A O 1
ATOM 2346 N N . GLU A 1 305 ? 30.602 1.946 56.139 1.00 54.06 305 GLU A N 1
ATOM 2347 C CA . GLU A 1 305 ? 31.633 1.778 55.098 1.00 54.06 305 GLU A CA 1
ATOM 2348 C C . GLU A 1 305 ? 32.757 0.813 55.527 1.00 54.06 305 GLU A C 1
ATOM 2350 O O . GLU A 1 305 ? 33.420 0.217 54.682 1.00 54.06 305 GLU A O 1
ATOM 2355 N N . GLY A 1 306 ? 32.935 0.586 56.836 1.00 52.75 306 GLY A N 1
ATOM 2356 C CA . GLY A 1 306 ? 33.925 -0.354 57.379 1.00 52.75 306 GLY A CA 1
ATOM 2357 C C . GLY A 1 306 ? 33.419 -1.784 57.607 1.00 52.75 306 GLY A C 1
ATOM 2358 O O . GLY A 1 306 ? 34.231 -2.688 57.785 1.00 52.75 306 GLY A O 1
ATOM 2359 N N . ALA A 1 307 ? 32.100 -2.010 57.606 1.00 52.22 307 ALA A N 1
ATOM 2360 C CA . ALA A 1 307 ? 31.501 -3.314 57.917 1.00 52.22 307 ALA A CA 1
ATOM 2361 C C . ALA A 1 307 ? 31.105 -4.135 56.674 1.00 52.22 307 ALA A C 1
ATOM 2363 O O . ALA A 1 307 ? 30.867 -5.334 56.784 1.00 52.22 307 ALA A O 1
ATOM 2364 N N . ALA A 1 308 ? 31.063 -3.527 55.484 1.00 49.41 308 ALA A N 1
ATOM 2365 C CA . ALA A 1 308 ? 30.676 -4.219 54.249 1.00 49.41 308 ALA A CA 1
ATOM 2366 C C . ALA A 1 308 ? 31.813 -5.031 53.589 1.00 49.41 308 ALA A C 1
ATOM 2368 O O . ALA A 1 308 ? 31.570 -5.742 52.617 1.00 49.41 308 ALA A O 1
ATOM 2369 N N . LEU A 1 309 ? 33.044 -4.963 54.114 1.00 50.47 309 LEU A N 1
ATOM 2370 C CA . LEU A 1 309 ? 34.211 -5.681 53.573 1.00 50.47 309 LEU A CA 1
ATOM 2371 C C . LEU A 1 309 ? 34.613 -6.931 54.365 1.00 50.47 309 LEU A C 1
ATOM 2373 O O . LEU A 1 309 ? 35.572 -7.607 53.994 1.00 50.47 309 LEU A O 1
ATOM 2377 N N . THR A 1 310 ? 33.881 -7.296 55.416 1.00 52.47 310 THR A N 1
ATOM 2378 C CA . THR A 1 310 ? 34.156 -8.521 56.169 1.00 52.47 310 THR A CA 1
ATOM 2379 C C . THR A 1 310 ? 32.913 -9.398 56.240 1.00 52.47 310 THR A C 1
ATOM 2381 O O . THR A 1 310 ? 31.967 -9.151 56.975 1.00 52.47 310 THR A O 1
ATOM 2384 N N . THR A 1 311 ? 32.978 -10.492 55.479 1.00 51.50 311 THR A N 1
ATOM 2385 C CA . THR A 1 311 ? 32.119 -11.683 55.557 1.00 51.50 311 THR A CA 1
ATOM 2386 C C . THR A 1 311 ? 30.700 -11.550 55.001 1.00 51.50 311 THR A C 1
ATOM 2388 O O . THR A 1 311 ? 29.712 -11.594 55.723 1.00 51.50 311 THR A O 1
ATOM 2391 N N . TRP A 1 312 ? 30.594 -11.555 53.670 1.00 42.47 312 TRP A N 1
ATOM 2392 C CA . TRP A 1 312 ? 29.547 -12.371 53.054 1.00 42.47 312 TRP A CA 1
ATOM 2393 C C . TRP A 1 312 ? 30.030 -13.828 53.071 1.00 42.47 312 TRP A C 1
ATOM 2395 O O . TRP A 1 312 ? 31.077 -14.113 52.483 1.00 42.47 312 TRP A O 1
ATOM 2405 N N . PRO A 1 313 ? 29.346 -14.763 53.755 1.00 43.84 313 PRO A N 1
ATOM 2406 C CA . PRO A 1 313 ? 29.617 -16.172 53.551 1.00 43.84 313 PRO A CA 1
ATOM 2407 C C . PRO A 1 313 ? 29.204 -16.517 52.120 1.00 43.84 313 PRO A C 1
ATOM 2409 O O . PRO A 1 313 ? 28.075 -16.261 51.697 1.00 43.84 313 PRO A O 1
ATOM 2412 N N . SER A 1 314 ? 30.147 -17.091 51.378 1.00 44.19 314 SER A N 1
ATOM 2413 C CA . SER A 1 314 ? 29.920 -17.776 50.112 1.00 44.19 314 SER A CA 1
ATOM 2414 C C . SER A 1 314 ? 28.932 -18.920 50.330 1.00 44.19 314 SER A C 1
ATOM 2416 O O . SER A 1 314 ? 29.318 -20.066 50.554 1.00 44.19 314 SER A O 1
ATOM 2418 N N . THR A 1 315 ? 27.648 -18.592 50.310 1.00 44.00 315 THR A N 1
ATOM 2419 C CA . THR A 1 315 ? 26.564 -19.565 50.286 1.00 44.00 315 THR A CA 1
ATOM 2420 C C . THR A 1 315 ? 26.186 -19.726 48.824 1.00 44.00 315 THR A C 1
ATOM 2422 O O . THR A 1 315 ? 25.628 -18.818 48.222 1.00 44.00 315 THR A O 1
ATOM 2425 N N . THR A 1 316 ? 26.657 -20.839 48.262 1.00 42.09 316 THR A N 1
ATOM 2426 C CA . THR A 1 316 ? 26.139 -21.560 47.090 1.00 42.09 316 THR A CA 1
ATOM 2427 C C . THR A 1 316 ? 25.211 -20.779 46.163 1.00 42.09 316 THR A C 1
ATOM 2429 O O . THR A 1 316 ? 24.057 -20.515 46.487 1.00 42.09 316 THR A O 1
ATOM 2432 N N . ALA A 1 317 ? 25.742 -20.501 44.974 1.00 39.41 317 ALA A N 1
ATOM 2433 C CA . ALA A 1 317 ? 25.017 -20.054 43.801 1.00 39.41 317 ALA A CA 1
ATOM 2434 C C . ALA A 1 317 ? 23.761 -20.904 43.537 1.00 39.41 317 ALA A C 1
ATOM 2436 O O . ALA A 1 317 ? 23.867 -22.108 43.303 1.00 39.41 317 ALA A O 1
ATOM 2437 N N . ASP A 1 318 ? 22.607 -20.242 43.519 1.00 35.97 318 ASP A N 1
ATOM 2438 C CA . ASP A 1 318 ? 21.395 -20.687 42.833 1.00 35.97 318 ASP A CA 1
ATOM 2439 C C . ASP A 1 318 ? 21.274 -19.855 41.539 1.00 35.97 318 ASP A C 1
ATOM 2441 O O . ASP A 1 318 ? 21.221 -18.621 41.613 1.00 35.97 318 ASP A O 1
ATOM 2445 N N . PRO A 1 319 ? 21.260 -20.464 40.339 1.00 41.09 319 PRO A N 1
ATOM 2446 C CA . PRO A 1 319 ? 21.259 -19.734 39.077 1.00 41.09 319 PRO A CA 1
ATOM 2447 C C . PRO A 1 319 ? 19.819 -19.401 38.663 1.00 41.09 319 PRO A C 1
ATOM 2449 O O . PRO A 1 319 ? 19.276 -20.023 37.756 1.00 41.09 319 PRO A O 1
ATOM 2452 N N . VAL A 1 320 ? 19.151 -18.466 39.348 1.00 43.56 320 VAL A N 1
ATOM 2453 C CA . VAL A 1 320 ? 17.774 -18.056 38.967 1.00 43.56 320 VAL A CA 1
ATOM 2454 C C . VAL A 1 320 ? 17.570 -16.532 38.935 1.00 43.56 320 VAL A C 1
ATOM 2456 O O . VAL A 1 320 ? 16.522 -16.052 38.517 1.00 43.56 320 VAL A O 1
ATOM 2459 N N . LEU A 1 321 ? 18.568 -15.720 39.288 1.00 38.09 321 LEU A N 1
ATOM 2460 C CA . LEU A 1 321 ? 18.378 -14.271 39.472 1.00 38.09 321 LEU A CA 1
ATOM 2461 C C . LEU A 1 321 ? 19.354 -13.388 38.684 1.00 38.09 321 LEU A C 1
ATOM 2463 O O . LEU A 1 321 ? 19.710 -12.302 39.124 1.00 38.09 321 LEU A O 1
ATOM 2467 N N . GLU A 1 322 ? 19.722 -13.817 37.477 1.00 35.47 322 GLU A N 1
ATOM 2468 C CA . GLU A 1 322 ? 20.547 -13.032 36.541 1.00 35.47 322 GLU A CA 1
ATOM 2469 C C . GLU A 1 322 ? 19.747 -12.471 35.345 1.00 35.47 322 GLU A C 1
ATOM 2471 O O . GLU A 1 322 ? 20.302 -12.128 34.309 1.00 35.47 322 GLU A O 1
ATOM 2476 N N . GLY A 1 323 ? 18.420 -12.357 35.478 1.00 36.75 323 GLY A N 1
ATOM 2477 C CA . GLY A 1 323 ? 17.525 -11.958 34.380 1.00 36.75 323 GLY A CA 1
ATOM 2478 C C . GLY A 1 323 ? 16.858 -10.584 34.497 1.00 36.75 323 GLY A C 1
ATOM 2479 O O . GLY A 1 323 ? 15.884 -10.350 33.790 1.00 36.75 323 GLY A O 1
ATOM 2480 N N . ARG A 1 324 ? 17.273 -9.692 35.413 1.00 42.47 324 ARG A N 1
ATOM 2481 C CA . ARG A 1 324 ? 16.457 -8.498 35.747 1.00 42.47 324 ARG A CA 1
ATOM 2482 C C . ARG A 1 324 ? 17.128 -7.126 35.723 1.00 42.47 324 ARG A C 1
ATOM 2484 O O . ARG A 1 324 ? 16.551 -6.173 36.236 1.00 42.47 324 ARG A O 1
ATOM 2491 N N . LEU A 1 325 ? 18.276 -6.986 35.069 1.00 39.22 325 LEU A N 1
ATOM 2492 C CA . LEU A 1 325 ? 18.875 -5.673 34.805 1.00 39.22 325 LEU A CA 1
ATOM 2493 C C . LEU A 1 325 ? 19.347 -5.569 33.349 1.00 39.22 325 LEU A C 1
ATOM 2495 O O . LEU A 1 325 ? 20.536 -5.608 33.059 1.00 39.22 325 LEU A O 1
ATOM 2499 N N . GLN A 1 326 ? 18.385 -5.424 32.438 1.00 34.94 326 GLN A N 1
ATOM 2500 C CA . GLN A 1 326 ? 18.563 -4.719 31.167 1.00 34.94 326 GLN A CA 1
ATOM 2501 C C . GLN A 1 326 ? 17.359 -3.789 31.000 1.00 34.94 326 GLN A C 1
ATOM 2503 O O . GLN A 1 326 ? 16.304 -4.174 30.508 1.00 34.94 326 GLN A O 1
ATOM 2508 N N . LEU A 1 327 ? 17.499 -2.582 31.538 1.00 42.19 327 LEU A N 1
ATOM 2509 C CA . LEU A 1 327 ? 16.559 -1.476 31.400 1.00 42.19 327 LEU A CA 1
ATOM 2510 C C . LEU A 1 327 ? 17.379 -0.303 30.873 1.00 42.19 327 LEU A C 1
ATOM 2512 O O . LEU A 1 327 ? 17.790 0.551 31.642 1.00 42.19 327 LEU A O 1
ATOM 2516 N N . GLU A 1 328 ? 17.686 -0.335 29.581 1.00 40.88 328 GLU A N 1
ATOM 2517 C CA . GLU A 1 328 ? 18.114 0.807 28.770 1.00 40.88 328 GLU A CA 1
ATOM 2518 C C . GLU A 1 328 ? 17.979 0.386 27.290 1.00 40.88 328 GLU A C 1
ATOM 2520 O O . GLU A 1 328 ? 18.29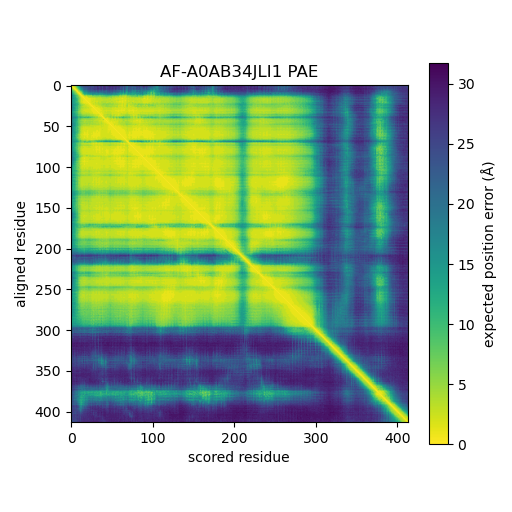3 -0.749 26.950 1.00 40.88 328 GLU A O 1
ATOM 2525 N N . GLU A 1 329 ? 17.444 1.283 26.451 1.00 33.50 329 GLU A N 1
ATOM 2526 C CA . GLU A 1 329 ? 17.025 1.108 25.038 1.00 33.50 329 GLU A CA 1
ATOM 2527 C C . GLU A 1 329 ? 15.653 0.456 24.760 1.00 33.50 329 GLU A C 1
ATOM 2529 O O . GLU A 1 329 ? 15.530 -0.564 24.091 1.00 33.50 329 GLU A O 1
ATOM 2534 N N . PHE A 1 330 ? 14.577 1.144 25.153 1.00 35.94 330 PHE A N 1
ATOM 2535 C CA . PHE A 1 330 ? 13.279 1.043 24.469 1.00 35.94 330 PHE A CA 1
ATOM 2536 C C . PHE A 1 330 ? 12.767 2.453 24.151 1.00 35.94 330 PHE A C 1
ATOM 2538 O O . PHE A 1 330 ? 11.938 3.007 24.864 1.00 35.94 330 PHE A O 1
ATOM 2545 N N . ASP A 1 331 ? 13.301 3.053 23.085 1.00 36.38 331 ASP A N 1
ATOM 2546 C CA . ASP A 1 331 ? 12.747 4.285 22.496 1.00 36.38 331 ASP A CA 1
ATOM 2547 C C . ASP A 1 331 ? 12.704 4.196 20.957 1.00 36.38 331 ASP A C 1
ATOM 2549 O O . ASP A 1 331 ? 12.971 5.146 20.222 1.00 36.38 331 ASP A O 1
ATOM 2553 N N . ARG A 1 332 ? 12.348 3.008 20.450 1.00 34.41 332 ARG A N 1
ATOM 2554 C CA . ARG A 1 332 ? 11.802 2.819 19.100 1.00 34.41 332 ARG A CA 1
ATOM 2555 C C . ARG A 1 332 ? 10.656 1.809 19.167 1.00 34.41 332 ARG A C 1
ATOM 2557 O O . ARG A 1 332 ? 10.819 0.780 19.822 1.00 34.41 332 ARG A O 1
ATOM 2564 N N . PRO A 1 333 ? 9.508 2.058 18.512 1.00 32.28 333 PRO A N 1
ATOM 2565 C CA . PRO A 1 333 ? 8.524 1.003 18.324 1.00 32.28 333 PRO A CA 1
ATOM 2566 C C . PRO A 1 333 ? 9.186 -0.146 17.546 1.00 32.28 333 PRO A C 1
ATOM 2568 O O . PRO A 1 333 ? 9.951 0.124 16.613 1.00 32.28 333 PRO A O 1
ATOM 2571 N N . PRO A 1 334 ? 8.928 -1.417 17.894 1.00 30.80 334 PRO A N 1
ATOM 2572 C CA . PRO A 1 334 ? 9.382 -2.519 17.073 1.00 30.80 334 PRO A CA 1
ATOM 2573 C C . PRO A 1 334 ? 8.617 -2.448 15.751 1.00 30.80 334 PRO A C 1
ATOM 2575 O O . PRO A 1 334 ? 7.453 -2.828 15.669 1.00 30.80 334 PRO A O 1
ATOM 2578 N N . GLN A 1 335 ? 9.274 -1.971 14.695 1.00 38.09 335 GLN A N 1
ATOM 2579 C CA . GLN A 1 335 ? 8.942 -2.428 13.354 1.00 38.09 335 GLN A CA 1
ATOM 2580 C C . GLN A 1 335 ? 9.342 -3.902 13.323 1.00 38.09 335 GLN A C 1
ATOM 2582 O O . GLN A 1 335 ? 10.501 -4.245 13.088 1.00 38.09 335 GLN A O 1
ATOM 2587 N N . GLN A 1 336 ? 8.405 -4.778 13.688 1.00 30.95 336 GLN A N 1
ATOM 2588 C CA . GLN A 1 336 ? 8.582 -6.204 13.492 1.00 30.95 336 GLN A CA 1
ATOM 2589 C C . GLN A 1 336 ? 8.775 -6.416 11.992 1.00 30.95 336 GLN A C 1
ATOM 2591 O O . GLN A 1 336 ? 7.857 -6.229 11.197 1.00 30.95 336 GLN A O 1
ATOM 2596 N N . ALA A 1 337 ? 9.995 -6.773 11.600 1.00 32.69 337 ALA A N 1
ATOM 2597 C CA . ALA A 1 337 ? 10.234 -7.371 10.304 1.00 32.69 337 ALA A CA 1
ATOM 2598 C C . ALA A 1 337 ? 9.445 -8.683 10.283 1.00 32.69 337 ALA A C 1
ATOM 2600 O O . ALA A 1 337 ? 9.883 -9.672 10.864 1.00 32.69 337 ALA A O 1
ATOM 2601 N N . ILE A 1 338 ? 8.259 -8.670 9.673 1.00 39.41 338 ILE A N 1
ATOM 2602 C CA . ILE A 1 338 ? 7.484 -9.879 9.402 1.00 39.41 338 ILE A CA 1
ATOM 2603 C C . ILE A 1 338 ? 8.342 -10.724 8.447 1.00 39.41 338 ILE A C 1
ATOM 2605 O O . ILE A 1 338 ? 8.605 -10.283 7.323 1.00 39.41 338 ILE A O 1
ATOM 2609 N N . PRO A 1 339 ? 8.846 -11.902 8.856 1.00 32.25 339 PRO A N 1
ATOM 2610 C CA . PRO A 1 339 ? 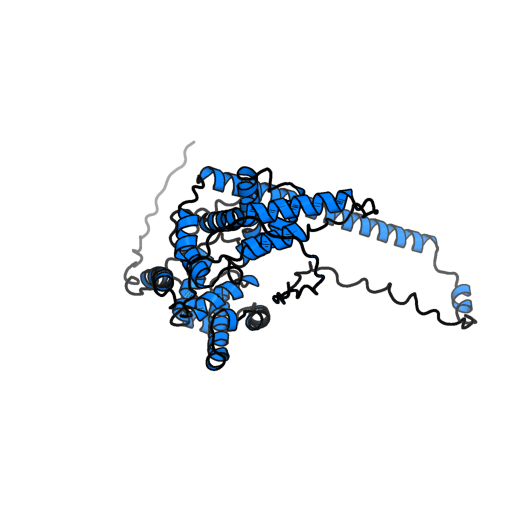9.615 -12.737 7.954 1.00 32.25 339 PRO A CA 1
ATOM 2611 C C . PRO A 1 339 ? 8.669 -13.319 6.901 1.00 32.25 339 PRO A C 1
ATOM 2613 O O . PRO A 1 339 ? 7.801 -14.139 7.198 1.00 32.25 339 PRO A O 1
ATOM 2616 N N . PHE A 1 340 ? 8.851 -12.908 5.647 1.00 35.81 340 PHE A N 1
ATOM 2617 C CA . PHE A 1 340 ? 8.220 -13.556 4.504 1.00 35.81 340 PHE A CA 1
ATOM 2618 C C . PHE A 1 340 ? 8.790 -14.967 4.344 1.00 35.81 340 PHE A C 1
ATOM 2620 O O . PHE A 1 340 ? 9.956 -15.159 3.997 1.00 35.81 340 PHE A O 1
ATOM 2627 N N . GLY A 1 341 ? 7.952 -15.966 4.602 1.00 33.41 341 GLY A N 1
ATOM 2628 C CA . GLY A 1 341 ? 8.312 -17.367 4.443 1.00 33.41 341 GLY A CA 1
ATOM 2629 C C . GLY A 1 341 ? 7.225 -18.292 4.964 1.00 33.41 341 GLY A C 1
ATOM 2630 O O . GLY A 1 341 ? 7.455 -19.024 5.922 1.00 33.41 341 GLY A O 1
ATOM 2631 N N . ALA A 1 342 ? 6.045 -18.276 4.339 1.00 32.28 342 ALA A N 1
ATOM 2632 C CA . ALA A 1 342 ? 5.048 -19.316 4.558 1.00 32.28 342 ALA A CA 1
ATOM 2633 C C . ALA A 1 342 ? 5.632 -20.664 4.098 1.00 32.28 342 ALA A C 1
ATOM 2635 O O . ALA A 1 342 ? 5.674 -20.976 2.908 1.00 32.28 342 ALA A O 1
ATOM 2636 N N . ARG A 1 343 ? 6.133 -21.468 5.041 1.00 31.34 343 ARG A N 1
ATOM 2637 C CA . ARG A 1 343 ? 6.294 -22.907 4.818 1.00 31.34 343 ARG A CA 1
ATOM 2638 C C . ARG A 1 343 ? 4.902 -23.536 4.906 1.00 31.34 343 ARG A C 1
ATOM 2640 O O . ARG A 1 343 ? 4.188 -23.231 5.860 1.00 31.34 343 ARG A O 1
ATOM 2647 N N . PRO A 1 344 ? 4.510 -24.427 3.982 1.00 31.45 344 PRO A N 1
ATOM 2648 C CA . PRO A 1 344 ? 3.263 -25.159 4.132 1.00 31.45 344 PRO A CA 1
ATOM 2649 C C . PRO A 1 344 ? 3.336 -26.022 5.396 1.00 31.45 344 PRO A C 1
ATOM 2651 O O . PRO A 1 344 ? 4.265 -26.816 5.576 1.00 31.45 344 PRO A O 1
ATOM 2654 N N . TYR A 1 345 ? 2.360 -25.848 6.285 1.00 28.66 345 TYR A N 1
ATOM 2655 C CA . TYR A 1 345 ? 2.185 -26.673 7.473 1.00 28.66 345 TYR A CA 1
ATOM 2656 C C . TYR A 1 345 ? 1.774 -28.081 7.013 1.00 28.66 345 TYR A C 1
ATOM 2658 O O . TYR A 1 345 ? 0.636 -28.311 6.604 1.00 28.66 345 TYR A O 1
ATOM 2666 N N . GLN A 1 346 ? 2.712 -29.034 7.012 1.00 30.30 346 GLN A N 1
ATOM 2667 C CA . GLN A 1 346 ? 2.387 -30.441 6.779 1.00 30.30 346 GLN A CA 1
ATOM 2668 C C . GLN A 1 346 ? 1.617 -30.974 7.990 1.00 30.30 346 GLN A C 1
ATOM 2670 O O . GLN A 1 346 ? 2.188 -31.226 9.050 1.00 30.30 346 GLN A O 1
ATOM 2675 N N . ARG A 1 347 ? 0.303 -31.142 7.824 1.00 28.64 347 ARG A N 1
ATOM 2676 C CA . ARG A 1 347 ? -0.568 -31.799 8.801 1.00 28.64 347 ARG A CA 1
ATOM 2677 C C . ARG A 1 347 ? -0.182 -33.281 8.874 1.00 28.64 347 ARG A C 1
ATOM 2679 O O . ARG A 1 347 ? -0.340 -34.015 7.899 1.00 28.64 347 ARG A O 1
ATOM 2686 N N . SER A 1 348 ? 0.348 -33.717 10.014 1.00 29.94 348 SER A N 1
ATOM 2687 C CA . SER A 1 348 ? 0.553 -35.132 10.317 1.00 29.94 348 SER A CA 1
ATOM 2688 C C . SER A 1 348 ? -0.805 -35.836 10.395 1.00 29.94 348 SER A C 1
ATOM 2690 O O . SER A 1 348 ? -1.744 -35.368 11.036 1.00 29.94 348 SER A O 1
ATOM 2692 N N . GLY A 1 349 ? -0.923 -36.944 9.663 1.00 31.56 349 GLY A N 1
ATOM 2693 C CA . GLY A 1 349 ? -2.171 -37.675 9.500 1.00 31.56 349 GLY A CA 1
ATOM 2694 C C . GLY A 1 349 ? -2.636 -38.351 10.785 1.00 31.56 349 GLY A C 1
ATOM 2695 O O . GLY A 1 349 ? -1.875 -39.080 11.419 1.00 31.56 349 GLY A O 1
ATOM 2696 N N . HIS A 1 350 ? -3.913 -38.166 11.110 1.00 29.09 350 HIS A N 1
ATOM 2697 C CA . HIS A 1 350 ? -4.725 -39.135 11.837 1.00 29.09 350 HIS A CA 1
ATOM 2698 C C . HIS A 1 350 ? -5.963 -39.422 10.991 1.00 29.09 350 HIS A C 1
ATOM 2700 O O . HIS A 1 350 ? -6.792 -38.551 10.735 1.00 29.09 350 HIS A O 1
ATOM 2706 N N . SER A 1 351 ? -6.014 -40.650 10.490 1.00 30.53 351 SER A N 1
ATOM 2707 C CA . SER A 1 351 ? -7.117 -41.216 9.733 1.00 30.53 351 SER A CA 1
ATOM 2708 C C . SER A 1 351 ? -8.317 -41.407 10.655 1.00 30.53 351 SER A C 1
ATOM 2710 O O . SER A 1 351 ? -8.208 -42.122 11.645 1.00 30.53 351 SER A O 1
ATOM 2712 N N . ASN A 1 352 ? -9.459 -40.821 10.305 1.00 29.78 352 ASN A N 1
ATOM 2713 C CA . ASN A 1 352 ? -10.757 -41.344 10.708 1.00 29.78 352 ASN A CA 1
ATOM 2714 C C . ASN A 1 352 ? -11.685 -41.312 9.494 1.00 29.78 352 ASN A C 1
ATOM 2716 O O . ASN A 1 352 ? -11.932 -40.267 8.896 1.00 29.78 352 ASN A O 1
ATOM 2720 N N . GLU A 1 353 ? -12.121 -42.508 9.112 1.00 35.34 353 GLU A N 1
ATOM 2721 C CA . GLU A 1 353 ? -13.077 -42.787 8.050 1.00 35.34 353 GLU A CA 1
ATOM 2722 C C . GLU A 1 353 ? -14.442 -42.180 8.385 1.00 35.34 353 GLU A C 1
ATOM 2724 O O . GLU A 1 353 ? -15.067 -42.585 9.363 1.00 35.34 353 GLU A O 1
ATOM 2729 N N . ILE A 1 354 ? -14.945 -41.279 7.537 1.00 31.80 354 ILE A N 1
ATOM 2730 C CA . ILE A 1 354 ? -16.384 -41.041 7.374 1.00 31.80 354 ILE A CA 1
ATOM 2731 C C . ILE A 1 354 ? -16.675 -40.882 5.872 1.00 31.80 354 ILE A C 1
ATOM 2733 O O . ILE A 1 354 ? -15.975 -40.176 5.149 1.00 31.80 354 ILE A O 1
ATOM 2737 N N . ALA A 1 355 ? -17.684 -41.626 5.417 1.00 31.88 355 ALA A N 1
ATOM 2738 C CA . ALA A 1 355 ? -18.122 -41.814 4.035 1.00 31.88 355 ALA A CA 1
ATOM 2739 C C . ALA A 1 355 ? -18.810 -40.564 3.415 1.00 31.88 355 ALA A C 1
ATOM 2741 O O . ALA A 1 355 ? -19.158 -39.633 4.140 1.00 31.88 355 ALA A O 1
ATOM 2742 N N . PRO A 1 356 ? -19.011 -40.525 2.078 1.00 31.98 356 PRO A N 1
ATOM 2743 C CA . PRO A 1 356 ? -19.104 -39.287 1.306 1.00 31.98 356 PRO A CA 1
ATOM 2744 C C . PRO A 1 356 ? -20.542 -38.853 0.991 1.00 31.98 356 PRO A C 1
ATOM 2746 O O . PRO A 1 356 ? -21.398 -39.686 0.695 1.00 31.98 356 PRO A O 1
ATOM 2749 N N . HIS A 1 357 ? -20.769 -37.539 0.896 1.00 29.12 357 HIS A N 1
ATOM 2750 C CA . HIS A 1 357 ? -21.921 -36.984 0.185 1.00 29.12 357 HIS A CA 1
ATOM 2751 C C . HIS A 1 357 ? -21.552 -35.777 -0.698 1.00 29.12 357 HIS A C 1
ATOM 2753 O O . HIS A 1 357 ? -20.809 -34.887 -0.303 1.00 29.12 357 HIS A O 1
ATOM 2759 N N . SER A 1 358 ? -22.136 -35.820 -1.902 1.00 28.08 358 SER A N 1
ATOM 2760 C CA . SER A 1 358 ? -22.456 -34.752 -2.864 1.00 28.08 358 SER A CA 1
ATOM 2761 C C . SER A 1 358 ? -21.342 -33.967 -3.575 1.00 28.08 358 SER A C 1
ATOM 2763 O O . SER A 1 358 ? -20.911 -32.903 -3.154 1.00 28.08 358 SER A O 1
ATOM 2765 N N . SER A 1 359 ? -20.985 -34.490 -4.753 1.00 31.25 359 SER A N 1
ATOM 2766 C CA . SER A 1 359 ? -21.089 -33.840 -6.076 1.00 31.25 359 SER A CA 1
ATOM 2767 C C . SER A 1 359 ? -21.046 -32.302 -6.180 1.00 31.25 359 SER A C 1
ATOM 2769 O O . SER A 1 359 ? -22.076 -31.650 -6.025 1.00 31.25 359 SER A O 1
ATOM 2771 N N . SER A 1 360 ? -19.912 -31.793 -6.674 1.00 28.25 360 SER A N 1
ATOM 2772 C CA . SER A 1 360 ? -19.813 -30.610 -7.549 1.00 28.25 360 SER A CA 1
ATOM 2773 C C . SER A 1 360 ? -18.784 -30.884 -8.664 1.00 28.25 360 SER A C 1
ATOM 2775 O O . SER A 1 360 ? -17.831 -31.637 -8.435 1.00 28.25 360 SER A O 1
ATOM 2777 N N . PRO A 1 361 ? -18.983 -30.365 -9.892 1.00 30.84 361 PRO A N 1
ATOM 2778 C CA . PRO A 1 361 ? -18.259 -30.819 -11.076 1.00 30.84 361 PRO A CA 1
ATOM 2779 C C . PRO A 1 361 ? -16.845 -30.228 -11.161 1.00 30.84 361 PRO A C 1
ATOM 2781 O O . PRO A 1 361 ? -16.658 -29.016 -11.139 1.00 30.84 361 PRO A O 1
ATOM 2784 N N . LYS A 1 362 ? -15.851 -31.109 -11.324 1.00 32.47 362 LYS A N 1
ATOM 2785 C CA . LYS A 1 362 ? -14.493 -30.767 -11.765 1.00 32.47 362 LYS A CA 1
ATOM 2786 C C . LYS A 1 362 ? -14.478 -30.654 -13.285 1.00 32.47 362 LYS A C 1
ATOM 2788 O O . LYS A 1 362 ? -14.808 -31.631 -13.951 1.00 32.47 362 LYS A O 1
ATOM 2793 N N . LEU A 1 363 ? -14.051 -29.514 -13.818 1.00 32.50 363 LEU A N 1
ATOM 2794 C CA . LEU A 1 363 ? -13.589 -29.380 -15.201 1.00 32.50 363 LEU A CA 1
ATOM 2795 C C . LEU A 1 363 ? -12.832 -28.059 -15.342 1.00 32.50 363 LEU A C 1
ATOM 2797 O O . LEU A 1 363 ? -13.463 -27.043 -15.563 1.00 32.50 363 LEU A O 1
ATOM 2801 N N . PHE A 1 364 ? -11.507 -28.092 -15.213 1.00 29.73 364 PHE A N 1
ATOM 2802 C CA . PHE A 1 364 ? -10.574 -27.330 -16.048 1.00 29.73 364 PHE A CA 1
ATOM 2803 C C . PHE A 1 364 ? -9.236 -28.075 -16.015 1.00 29.73 364 PHE A C 1
ATOM 2805 O O . PHE A 1 364 ? -8.695 -28.361 -14.951 1.00 29.73 364 PHE A O 1
ATOM 2812 N N . HIS A 1 365 ? -8.772 -28.484 -17.193 1.00 28.48 365 HIS A N 1
ATOM 2813 C CA . HIS A 1 365 ? -7.421 -28.987 -17.390 1.00 28.48 365 HIS A CA 1
ATOM 2814 C C . HIS A 1 365 ? -6.459 -27.799 -17.278 1.00 28.48 365 HIS A C 1
ATOM 2816 O O . HIS A 1 365 ? -6.592 -26.845 -18.041 1.00 28.48 365 HIS A O 1
ATOM 2822 N N . GLU A 1 366 ? -5.509 -27.872 -16.345 1.00 29.56 366 GLU A N 1
ATOM 2823 C CA . GLU A 1 366 ? -4.314 -27.027 -16.332 1.00 29.56 366 GLU A CA 1
ATOM 2824 C C . GLU A 1 366 ? -3.526 -27.248 -17.627 1.00 29.56 366 GLU A C 1
ATOM 2826 O O . GLU A 1 366 ? -3.138 -28.369 -17.961 1.00 29.56 366 GLU A O 1
ATOM 2831 N N . THR A 1 367 ? -3.297 -26.168 -18.365 1.00 31.03 367 THR A N 1
ATOM 2832 C CA . THR A 1 367 ? -2.213 -26.079 -19.340 1.00 31.03 367 THR A CA 1
ATOM 2833 C C . THR A 1 367 ? -1.075 -25.300 -18.694 1.00 31.03 367 THR A C 1
ATOM 2835 O O . THR A 1 367 ? -1.232 -24.108 -18.439 1.00 31.03 367 THR A O 1
ATOM 2838 N N . ASP A 1 368 ? 0.053 -25.975 -18.464 1.00 31.02 368 ASP A N 1
ATOM 2839 C CA . ASP A 1 368 ? 1.341 -25.398 -18.054 1.00 31.02 368 ASP A CA 1
ATOM 2840 C C . ASP A 1 368 ? 1.915 -24.510 -19.172 1.00 31.02 368 ASP A C 1
ATOM 2842 O O . ASP A 1 368 ? 2.827 -24.896 -19.907 1.00 31.02 368 ASP A O 1
ATOM 2846 N N . VAL A 1 369 ? 1.357 -23.314 -19.342 1.00 32.88 369 VAL A N 1
ATOM 2847 C CA . VAL A 1 369 ? 1.949 -22.256 -20.164 1.00 32.88 369 VAL A CA 1
ATOM 2848 C C . VAL A 1 369 ? 2.226 -21.078 -19.234 1.00 32.88 369 VAL A C 1
ATOM 2850 O O . VAL A 1 369 ? 1.279 -20.569 -18.631 1.00 32.88 369 VAL A O 1
ATOM 2853 N N . PRO A 1 370 ? 3.490 -20.643 -19.068 1.00 34.72 370 PRO A N 1
ATOM 2854 C CA . PRO A 1 370 ? 3.776 -19.450 -18.287 1.00 34.72 370 PRO A CA 1
ATOM 2855 C C . PRO A 1 370 ? 3.021 -18.268 -18.914 1.00 34.72 370 PRO A C 1
ATOM 2857 O O . PRO A 1 370 ? 3.063 -18.113 -20.138 1.00 34.72 370 PRO A O 1
ATOM 2860 N N . PRO A 1 371 ? 2.293 -17.464 -18.121 1.00 43.06 371 PRO A N 1
ATOM 2861 C CA . PRO A 1 371 ? 1.543 -16.339 -18.656 1.00 43.06 371 PRO A CA 1
ATOM 2862 C C . PRO A 1 371 ? 2.514 -15.379 -19.349 1.00 43.06 371 PRO A C 1
ATOM 2864 O O . PRO A 1 371 ? 3.518 -14.977 -18.758 1.00 43.06 371 PRO A O 1
ATOM 2867 N N . GLU A 1 372 ? 2.230 -15.018 -20.603 1.00 41.88 372 GLU A N 1
ATOM 2868 C CA . GLU A 1 372 ? 2.981 -13.954 -21.265 1.00 41.88 372 GLU A CA 1
ATOM 2869 C C . GLU A 1 372 ? 2.896 -12.670 -20.420 1.00 41.88 372 GLU A C 1
ATOM 2871 O O . GLU A 1 372 ? 1.831 -12.361 -19.868 1.00 41.88 372 GLU A O 1
ATOM 2876 N N . PRO A 1 373 ? 3.995 -11.906 -20.289 1.00 49.50 373 PRO A N 1
ATOM 2877 C CA . PRO A 1 373 ? 3.984 -10.667 -19.528 1.00 49.50 373 PRO A CA 1
ATOM 2878 C C . PRO A 1 373 ? 2.918 -9.729 -20.100 1.00 49.50 373 PRO A C 1
ATOM 2880 O O . PRO A 1 373 ? 2.864 -9.504 -21.312 1.00 49.50 373 PRO A O 1
ATOM 2883 N N . ASN A 1 374 ? 2.068 -9.181 -19.220 1.00 54.25 374 ASN A N 1
ATOM 2884 C CA . ASN A 1 374 ? 0.961 -8.281 -19.558 1.00 54.25 374 ASN A CA 1
ATOM 2885 C C . ASN A 1 374 ? 1.499 -6.926 -20.066 1.00 54.25 374 ASN A C 1
ATOM 2887 O O . ASN A 1 374 ? 1.454 -5.892 -19.395 1.00 54.25 374 ASN A O 1
ATOM 2891 N N . THR A 1 375 ? 2.052 -6.956 -21.277 1.00 56.62 375 THR A N 1
ATOM 2892 C CA . THR A 1 375 ? 2.676 -5.841 -21.991 1.00 56.62 375 THR A CA 1
ATOM 2893 C C . THR A 1 375 ? 1.705 -4.684 -22.173 1.00 56.62 375 THR A C 1
ATOM 2895 O O . THR A 1 375 ? 2.139 -3.539 -22.172 1.00 56.62 375 THR A O 1
ATOM 2898 N N . LEU A 1 376 ? 0.396 -4.942 -22.237 1.00 53.34 376 LEU A N 1
ATOM 2899 C CA . LEU A 1 376 ? -0.630 -3.908 -22.349 1.00 53.34 376 LEU A CA 1
ATOM 2900 C C . LEU A 1 376 ? -0.766 -3.063 -21.071 1.00 53.34 376 LEU A C 1
ATOM 2902 O O . LEU A 1 376 ? -0.922 -1.847 -21.162 1.00 53.34 376 LEU A O 1
ATOM 2906 N N . ALA A 1 377 ? -0.697 -3.670 -19.881 1.00 56.03 377 ALA A N 1
ATOM 2907 C CA . ALA A 1 377 ? -0.763 -2.932 -18.615 1.00 56.03 377 ALA A CA 1
ATOM 2908 C C . ALA A 1 377 ? 0.463 -2.021 -18.433 1.00 56.03 377 ALA A C 1
ATOM 2910 O O . ALA A 1 377 ? 0.327 -0.848 -18.086 1.00 56.03 377 ALA A O 1
ATOM 2911 N N . LEU A 1 378 ? 1.650 -2.529 -18.772 1.00 56.94 378 LEU A N 1
ATOM 2912 C CA . LEU A 1 378 ? 2.892 -1.754 -18.773 1.00 56.94 378 LEU A CA 1
ATOM 2913 C C . LEU A 1 378 ? 2.932 -0.699 -19.870 1.00 56.94 378 LEU A C 1
ATOM 2915 O O . LEU A 1 378 ? 3.445 0.386 -19.642 1.00 56.94 378 LEU A O 1
ATOM 2919 N N . GLN A 1 379 ? 2.378 -0.982 -21.049 1.00 63.75 379 GLN A N 1
ATOM 2920 C CA . GLN A 1 379 ? 2.208 0.024 -22.091 1.00 63.75 379 GLN A CA 1
ATOM 2921 C C . GLN A 1 379 ? 1.238 1.110 -21.646 1.00 63.75 379 GLN A C 1
ATOM 2923 O O . GLN A 1 379 ? 1.448 2.250 -22.013 1.00 63.75 379 GLN A O 1
ATOM 2928 N N . ARG A 1 380 ? 0.213 0.816 -20.841 1.00 62.12 380 ARG A N 1
ATOM 2929 C CA . ARG A 1 380 ? -0.680 1.848 -20.293 1.00 62.12 380 ARG A CA 1
ATOM 2930 C C . ARG A 1 380 ? 0.021 2.696 -19.233 1.00 62.12 380 ARG A C 1
ATOM 2932 O O . ARG A 1 380 ? -0.004 3.915 -19.351 1.00 62.12 380 ARG A O 1
ATOM 2939 N N . LEU A 1 381 ? 0.713 2.074 -18.277 1.00 57.25 381 LEU A N 1
ATOM 2940 C CA . LEU A 1 381 ? 1.533 2.784 -17.280 1.00 57.25 381 LEU A CA 1
ATOM 2941 C C . LEU A 1 381 ? 2.652 3.608 -17.948 1.00 57.25 381 LEU A C 1
ATOM 2943 O O . LEU A 1 381 ? 2.849 4.783 -17.648 1.00 57.25 381 LEU A O 1
ATOM 2947 N N . GLY A 1 382 ? 3.338 3.010 -18.920 1.00 54.97 382 GLY A N 1
ATOM 2948 C CA . GLY A 1 382 ? 4.445 3.603 -19.658 1.00 54.97 382 GLY A CA 1
ATOM 2949 C C . GLY A 1 382 ? 4.025 4.623 -20.717 1.00 54.97 382 GLY A C 1
ATOM 2950 O O . GLY A 1 382 ? 4.747 5.593 -20.910 1.00 54.97 382 GLY A O 1
ATOM 2951 N N . ALA A 1 383 ? 2.880 4.471 -21.390 1.00 56.00 383 ALA A N 1
ATOM 2952 C CA . ALA A 1 383 ? 2.356 5.455 -22.348 1.00 56.00 383 ALA A CA 1
ATOM 2953 C C . ALA A 1 383 ? 1.903 6.732 -21.641 1.00 56.00 383 ALA A C 1
ATOM 2955 O O . ALA A 1 383 ? 2.123 7.817 -22.169 1.00 56.00 383 ALA A O 1
ATOM 2956 N N . VAL A 1 384 ? 1.338 6.616 -20.435 1.00 51.19 384 VAL A N 1
ATOM 2957 C CA . VAL A 1 384 ? 1.040 7.778 -19.587 1.00 51.19 384 VAL A CA 1
ATOM 2958 C C . VAL A 1 384 ? 2.338 8.485 -19.182 1.00 51.19 384 VAL A C 1
ATOM 2960 O O . VAL A 1 384 ? 2.445 9.697 -19.350 1.00 51.19 384 VAL A O 1
ATOM 2963 N N . GLY A 1 385 ? 3.366 7.735 -18.764 1.00 46.25 385 GLY A N 1
ATOM 2964 C CA . GLY A 1 385 ? 4.679 8.308 -18.448 1.00 46.25 385 GLY A CA 1
ATOM 2965 C C . GLY A 1 385 ? 5.376 8.958 -19.654 1.00 46.25 385 GLY A C 1
ATOM 2966 O O . GLY A 1 385 ? 5.849 10.087 -19.575 1.00 46.25 385 GLY A O 1
ATOM 2967 N N . THR A 1 386 ? 5.411 8.283 -20.806 1.00 47.53 386 THR A N 1
ATOM 2968 C CA . THR A 1 386 ? 6.140 8.741 -22.006 1.00 47.53 386 THR A CA 1
ATOM 2969 C C . THR A 1 386 ? 5.437 9.860 -22.771 1.00 47.53 386 THR A C 1
ATOM 2971 O O . THR A 1 386 ? 6.124 10.710 -23.337 1.00 47.53 386 THR A O 1
ATOM 2974 N N . ALA A 1 387 ? 4.099 9.925 -22.763 1.00 42.97 387 ALA A N 1
ATOM 2975 C CA . ALA A 1 387 ? 3.356 11.035 -23.365 1.00 42.97 387 ALA A CA 1
ATOM 2976 C C . ALA A 1 387 ? 3.660 12.386 -22.689 1.00 42.97 387 ALA A C 1
ATOM 2978 O O . ALA A 1 387 ? 3.563 13.427 -23.337 1.00 42.97 387 ALA A O 1
ATOM 2979 N N . LEU A 1 388 ? 4.073 12.363 -21.419 1.00 41.31 388 LEU A N 1
ATOM 2980 C CA . LEU A 1 388 ? 4.375 13.547 -20.609 1.00 41.31 388 LEU A CA 1
ATOM 2981 C C . LEU A 1 388 ? 5.878 13.819 -20.464 1.00 41.31 388 LEU A C 1
ATOM 2983 O O . LEU A 1 388 ? 6.280 14.950 -20.215 1.00 41.31 388 LEU A O 1
ATOM 2987 N N . SER A 1 389 ? 6.730 12.821 -20.707 1.00 38.22 389 SER A N 1
ATOM 2988 C CA . SER A 1 389 ? 8.185 13.000 -20.808 1.00 38.22 389 SER A CA 1
ATOM 2989 C C . SER A 1 389 ? 8.659 13.502 -22.179 1.00 38.22 389 SER A C 1
ATOM 2991 O O . SER A 1 389 ? 9.864 13.520 -22.414 1.00 38.22 389 SER A O 1
ATOM 2993 N N . ASN A 1 390 ? 7.768 13.887 -23.101 1.00 35.31 390 ASN A N 1
ATOM 2994 C CA . ASN A 1 390 ? 8.170 14.367 -24.422 1.00 35.31 390 ASN A CA 1
ATOM 2995 C C . ASN A 1 390 ? 8.811 15.773 -24.321 1.00 35.31 390 ASN A C 1
ATOM 2997 O O . ASN A 1 390 ? 8.094 16.749 -24.091 1.00 35.31 390 ASN A O 1
ATOM 3001 N N . PRO A 1 391 ? 10.132 15.931 -24.549 1.00 39.44 391 PRO A N 1
ATOM 3002 C CA . PRO A 1 391 ? 10.808 17.229 -24.452 1.00 39.44 391 PRO A CA 1
ATOM 3003 C C . PRO A 1 391 ? 10.427 18.195 -25.590 1.00 39.44 391 PRO A C 1
ATOM 3005 O O . PRO A 1 391 ? 10.871 19.338 -25.612 1.00 39.44 391 PRO A O 1
ATOM 3008 N N . ALA A 1 392 ? 9.597 17.767 -26.549 1.00 35.69 392 ALA A N 1
ATOM 3009 C CA . ALA A 1 392 ? 9.168 18.587 -27.681 1.00 35.69 392 ALA A CA 1
ATOM 3010 C C . ALA A 1 392 ? 8.182 19.723 -27.323 1.00 35.69 392 ALA A C 1
ATOM 3012 O O . ALA A 1 392 ? 7.831 20.506 -28.204 1.00 35.69 392 ALA A O 1
ATOM 3013 N N . LEU A 1 393 ? 7.752 19.841 -26.060 1.00 35.88 393 LEU A N 1
ATOM 3014 C CA . LEU A 1 393 ? 6.931 20.958 -25.568 1.00 35.88 393 LEU A CA 1
ATOM 3015 C C . LEU A 1 393 ? 7.722 22.013 -24.776 1.00 35.88 393 LEU A C 1
ATOM 3017 O O . LEU A 1 393 ? 7.127 22.951 -24.254 1.00 35.88 393 LEU A O 1
ATOM 3021 N N . ASP A 1 394 ? 9.053 21.924 -24.750 1.00 34.25 394 ASP A N 1
ATOM 3022 C CA . ASP A 1 394 ? 9.921 22.883 -24.052 1.00 34.25 394 ASP A CA 1
ATOM 3023 C C . ASP A 1 394 ? 10.344 24.067 -24.951 1.00 34.25 394 ASP A C 1
ATOM 3025 O O . ASP A 1 394 ? 11.504 24.480 -25.009 1.00 34.25 394 ASP A O 1
ATOM 3029 N N . LEU A 1 395 ? 9.394 24.617 -25.716 1.00 36.03 395 LEU A N 1
ATOM 3030 C CA . LEU A 1 395 ? 9.613 25.797 -26.553 1.00 36.03 395 LEU A CA 1
ATOM 3031 C C . LEU A 1 395 ? 8.510 26.844 -26.349 1.00 36.03 395 LEU A C 1
ATOM 3033 O O . LEU A 1 395 ? 7.388 26.697 -26.819 1.00 36.03 395 LEU A O 1
ATOM 3037 N N . GLN A 1 396 ? 8.949 27.965 -25.763 1.00 34.78 396 GLN A N 1
ATOM 3038 C CA . GLN A 1 396 ? 8.357 29.311 -25.775 1.00 34.78 396 GLN A CA 1
ATOM 3039 C C . GLN A 1 396 ? 7.357 29.665 -24.663 1.00 34.78 396 GLN A C 1
ATOM 3041 O O . GLN A 1 396 ? 6.183 29.913 -24.910 1.00 34.78 396 GLN A O 1
ATOM 3046 N N . TYR A 1 397 ? 7.884 29.911 -23.462 1.00 30.81 397 TYR A N 1
ATOM 3047 C CA . TYR A 1 397 ? 7.409 31.028 -22.638 1.00 30.81 397 TYR A CA 1
ATOM 3048 C C . TYR A 1 397 ? 8.576 31.986 -22.378 1.00 30.81 397 TYR A C 1
ATOM 3050 O O . TYR A 1 397 ? 9.360 31.827 -21.446 1.00 30.81 397 TYR A O 1
ATOM 3058 N N . ALA A 1 398 ? 8.721 32.978 -23.258 1.00 31.03 398 ALA A N 1
ATOM 3059 C CA . ALA A 1 398 ? 9.561 34.139 -22.998 1.00 31.03 398 ALA A CA 1
ATOM 3060 C C . ALA A 1 398 ? 8.798 35.095 -22.058 1.00 31.03 398 ALA A C 1
ATOM 3062 O O . ALA A 1 398 ? 7.629 35.385 -22.324 1.00 31.03 398 ALA A O 1
ATOM 3063 N N . PRO A 1 399 ? 9.414 35.617 -20.984 1.00 32.12 399 PRO A N 1
ATOM 3064 C CA . PRO A 1 399 ? 8.766 36.606 -20.137 1.00 32.12 399 PRO A CA 1
ATOM 3065 C C . PRO A 1 399 ? 8.712 37.948 -20.876 1.00 32.12 399 PRO A C 1
ATOM 3067 O O . PRO A 1 399 ? 9.734 38.593 -21.112 1.00 32.12 399 PRO A O 1
ATOM 3070 N N . SER A 1 400 ? 7.508 38.382 -21.242 1.00 31.33 400 SER A N 1
ATOM 3071 C CA . SER A 1 400 ? 7.249 39.759 -21.654 1.00 31.33 400 SER A CA 1
ATOM 3072 C C . SER A 1 400 ? 7.463 40.685 -20.457 1.00 31.33 400 SER A C 1
ATOM 3074 O O . SER A 1 400 ? 6.729 40.638 -19.470 1.00 31.33 400 SER A O 1
ATOM 3076 N N . SER A 1 401 ? 8.491 41.520 -20.549 1.00 33.84 401 SER A N 1
ATOM 3077 C CA . SER A 1 401 ? 8.802 42.596 -19.618 1.00 33.84 401 SER A CA 1
ATOM 3078 C C . SER A 1 401 ? 7.699 43.661 -19.629 1.00 33.84 401 SER A C 1
ATOM 3080 O O . SER A 1 401 ? 7.548 44.407 -20.593 1.00 33.84 401 SER A O 1
ATOM 3082 N N . CYS A 1 402 ? 6.948 43.773 -18.531 1.00 29.81 402 CYS A N 1
ATOM 3083 C CA . CYS A 1 402 ? 6.111 44.941 -18.266 1.00 29.81 402 CYS A CA 1
ATOM 3084 C C . CYS A 1 402 ? 6.940 46.020 -17.566 1.00 29.81 402 CYS A C 1
ATOM 3086 O O . CYS A 1 402 ? 7.380 45.870 -16.427 1.00 29.81 402 CYS A O 1
ATOM 3088 N N . SER A 1 403 ? 7.151 47.115 -18.288 1.00 33.34 403 SER A N 1
ATOM 3089 C CA . SER A 1 403 ? 7.702 48.374 -17.806 1.00 33.34 403 SER A CA 1
ATOM 3090 C C . SER A 1 403 ? 6.748 49.090 -16.846 1.00 33.34 403 SER A C 1
ATOM 3092 O O . SER A 1 403 ? 5.535 49.093 -17.039 1.00 33.34 403 SER A O 1
ATOM 3094 N N . HIS A 1 404 ? 7.346 49.750 -15.856 1.00 34.06 404 HIS A N 1
ATOM 3095 C CA . HIS A 1 404 ? 6.759 50.695 -14.911 1.00 34.06 404 HIS A CA 1
ATOM 3096 C C . HIS A 1 404 ? 5.641 51.602 -15.455 1.00 34.06 404 HIS A C 1
ATOM 3098 O O . HIS A 1 404 ? 5.830 52.303 -16.447 1.00 34.06 404 HIS A O 1
ATOM 3104 N N . ALA A 1 405 ? 4.572 51.739 -14.667 1.00 30.52 405 ALA A N 1
ATOM 3105 C CA . ALA A 1 405 ? 3.853 52.999 -14.502 1.00 30.52 405 ALA A CA 1
ATOM 3106 C C . ALA A 1 405 ? 3.428 53.143 -13.031 1.00 30.52 405 ALA A C 1
ATOM 3108 O O . ALA A 1 405 ? 2.650 52.350 -12.506 1.00 30.52 405 ALA A O 1
ATOM 3109 N N . ALA A 1 406 ? 4.014 54.133 -12.361 1.00 35.28 406 ALA A N 1
ATOM 3110 C CA . ALA A 1 406 ? 3.619 54.611 -11.044 1.00 35.28 406 ALA A CA 1
ATOM 3111 C C . ALA A 1 406 ? 2.418 55.562 -11.173 1.00 35.28 406 ALA A C 1
ATOM 3113 O O . ALA A 1 406 ? 2.340 56.299 -12.155 1.00 35.28 406 ALA A O 1
ATOM 3114 N N . GLY A 1 407 ? 1.545 55.619 -10.162 1.00 30.33 407 GLY A N 1
ATOM 3115 C CA . GLY A 1 407 ? 0.606 56.735 -10.030 1.00 30.33 407 GLY A CA 1
ATOM 3116 C C . GLY A 1 407 ? -0.629 56.475 -9.171 1.00 30.33 407 GLY A C 1
ATOM 3117 O O . GLY A 1 407 ? -1.646 56.053 -9.696 1.00 30.33 407 GLY A O 1
ATOM 3118 N N . ALA A 1 408 ? -0.501 56.798 -7.881 1.00 33.91 408 ALA A N 1
ATOM 3119 C CA . ALA A 1 408 ? -1.500 57.407 -6.993 1.00 33.91 408 ALA A CA 1
ATOM 3120 C C . ALA A 1 408 ? -2.944 56.851 -6.948 1.00 33.91 408 ALA A C 1
ATOM 3122 O O . ALA A 1 408 ? -3.753 57.067 -7.845 1.00 33.91 408 ALA A O 1
ATOM 3123 N N . CYS A 1 409 ? -3.319 56.310 -5.786 1.00 31.59 409 C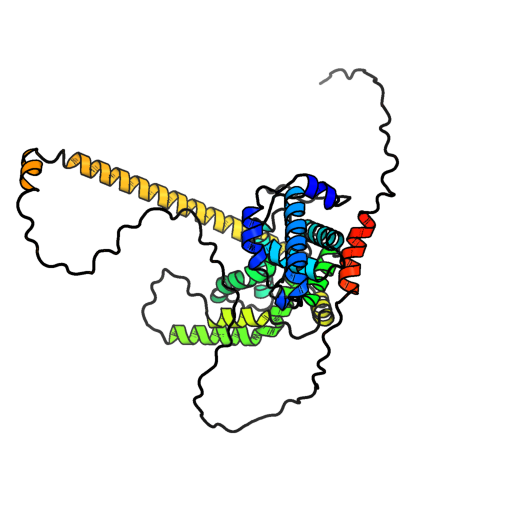YS A N 1
ATOM 3124 C CA . CYS A 1 409 ? -4.650 56.544 -5.228 1.00 31.59 409 CYS A CA 1
ATOM 3125 C C . CYS A 1 409 ? -4.495 57.196 -3.858 1.00 31.59 409 CYS A C 1
ATOM 3127 O O . CYS A 1 409 ? -3.872 56.640 -2.951 1.00 31.59 409 CYS A O 1
ATOM 3129 N N . ASP A 1 410 ? -5.031 58.409 -3.797 1.00 34.44 410 ASP A N 1
ATOM 3130 C CA . ASP A 1 410 ? -5.260 59.196 -2.605 1.00 34.44 410 ASP A CA 1
ATOM 3131 C C . ASP A 1 410 ? -6.299 58.543 -1.688 1.00 34.44 410 ASP A C 1
ATOM 3133 O O . ASP A 1 410 ? -7.175 57.779 -2.096 1.00 34.44 410 ASP A O 1
ATOM 3137 N N . VAL A 1 411 ? -6.134 58.904 -0.425 1.00 38.44 411 VAL A N 1
ATOM 3138 C CA . VAL A 1 411 ? -7.004 58.718 0.731 1.00 38.44 411 VAL A CA 1
ATOM 3139 C C . VAL A 1 411 ? -8.375 59.356 0.496 1.00 38.44 411 VAL A C 1
ATOM 3141 O O . VAL A 1 411 ? -8.425 60.485 0.027 1.00 38.44 411 VAL A O 1
ATOM 3144 N N . GLU A 1 412 ? -9.456 58.701 0.929 1.00 38.03 412 GLU A N 1
ATOM 3145 C CA . GLU A 1 412 ? -10.484 59.323 1.780 1.00 38.03 412 GLU A CA 1
ATOM 3146 C C . GLU A 1 412 ? -11.417 58.274 2.414 1.00 38.03 412 GLU A C 1
ATOM 3148 O O . GLU A 1 412 ? -11.493 57.132 1.963 1.00 38.03 412 GLU A O 1
ATOM 3153 N N . LEU A 1 413 ? -11.992 58.699 3.542 1.00 42.94 413 LEU A N 1
ATOM 3154 C CA . LEU A 1 413 ? -12.627 57.978 4.655 1.00 42.94 413 LEU A CA 1
ATOM 3155 C C . LEU A 1 413 ? -13.788 57.031 4.324 1.00 42.94 413 LEU A C 1
ATOM 3157 O O . LEU A 1 413 ? -14.615 57.374 3.451 1.00 42.94 413 LEU A O 1
#